Protein AF-A0A6N2CMW4-F1 (afdb_monomer_lite)

Sequence (564 aa):
MVHTSIILTYVARVVPEDELPAGVSHQFDLTNQMNERISFQALSGSSIAHPIEASSSRNLRVRLLDEAKEPTIEDPVFYRLLSGDGSAIDYPTSQGMTPVWFRDSNGRVLDFSNLIGDDLHLALEDGFYRQIKSVSGLADIVTTDDFGYEIRFYTSDDAGEQGAEGLYEPTGDAYRVIRIENPTEDLNRYDKVRIIDTHDSYSNTSLFTYVPAAEDWQLTEGEGDTKRTEQIIVTTDPTTGNEIETTELLDAENQVISRVRKVIKTFPWNKAVIEEIKDPDGLALTKTYEYYSNSSEAGRYGKEKLIVEADGSWTRFDYDSDGRKIQEVTSWLDSAPSVPEAQAFERVYSYTPVDSRDTADDFDIRPRTVIEKTLGVETSRRYFAYYTDSNTGEFVEIEEKATVQGVAYGAASSLRTVRTYYSMYSLQSRKGRLKSVLHPDGNIVTHDYIQHSLHADYYDYDINADFVEFVDTYAFVDGLQVAIPGKSTRRIVTKSSVGNLTSEKRYVYDGTSWAQISATTQEFSDELSMKGFQLTSRSVDGRTVLDQSWSGPLVTARTDEAGT

Structure (mmCIF, N/CA/C/O backbone):
data_AF-A0A6N2CMW4-F1
#
_entry.id   AF-A0A6N2CMW4-F1
#
loop_
_atom_site.group_PDB
_atom_site.id
_atom_site.type_symbol
_atom_site.label_atom_id
_atom_site.label_alt_id
_atom_site.label_comp_id
_atom_site.label_asym_id
_atom_site.label_entity_id
_atom_site.label_seq_id
_atom_site.pdbx_PDB_ins_code
_atom_site.Cartn_x
_atom_site.Cartn_y
_atom_site.Cartn_z
_atom_site.occupancy
_atom_site.B_iso_or_equiv
_atom_site.auth_seq_id
_atom_site.auth_comp_id
_atom_site.auth_asym_id
_atom_site.auth_atom_id
_atom_site.pdbx_PDB_model_num
ATOM 1 N N . MET A 1 1 ? 10.530 5.283 -2.085 1.00 31.92 1 MET A N 1
ATOM 2 C CA . MET A 1 1 ? 9.725 6.221 -1.277 1.00 31.92 1 MET A CA 1
ATOM 3 C C . MET A 1 1 ? 9.135 5.591 -0.012 1.00 31.92 1 MET A C 1
ATOM 5 O O . MET A 1 1 ? 9.046 6.299 0.971 1.00 31.92 1 MET A O 1
ATOM 9 N N . VAL A 1 2 ? 8.809 4.287 0.034 1.00 30.16 2 VAL A N 1
ATOM 10 C CA . VAL A 1 2 ? 8.262 3.641 1.256 1.00 30.16 2 VAL A CA 1
ATOM 11 C C . VAL A 1 2 ? 9.270 3.587 2.424 1.00 30.16 2 VAL A C 1
ATOM 13 O O . VAL A 1 2 ? 8.887 3.721 3.580 1.00 30.16 2 VAL A O 1
ATOM 16 N N . HIS A 1 3 ? 10.571 3.464 2.145 1.00 48.22 3 HIS A N 1
ATOM 17 C CA . HIS A 1 3 ? 11.575 3.188 3.183 1.00 48.22 3 HIS A CA 1
ATOM 18 C C . HIS A 1 3 ? 11.900 4.364 4.119 1.00 48.22 3 HIS A C 1
ATOM 20 O O . HIS A 1 3 ? 12.225 4.125 5.275 1.00 48.22 3 HIS A O 1
ATOM 26 N N . THR A 1 4 ? 11.780 5.620 3.674 1.00 49.19 4 THR A N 1
ATOM 27 C CA . THR A 1 4 ? 12.154 6.792 4.491 1.00 49.19 4 THR A CA 1
ATOM 28 C C . THR A 1 4 ? 11.240 6.964 5.706 1.00 49.19 4 THR A C 1
ATOM 30 O O . THR A 1 4 ? 11.698 7.328 6.780 1.00 49.19 4 THR A O 1
ATOM 33 N N . SER A 1 5 ? 9.957 6.618 5.558 1.00 54.88 5 SER A N 1
ATOM 34 C CA . SER A 1 5 ? 8.973 6.660 6.649 1.00 54.88 5 SER A CA 1
ATOM 35 C C . SER A 1 5 ? 9.203 5.601 7.737 1.00 54.88 5 SER A C 1
ATOM 37 O O . SER A 1 5 ? 8.759 5.780 8.866 1.00 54.88 5 SER A O 1
ATOM 39 N N . ILE A 1 6 ? 9.912 4.508 7.428 1.00 64.00 6 ILE A N 1
ATOM 40 C CA . ILE A 1 6 ? 10.189 3.424 8.386 1.00 64.00 6 ILE A CA 1
ATOM 41 C C . ILE A 1 6 ? 11.209 3.879 9.437 1.00 64.00 6 ILE A C 1
ATOM 43 O O . ILE A 1 6 ? 11.062 3.547 10.610 1.00 64.00 6 ILE A O 1
ATOM 47 N N . ILE A 1 7 ? 12.187 4.700 9.045 1.00 65.88 7 ILE A N 1
ATOM 48 C CA . ILE A 1 7 ? 13.255 5.200 9.930 1.00 65.88 7 ILE A CA 1
ATOM 49 C C . ILE A 1 7 ? 12.708 6.131 11.030 1.00 65.88 7 ILE A C 1
ATOM 51 O O . ILE A 1 7 ? 13.352 6.314 12.057 1.00 65.88 7 ILE A O 1
ATOM 55 N N . LEU A 1 8 ? 11.499 6.670 10.849 1.00 70.19 8 LEU A N 1
ATOM 56 C CA . LEU A 1 8 ? 10.822 7.532 11.824 1.00 70.19 8 LEU A CA 1
ATOM 57 C C . LEU A 1 8 ? 10.103 6.751 12.939 1.00 70.19 8 LEU A C 1
ATOM 59 O O . LEU A 1 8 ? 9.584 7.354 13.875 1.00 70.19 8 LEU A O 1
ATOM 63 N N . THR A 1 9 ? 10.046 5.421 12.846 1.00 83.38 9 THR A N 1
ATOM 64 C CA . THR A 1 9 ? 9.464 4.571 13.896 1.00 83.38 9 THR A CA 1
ATOM 65 C C . THR A 1 9 ? 10.525 4.166 14.914 1.00 83.38 9 THR A C 1
ATOM 67 O O . THR A 1 9 ? 11.681 3.977 14.555 1.00 83.38 9 THR A O 1
ATOM 70 N N . TYR A 1 10 ? 10.167 4.020 16.185 1.00 85.75 10 TYR A N 1
ATOM 71 C CA . TYR A 1 10 ? 11.126 3.708 17.248 1.00 85.75 10 TYR A CA 1
ATOM 72 C C . TYR A 1 10 ? 10.456 3.019 18.441 1.00 85.75 10 TYR A C 1
ATOM 74 O O . TYR A 1 10 ? 9.227 2.994 18.566 1.00 85.75 10 TYR A O 1
ATOM 82 N N . VAL A 1 11 ? 11.272 2.471 19.346 1.00 89.62 11 VAL A N 1
ATOM 83 C CA . VAL A 1 11 ? 10.793 1.951 20.635 1.00 89.62 11 VAL A CA 1
ATOM 84 C C . VAL A 1 11 ? 10.475 3.124 21.559 1.00 89.62 11 VAL A C 1
ATOM 86 O O . VAL A 1 11 ? 11.375 3.763 22.106 1.00 89.62 11 VAL A O 1
ATOM 89 N N . ALA A 1 12 ? 9.191 3.427 21.739 1.00 86.94 12 ALA A N 1
ATOM 90 C CA . ALA A 1 12 ? 8.743 4.561 22.546 1.00 86.94 12 ALA A CA 1
ATOM 91 C C . ALA A 1 12 ? 8.892 4.318 24.047 1.00 86.94 12 ALA A C 1
ATOM 93 O O . ALA A 1 12 ? 9.155 5.258 24.799 1.00 86.94 12 ALA A O 1
ATOM 94 N N . ARG A 1 13 ? 8.687 3.073 24.483 1.00 89.69 13 ARG A N 1
ATOM 95 C CA . ARG A 1 13 ? 8.718 2.672 25.891 1.00 89.69 13 ARG A CA 1
ATOM 96 C C . ARG A 1 13 ? 8.999 1.180 26.004 1.00 89.69 13 ARG A C 1
ATOM 98 O O . ARG A 1 13 ? 8.451 0.395 25.238 1.00 89.69 13 ARG A O 1
ATOM 105 N N . VAL A 1 14 ? 9.762 0.798 27.021 1.00 91.75 14 VAL A N 1
ATOM 106 C CA . VAL A 1 14 ? 9.831 -0.578 27.527 1.00 91.75 14 VAL A CA 1
ATOM 107 C C . VAL A 1 14 ? 9.372 -0.546 28.980 1.00 91.75 14 VAL A C 1
ATOM 109 O O . VAL A 1 14 ? 9.806 0.320 29.738 1.00 91.75 14 VAL A O 1
ATOM 112 N N . VAL A 1 15 ? 8.430 -1.413 29.345 1.00 91.88 15 VAL A N 1
ATOM 113 C CA . VAL A 1 15 ? 7.909 -1.497 30.714 1.00 91.88 15 VAL A CA 1
ATOM 114 C C . VAL A 1 15 ? 8.895 -2.308 31.565 1.00 91.88 15 VAL A C 1
ATOM 116 O O . VAL A 1 15 ? 9.231 -3.423 31.161 1.00 91.88 15 VAL A O 1
ATOM 119 N N . PRO A 1 16 ? 9.371 -1.774 32.705 1.00 91.25 16 PRO A N 1
ATOM 120 C CA . PRO A 1 16 ? 10.241 -2.505 33.626 1.00 91.25 16 PRO A CA 1
ATOM 121 C C . PRO A 1 16 ? 9.595 -3.790 34.159 1.00 91.25 16 PRO A C 1
ATOM 123 O O . PRO A 1 16 ? 8.378 -3.851 34.327 1.00 91.25 16 PRO A O 1
ATOM 126 N N . GLU A 1 17 ? 10.411 -4.802 34.465 1.00 88.12 17 GLU A N 1
ATOM 127 C CA . GLU A 1 17 ? 9.946 -6.125 34.915 1.00 88.12 17 GLU A CA 1
ATOM 128 C C . GLU A 1 17 ? 9.053 -6.056 36.170 1.00 88.12 17 GLU A C 1
ATOM 130 O O . GLU A 1 17 ? 8.080 -6.799 36.290 1.00 88.12 17 GLU A O 1
ATOM 135 N N . ASP A 1 18 ? 9.330 -5.125 37.085 1.00 91.0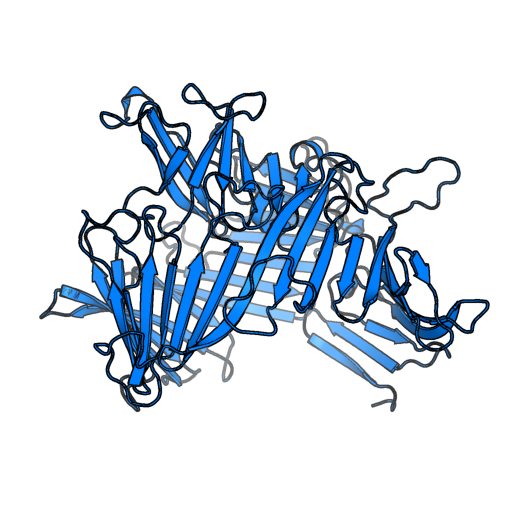0 18 ASP A N 1
ATOM 136 C CA . ASP A 1 18 ? 8.578 -4.920 38.326 1.00 91.00 18 ASP A CA 1
ATOM 137 C C . ASP A 1 18 ? 7.204 -4.254 38.131 1.00 91.00 18 ASP A C 1
ATOM 139 O O . ASP A 1 18 ? 6.370 -4.288 39.041 1.00 91.00 18 ASP A O 1
ATOM 143 N N . GLU A 1 19 ? 6.935 -3.701 36.945 1.00 91.75 19 GLU A N 1
ATOM 144 C CA . GLU A 1 19 ? 5.648 -3.108 36.561 1.00 91.75 19 GLU A CA 1
ATOM 145 C C . GLU A 1 19 ? 4.776 -4.051 35.710 1.00 91.75 19 GLU A C 1
ATOM 147 O O . GLU A 1 19 ? 3.642 -3.699 35.361 1.00 91.75 19 GLU A O 1
ATOM 152 N N . LEU A 1 20 ? 5.269 -5.245 35.359 1.00 91.94 20 LEU A N 1
ATOM 153 C CA . LEU A 1 20 ? 4.557 -6.152 34.461 1.00 91.94 20 LEU A CA 1
ATOM 154 C C . LEU A 1 20 ? 3.343 -6.824 35.132 1.00 91.94 20 LEU A C 1
ATOM 156 O O . LEU A 1 20 ? 3.414 -7.272 36.283 1.00 91.94 20 LEU A O 1
ATOM 160 N N . PRO A 1 21 ? 2.214 -6.975 34.411 1.00 90.38 21 PRO A N 1
ATOM 161 C CA . PRO A 1 21 ? 1.089 -7.773 34.884 1.00 90.38 21 PRO A CA 1
ATOM 162 C C . PRO A 1 21 ? 1.462 -9.249 35.095 1.00 90.38 21 PRO A C 1
ATOM 164 O O . PRO A 1 21 ? 2.333 -9.805 34.427 1.00 90.38 21 PRO A O 1
ATOM 167 N N . ALA A 1 22 ? 0.739 -9.935 35.983 1.00 90.50 22 ALA A N 1
ATOM 168 C CA . ALA A 1 22 ? 0.963 -11.358 36.231 1.00 90.50 22 ALA A CA 1
ATOM 169 C C . ALA A 1 22 ? 0.798 -12.200 34.947 1.00 90.50 22 ALA A C 1
ATOM 171 O O . ALA A 1 22 ? -0.243 -12.148 34.294 1.00 90.50 22 ALA A O 1
ATOM 172 N N . GLY A 1 23 ? 1.807 -13.017 34.623 1.00 89.75 23 GLY A N 1
ATOM 173 C CA . GLY A 1 23 ? 1.817 -13.883 33.434 1.00 89.75 23 GLY A CA 1
ATOM 174 C C . GLY A 1 23 ? 2.288 -13.205 32.141 1.00 89.75 23 GLY A C 1
ATOM 175 O O . GLY A 1 23 ? 2.257 -13.838 31.084 1.00 89.75 23 GLY A O 1
ATOM 176 N N . VAL A 1 24 ? 2.732 -11.948 32.216 1.00 92.88 24 VAL A N 1
ATOM 177 C CA . VAL A 1 24 ? 3.384 -11.207 31.128 1.00 92.88 24 VAL A CA 1
ATOM 178 C C . VAL A 1 24 ? 4.897 -11.245 31.352 1.00 92.88 24 VAL A C 1
ATOM 180 O O . VAL A 1 24 ? 5.352 -11.040 32.472 1.00 92.88 24 VAL A O 1
ATOM 183 N N . SER A 1 25 ? 5.675 -11.542 30.308 1.00 94.75 25 SER A N 1
ATOM 184 C CA . SER A 1 25 ? 7.147 -11.483 30.353 1.00 94.75 25 SER A CA 1
ATOM 185 C C . SER A 1 25 ? 7.697 -10.159 29.843 1.00 94.75 25 SER A C 1
ATOM 187 O O . SER A 1 25 ? 8.710 -9.697 30.343 1.00 94.75 25 SER A O 1
ATOM 189 N N . HIS A 1 26 ? 7.037 -9.546 28.858 1.00 94.81 26 HIS A N 1
ATOM 190 C CA . HIS A 1 26 ? 7.490 -8.297 28.253 1.00 94.81 26 HIS A CA 1
ATOM 191 C C . HIS A 1 26 ? 6.302 -7.432 27.859 1.00 94.81 26 HIS A C 1
ATOM 193 O O . HIS A 1 26 ? 5.312 -7.937 27.323 1.00 94.81 26 HIS A O 1
ATOM 199 N N . GLN A 1 27 ? 6.434 -6.122 28.051 1.00 94.31 27 GLN A N 1
ATOM 200 C CA . GLN A 1 27 ? 5.499 -5.128 27.541 1.00 94.31 27 GLN A CA 1
ATOM 201 C C . GLN A 1 27 ? 6.265 -3.898 27.048 1.00 94.31 27 GLN A C 1
ATOM 203 O O . GLN A 1 27 ? 7.173 -3.407 27.715 1.00 94.31 27 GLN A O 1
ATOM 208 N N . PHE A 1 28 ? 5.917 -3.405 25.863 1.00 93.56 28 PHE A N 1
ATOM 209 C CA . PHE A 1 28 ? 6.613 -2.291 25.219 1.00 93.56 28 PHE A CA 1
ATOM 210 C C . PHE A 1 28 ? 5.709 -1.578 24.212 1.00 93.56 28 PHE A C 1
ATOM 212 O O . PHE A 1 28 ? 4.710 -2.133 23.752 1.00 93.56 28 PHE A O 1
ATOM 219 N N . ASP A 1 29 ? 6.094 -0.358 23.849 1.00 91.50 29 ASP A N 1
ATOM 220 C CA . ASP A 1 29 ? 5.402 0.473 22.872 1.00 91.50 29 ASP A CA 1
ATOM 221 C C . ASP A 1 29 ? 6.310 0.716 21.663 1.00 91.50 29 ASP A C 1
ATOM 223 O O . ASP A 1 29 ? 7.440 1.191 21.813 1.00 91.50 29 ASP A O 1
ATOM 227 N N . LEU A 1 30 ? 5.799 0.452 20.462 1.00 89.81 30 LEU A N 1
ATOM 228 C CA . LEU A 1 30 ? 6.419 0.890 19.209 1.00 89.81 30 LEU A CA 1
ATOM 229 C C . LEU A 1 30 ? 5.623 2.059 18.636 1.00 89.81 30 LEU A C 1
ATOM 231 O O . LEU A 1 30 ? 4.392 2.056 18.704 1.00 89.81 30 LEU A O 1
ATOM 235 N N . THR A 1 31 ? 6.300 3.043 18.050 1.00 85.88 31 THR A N 1
ATOM 236 C CA . THR A 1 31 ? 5.613 4.078 17.273 1.00 85.88 31 THR A CA 1
ATOM 237 C C . THR A 1 31 ? 5.326 3.591 15.861 1.00 85.88 31 THR A C 1
ATOM 239 O O . THR A 1 31 ? 6.104 2.848 15.261 1.00 85.88 31 THR A O 1
ATOM 242 N N . ASN A 1 32 ? 4.185 3.995 15.313 1.00 80.88 32 ASN A N 1
ATOM 243 C CA . ASN A 1 32 ? 3.918 3.843 13.888 1.00 80.88 32 ASN A CA 1
ATOM 244 C C . ASN A 1 32 ? 4.378 5.086 13.106 1.00 80.88 32 ASN A C 1
ATOM 246 O O . ASN A 1 32 ? 4.933 6.026 13.668 1.00 80.88 32 ASN A O 1
ATOM 250 N N . GLN A 1 33 ? 4.134 5.104 11.795 1.00 74.19 33 GLN A N 1
ATOM 251 C CA . GLN A 1 33 ? 4.551 6.205 10.915 1.00 74.19 33 GLN A CA 1
ATOM 252 C C . GLN A 1 33 ? 3.873 7.552 11.222 1.00 74.19 33 GLN A C 1
ATOM 254 O O . GLN A 1 33 ? 4.372 8.588 10.801 1.00 74.19 33 GLN A O 1
ATOM 259 N N . MET A 1 34 ? 2.755 7.544 11.951 1.00 72.94 34 MET A N 1
ATOM 260 C CA . MET A 1 34 ? 2.053 8.734 12.447 1.00 72.94 34 MET A CA 1
ATOM 261 C C . MET A 1 34 ? 2.480 9.101 13.878 1.00 72.94 34 MET A C 1
ATOM 263 O O . MET A 1 34 ? 1.855 9.941 14.515 1.00 72.94 34 MET A O 1
ATOM 267 N N . ASN A 1 35 ? 3.533 8.463 14.398 1.00 71.75 35 ASN A N 1
ATOM 268 C CA . ASN A 1 35 ? 4.022 8.603 15.768 1.00 71.75 35 ASN A CA 1
ATOM 269 C C . ASN A 1 35 ? 3.021 8.162 16.858 1.00 71.75 35 ASN A C 1
ATOM 271 O O . ASN A 1 35 ? 3.196 8.460 18.041 1.00 71.75 35 ASN A O 1
ATOM 275 N N . GLU A 1 36 ? 1.976 7.413 16.493 1.00 81.12 36 GLU A N 1
ATOM 276 C CA . GLU A 1 36 ? 1.061 6.834 17.476 1.00 81.12 36 GLU A CA 1
ATOM 277 C C . GLU A 1 36 ? 1.721 5.623 18.134 1.00 81.12 36 GLU A C 1
ATOM 279 O O . GLU A 1 36 ? 2.346 4.794 17.461 1.00 81.12 36 GLU A O 1
ATOM 284 N N . ARG A 1 37 ? 1.539 5.484 19.447 1.00 85.31 37 ARG A N 1
ATOM 285 C CA . ARG A 1 37 ? 2.062 4.346 20.205 1.00 85.31 37 ARG A CA 1
ATOM 286 C C . ARG A 1 37 ? 1.153 3.136 20.046 1.00 85.31 37 ARG A C 1
ATOM 288 O O . ARG A 1 37 ? -0.045 3.210 20.305 1.00 85.31 37 ARG A O 1
ATOM 295 N N . ILE A 1 38 ? 1.751 2.012 19.677 1.00 86.25 38 ILE A N 1
ATOM 296 C CA . ILE A 1 38 ? 1.113 0.702 19.659 1.00 86.25 38 ILE A CA 1
ATOM 297 C C . ILE A 1 38 ? 1.761 -0.130 20.758 1.00 86.25 38 ILE A C 1
ATOM 299 O O . ILE A 1 38 ? 2.950 -0.445 20.682 1.00 86.25 38 ILE A O 1
ATOM 303 N N . SER A 1 39 ? 0.973 -0.486 21.768 1.00 88.81 39 SER A N 1
ATOM 304 C CA . SER A 1 39 ? 1.434 -1.304 22.887 1.00 88.81 39 SER A CA 1
ATOM 305 C C . SER A 1 39 ? 1.342 -2.788 22.560 1.00 88.81 39 SER A C 1
ATOM 307 O O . SER A 1 39 ? 0.305 -3.266 22.093 1.00 88.81 39 SER A O 1
ATOM 309 N N . PHE A 1 40 ? 2.403 -3.523 22.868 1.00 92.19 40 PHE A N 1
ATOM 310 C CA . PHE A 1 40 ? 2.511 -4.966 22.696 1.00 92.19 40 PHE A CA 1
ATOM 311 C C . PHE A 1 40 ? 2.816 -5.641 24.031 1.00 92.19 40 PHE A C 1
ATOM 313 O O . PHE A 1 40 ? 3.512 -5.075 24.872 1.00 92.19 40 PHE A O 1
ATOM 320 N N . GLN A 1 41 ? 2.329 -6.870 24.202 1.00 92.69 41 GLN A N 1
ATOM 321 C CA . GLN A 1 41 ? 2.666 -7.728 25.338 1.00 92.69 41 GLN A CA 1
ATOM 322 C C . GLN A 1 41 ? 3.024 -9.143 24.883 1.00 92.69 41 GLN A C 1
ATOM 324 O O . GLN A 1 41 ? 2.334 -9.718 24.036 1.00 92.69 41 GLN A O 1
ATOM 329 N N . ALA A 1 42 ? 4.068 -9.720 25.473 1.00 93.62 42 ALA A N 1
ATOM 330 C CA . ALA A 1 42 ? 4.389 -11.140 25.381 1.00 93.62 42 ALA A CA 1
ATOM 331 C C . ALA A 1 42 ? 4.025 -11.835 26.696 1.00 93.62 42 ALA A C 1
ATOM 333 O O . ALA A 1 42 ? 4.355 -11.353 27.780 1.00 93.62 42 ALA A O 1
ATOM 334 N N . LEU A 1 43 ? 3.343 -12.977 26.606 1.00 92.38 43 LEU A N 1
ATOM 335 C CA . LEU A 1 43 ? 3.053 -13.813 27.771 1.00 92.38 43 LEU A CA 1
ATOM 336 C C . LEU A 1 43 ? 4.295 -14.614 28.184 1.00 92.38 43 LEU A C 1
ATOM 338 O O . LEU A 1 43 ? 5.141 -14.938 27.349 1.00 92.38 43 LEU A O 1
ATOM 342 N N . SER A 1 44 ? 4.386 -14.984 29.462 1.00 91.88 44 SER A N 1
ATOM 343 C CA . SER A 1 44 ? 5.472 -15.831 29.965 1.00 91.88 44 SER A CA 1
ATOM 344 C C . SER A 1 44 ? 5.577 -17.139 29.166 1.00 91.88 44 SER A C 1
ATOM 346 O O . SER A 1 44 ? 4.597 -17.868 29.018 1.00 91.88 44 SER A O 1
ATOM 348 N N . GLY A 1 45 ? 6.776 -17.438 28.654 1.00 92.31 45 GLY A N 1
ATOM 349 C CA . GLY A 1 45 ? 7.037 -18.603 27.799 1.00 92.31 45 GLY A CA 1
ATOM 350 C C . GLY A 1 45 ? 6.732 -18.405 26.307 1.00 92.31 45 GLY A C 1
ATOM 351 O O . GLY A 1 45 ? 6.852 -19.363 25.548 1.00 92.31 45 GLY A O 1
ATOM 352 N N . SER A 1 46 ? 6.358 -17.195 25.878 1.00 92.69 46 SER A N 1
ATOM 353 C CA . SER A 1 46 ? 6.167 -16.835 24.468 1.00 92.69 46 SER A CA 1
ATOM 354 C C . SER A 1 46 ? 7.292 -15.929 23.970 1.00 92.69 46 SER A C 1
ATOM 356 O O . SER A 1 46 ? 7.637 -14.951 24.627 1.00 92.69 46 SER A O 1
ATOM 358 N N . SER A 1 47 ? 7.807 -16.212 22.773 1.00 94.50 47 SER A N 1
ATOM 359 C CA . SER A 1 47 ? 8.693 -15.314 22.015 1.00 94.50 47 SER A CA 1
ATOM 360 C C . SER A 1 47 ? 7.916 -14.377 21.083 1.00 94.50 47 SER A C 1
ATOM 362 O O . SER A 1 47 ? 8.507 -13.625 20.311 1.00 94.50 47 SER A O 1
ATOM 364 N N . ILE A 1 48 ? 6.581 -14.424 21.126 1.00 92.88 48 ILE A N 1
ATOM 365 C CA . ILE A 1 48 ? 5.686 -13.605 20.310 1.00 92.88 48 ILE A CA 1
ATOM 366 C C . ILE A 1 48 ? 4.861 -12.695 21.216 1.00 92.88 48 ILE A C 1
ATOM 368 O O . ILE A 1 48 ? 4.176 -13.154 22.137 1.00 92.88 48 ILE A O 1
ATOM 372 N N . ALA A 1 49 ? 4.908 -11.403 20.907 1.00 92.12 49 ALA A N 1
ATOM 373 C CA . ALA A 1 49 ? 4.094 -10.366 21.502 1.00 92.12 49 ALA A CA 1
ATOM 374 C C . ALA A 1 49 ? 2.920 -9.985 20.589 1.00 92.12 49 ALA A C 1
ATOM 376 O O . ALA A 1 49 ? 3.039 -9.905 19.359 1.00 92.12 49 ALA A O 1
ATOM 377 N N . HIS A 1 50 ? 1.780 -9.715 21.216 1.00 87.69 50 HIS A N 1
ATOM 378 C CA . HIS A 1 50 ? 0.535 -9.316 20.569 1.00 87.69 50 HIS A CA 1
ATOM 379 C C . HIS A 1 50 ? 0.160 -7.889 20.982 1.00 87.69 50 HIS A C 1
ATOM 381 O O . HIS A 1 50 ? 0.450 -7.502 22.116 1.00 87.69 50 HIS A O 1
ATOM 387 N N . PRO A 1 51 ? -0.504 -7.110 20.108 1.00 85.19 51 PRO A N 1
ATOM 388 C CA . PRO A 1 51 ? -1.071 -5.825 20.488 1.00 85.19 51 PRO A CA 1
ATOM 389 C C . PRO A 1 51 ? -2.013 -5.967 21.688 1.00 85.19 51 PRO A C 1
ATOM 391 O O . PRO A 1 51 ? -2.840 -6.881 21.725 1.00 85.19 51 PRO A O 1
ATOM 394 N N . ILE A 1 52 ? -1.902 -5.056 22.651 1.00 81.81 52 ILE A N 1
ATOM 395 C CA . ILE A 1 52 ? -2.800 -4.983 23.813 1.00 81.81 52 ILE A CA 1
ATOM 396 C C . ILE A 1 52 ? -4.162 -4.425 23.365 1.00 81.81 52 ILE A C 1
ATOM 398 O O . ILE A 1 52 ? -4.240 -3.729 22.354 1.00 81.81 52 ILE A O 1
ATOM 402 N N . GLU A 1 53 ? -5.236 -4.749 24.094 1.00 58.19 53 GLU A N 1
ATOM 403 C CA . GLU A 1 53 ? -6.661 -4.598 23.733 1.00 58.19 53 GLU A CA 1
ATOM 404 C C . GLU A 1 53 ? -7.031 -3.317 22.958 1.00 58.19 53 GLU A C 1
ATOM 406 O O . GLU A 1 53 ? -7.701 -3.431 21.929 1.00 58.19 53 GLU A O 1
ATOM 411 N N . ALA A 1 54 ? -6.511 -2.142 23.339 1.00 51.97 54 ALA A N 1
ATOM 412 C CA . ALA A 1 54 ? -6.744 -0.867 22.642 1.00 51.97 54 ALA A CA 1
ATOM 413 C C . ALA A 1 54 ? -6.248 -0.838 21.175 1.00 51.97 54 ALA A C 1
ATOM 415 O O . ALA A 1 54 ? -6.738 -0.064 20.360 1.00 51.97 54 ALA A O 1
ATOM 416 N N . SER A 1 55 ? -5.299 -1.700 20.806 1.00 52.50 55 SER A N 1
ATOM 417 C CA . SER A 1 55 ? -4.715 -1.824 19.460 1.00 52.50 55 SER A CA 1
ATOM 418 C C . SER A 1 55 ? -5.022 -3.165 18.775 1.00 52.50 55 SER A C 1
ATOM 420 O O . SER A 1 55 ? -4.495 -3.439 17.699 1.00 52.50 55 SER A O 1
ATOM 422 N N . SER A 1 56 ? -5.884 -4.002 19.363 1.00 51.81 56 SER A N 1
ATOM 423 C CA . SER A 1 56 ? -6.193 -5.373 18.902 1.00 51.81 56 SER A CA 1
ATOM 424 C C . SER A 1 56 ? -6.833 -5.467 17.505 1.00 51.81 56 SER A C 1
ATOM 426 O O . SER A 1 56 ? -6.769 -6.508 16.835 1.00 51.81 56 SER A O 1
ATOM 428 N N . SER A 1 57 ? -7.407 -4.369 17.004 1.00 51.72 57 SER A N 1
ATOM 429 C CA . SER A 1 57 ? -7.858 -4.274 15.611 1.00 51.72 57 SER A CA 1
ATOM 430 C C . SER A 1 57 ? -6.691 -4.410 14.626 1.00 51.72 57 SER A C 1
ATOM 432 O O . SER A 1 57 ? -6.877 -4.952 13.532 1.00 51.72 57 SER A O 1
ATOM 434 N N . ARG A 1 58 ? -5.470 -4.031 15.029 1.00 64.00 58 ARG A N 1
ATOM 435 C CA . ARG A 1 58 ? -4.261 -4.161 14.216 1.00 64.00 58 ARG A CA 1
ATOM 436 C C . ARG A 1 58 ? -3.747 -5.599 14.278 1.00 64.00 58 ARG A C 1
ATOM 438 O O . ARG A 1 58 ? -3.383 -6.128 15.322 1.00 64.00 58 ARG A O 1
ATOM 445 N N . ASN A 1 59 ? -3.728 -6.247 13.122 1.00 71.88 59 ASN A N 1
ATOM 446 C CA . ASN A 1 59 ? -3.217 -7.600 12.926 1.00 71.88 59 ASN A CA 1
ATOM 447 C C . ASN A 1 59 ? -1.684 -7.586 12.836 1.00 71.88 59 ASN A C 1
ATOM 449 O O . ASN A 1 59 ? -1.122 -7.908 11.801 1.00 71.88 59 ASN A O 1
ATOM 453 N N . LEU A 1 60 ? -1.018 -7.148 13.905 1.00 83.31 60 LEU A N 1
ATOM 454 C CA . LEU A 1 60 ? 0.442 -7.098 14.002 1.00 83.31 60 LEU A CA 1
ATOM 455 C C . LEU A 1 60 ? 0.936 -8.127 15.017 1.00 83.31 60 LEU A C 1
ATOM 457 O O . LEU A 1 60 ? 0.208 -8.498 15.944 1.00 83.31 60 LEU A O 1
ATOM 461 N N . ARG A 1 61 ? 2.180 -8.572 14.861 1.00 89.44 61 ARG A N 1
ATOM 462 C CA . ARG A 1 61 ? 2.901 -9.388 15.847 1.00 89.44 61 ARG A CA 1
ATOM 463 C C . ARG A 1 61 ? 4.311 -8.859 15.991 1.00 89.44 61 ARG A C 1
ATOM 465 O O . ARG A 1 61 ? 4.871 -8.357 15.022 1.00 89.44 61 ARG A O 1
ATOM 472 N N . VAL A 1 62 ? 4.892 -9.002 17.171 1.00 93.88 62 VAL A N 1
ATOM 473 C CA . VAL A 1 62 ? 6.310 -8.707 17.373 1.00 93.88 62 VAL A CA 1
ATOM 474 C C . VAL A 1 62 ? 6.996 -9.962 17.878 1.00 93.88 62 VAL A C 1
ATOM 476 O O . VAL A 1 62 ? 6.562 -10.546 18.864 1.00 93.88 62 VAL A O 1
ATOM 479 N N . ARG A 1 63 ? 8.054 -10.391 17.195 1.00 95.25 63 ARG A N 1
ATOM 480 C CA . ARG A 1 63 ? 8.900 -11.498 17.633 1.00 95.25 63 ARG A CA 1
ATOM 481 C C . ARG A 1 63 ? 10.055 -10.951 18.469 1.00 95.25 63 ARG A C 1
ATOM 483 O O . ARG A 1 63 ? 10.728 -10.013 18.046 1.00 95.25 63 ARG A O 1
ATOM 490 N N . LEU A 1 64 ? 10.259 -11.533 19.642 1.00 96.69 64 LEU A N 1
ATOM 491 C CA . LEU A 1 64 ? 11.366 -11.243 20.546 1.00 96.69 64 LEU A CA 1
ATOM 492 C C . LEU A 1 64 ? 12.601 -12.000 20.059 1.00 96.69 64 LEU A C 1
ATOM 494 O O . LEU A 1 64 ? 12.525 -13.214 19.860 1.00 96.69 64 LEU A O 1
ATOM 498 N N . LEU A 1 65 ? 13.708 -11.294 19.825 1.00 96.81 65 LEU A N 1
ATOM 499 C CA . LEU A 1 65 ? 14.926 -11.866 19.253 1.00 96.81 65 LEU A CA 1
ATOM 500 C C . LEU A 1 65 ? 16.150 -11.624 20.138 1.00 96.81 65 LEU A C 1
ATOM 502 O O . LEU A 1 65 ? 16.286 -10.550 20.724 1.00 96.81 65 LEU A O 1
ATOM 506 N N . ASP A 1 66 ? 17.057 -12.595 20.181 1.00 96.31 66 ASP A N 1
ATOM 507 C CA . ASP A 1 66 ? 18.369 -12.476 20.824 1.00 96.31 66 ASP A CA 1
ATOM 508 C C . ASP A 1 66 ? 19.401 -11.730 19.946 1.00 96.31 66 ASP A C 1
ATOM 510 O O . ASP A 1 66 ? 19.083 -11.198 18.878 1.00 96.31 66 ASP A O 1
ATOM 514 N N . GLU A 1 67 ? 20.663 -11.689 20.389 1.00 93.44 67 GLU A N 1
ATOM 515 C CA . GLU A 1 67 ? 21.771 -11.058 19.652 1.00 93.44 67 GLU A CA 1
ATOM 516 C C . GLU A 1 67 ? 22.040 -11.721 18.286 1.00 93.44 67 GLU A C 1
ATOM 518 O O . GLU A 1 67 ? 22.431 -11.046 17.332 1.00 93.44 67 GLU A O 1
ATOM 523 N N . ALA A 1 68 ? 21.776 -13.026 18.158 1.00 93.12 68 ALA A N 1
ATOM 524 C CA . ALA A 1 68 ? 21.903 -13.777 16.911 1.00 93.12 68 ALA A CA 1
ATOM 525 C C . ALA A 1 68 ? 20.687 -13.609 15.980 1.00 93.12 68 ALA A C 1
ATOM 527 O O . ALA A 1 68 ? 20.673 -14.169 14.882 1.00 93.12 68 ALA A O 1
ATOM 528 N N . LYS A 1 69 ? 19.696 -12.798 16.379 1.00 91.69 69 LYS A N 1
ATOM 529 C CA . LYS A 1 69 ? 18.404 -12.608 15.706 1.00 91.69 69 LYS A CA 1
ATOM 530 C C . LYS A 1 69 ? 17.538 -13.872 15.665 1.00 91.69 69 LYS A C 1
ATOM 532 O O . LYS A 1 69 ? 16.673 -13.987 14.789 1.00 91.69 69 LYS A O 1
ATOM 537 N N . GLU A 1 70 ? 17.735 -14.779 16.617 1.00 94.31 70 GLU A N 1
ATOM 538 C CA . GLU A 1 70 ? 16.919 -15.976 16.805 1.00 94.31 70 GLU A CA 1
ATOM 539 C C . GLU A 1 70 ? 15.794 -15.722 17.825 1.00 94.31 70 GLU A C 1
ATOM 541 O O . GLU A 1 70 ? 15.953 -14.890 18.722 1.00 94.31 70 GLU A O 1
ATOM 546 N N . PRO A 1 71 ? 14.628 -16.391 17.704 1.00 95.50 71 PRO A N 1
ATOM 547 C CA . PRO A 1 71 ? 13.520 -16.205 18.638 1.00 95.50 71 PRO A CA 1
ATOM 548 C C . PRO A 1 71 ? 13.916 -16.558 20.078 1.00 95.50 71 PRO A C 1
ATOM 550 O O . PRO A 1 71 ? 14.385 -17.666 20.334 1.00 95.50 71 PRO A O 1
ATOM 553 N N . THR A 1 72 ? 13.642 -15.663 21.029 1.00 95.62 72 THR A N 1
ATOM 554 C CA . THR A 1 72 ? 13.948 -15.866 22.455 1.00 95.62 72 THR A CA 1
ATOM 555 C C . THR A 1 72 ? 12.734 -15.632 23.353 1.00 95.62 72 THR A C 1
ATOM 557 O O . THR A 1 72 ? 11.825 -14.876 23.013 1.00 95.62 72 THR A O 1
ATOM 560 N N . ILE A 1 73 ? 12.708 -16.318 24.497 1.00 94.56 73 ILE A N 1
ATOM 561 C CA . ILE A 1 73 ? 11.748 -16.096 25.593 1.00 94.56 73 ILE A CA 1
ATOM 562 C C . ILE A 1 73 ? 12.394 -15.402 26.803 1.00 94.56 73 ILE A C 1
ATOM 564 O O . ILE A 1 73 ? 11.692 -15.098 27.767 1.00 94.56 73 ILE A O 1
ATOM 568 N N . GLU A 1 74 ? 13.717 -15.218 26.761 1.00 92.62 74 GLU A N 1
ATOM 569 C CA . GLU A 1 74 ? 14.519 -14.477 27.742 1.00 92.62 74 GLU A CA 1
ATOM 570 C C . GLU A 1 74 ? 14.627 -13.002 27.310 1.00 92.62 74 GLU A C 1
ATOM 572 O O . GLU A 1 74 ? 13.766 -12.532 26.566 1.00 92.62 74 GLU A O 1
ATOM 577 N N . ASP A 1 75 ? 15.670 -12.288 27.745 1.00 91.19 75 ASP A N 1
ATOM 578 C CA . ASP A 1 75 ? 15.886 -10.870 27.446 1.00 91.19 75 ASP A CA 1
ATOM 579 C C . ASP A 1 75 ? 16.161 -10.636 25.944 1.00 91.19 75 ASP A C 1
ATOM 581 O O . ASP A 1 75 ? 17.200 -11.064 25.423 1.00 91.19 75 ASP A O 1
ATOM 585 N N . PRO A 1 76 ? 15.265 -9.950 25.211 1.00 95.94 76 PRO A N 1
ATOM 586 C CA . PRO A 1 76 ? 15.465 -9.678 23.799 1.00 95.94 76 PRO A CA 1
ATOM 587 C C . PRO A 1 76 ? 16.446 -8.525 23.566 1.00 95.94 76 PRO A C 1
ATOM 589 O O . PRO A 1 76 ? 16.405 -7.481 24.222 1.00 95.94 76 PRO A O 1
ATOM 592 N N . VAL A 1 77 ? 17.274 -8.680 22.536 1.00 95.75 77 VAL A N 1
ATOM 593 C CA . VAL A 1 77 ? 18.127 -7.618 21.981 1.00 95.75 77 VAL A CA 1
ATOM 594 C C . VAL A 1 77 ? 17.404 -6.873 20.859 1.00 95.75 77 VAL A C 1
ATOM 596 O O . VAL A 1 77 ? 17.597 -5.665 20.695 1.00 95.75 77 VAL A O 1
ATOM 599 N N . PHE A 1 78 ? 16.500 -7.555 20.139 1.00 96.06 78 PHE A N 1
ATOM 600 C CA . PHE A 1 78 ? 15.669 -6.930 19.111 1.00 96.06 78 PHE A CA 1
ATOM 601 C C . PHE A 1 78 ? 14.184 -7.282 19.227 1.00 96.06 78 PHE A C 1
ATOM 603 O O . PHE A 1 78 ? 13.796 -8.400 19.568 1.00 96.06 78 PHE A O 1
ATOM 610 N N . TYR A 1 79 ? 13.348 -6.325 18.836 1.00 95.88 79 TYR A N 1
ATOM 611 C CA . TYR A 1 79 ? 11.938 -6.526 18.530 1.00 95.88 79 TYR A CA 1
ATOM 612 C C . TYR A 1 79 ? 11.761 -6.584 17.013 1.00 95.88 79 TYR A C 1
ATOM 614 O O . TYR A 1 79 ? 12.003 -5.591 16.330 1.00 95.88 79 TYR A O 1
ATOM 622 N N . ARG A 1 80 ? 11.314 -7.722 16.470 1.00 95.12 80 ARG A N 1
ATOM 623 C CA . ARG A 1 80 ? 10.960 -7.843 15.049 1.00 95.12 80 ARG A CA 1
ATOM 624 C C . ARG A 1 80 ? 9.465 -7.667 14.848 1.00 95.12 80 ARG A C 1
ATOM 626 O O . ARG A 1 80 ? 8.697 -8.594 15.101 1.00 95.12 80 ARG A O 1
ATOM 633 N N . LEU A 1 81 ? 9.050 -6.504 14.360 1.00 93.06 81 LEU A N 1
ATOM 634 C CA . LEU A 1 81 ? 7.671 -6.255 13.953 1.00 93.06 81 LEU A CA 1
ATOM 635 C C . LEU A 1 81 ? 7.365 -7.023 12.665 1.00 93.06 81 LEU A C 1
ATOM 637 O O . LEU A 1 81 ? 8.042 -6.840 11.657 1.00 93.06 81 LEU A O 1
ATOM 641 N N . LEU A 1 82 ? 6.337 -7.867 12.706 1.00 91.12 82 LEU A N 1
ATOM 642 C CA . LEU A 1 82 ? 5.795 -8.617 11.579 1.00 91.12 82 LEU A CA 1
ATOM 643 C C . LEU A 1 82 ? 4.495 -7.950 11.122 1.00 91.12 82 LEU A C 1
ATOM 645 O O . LEU A 1 82 ? 3.487 -7.974 11.836 1.00 91.12 82 LEU A O 1
ATOM 649 N N . SER A 1 83 ? 4.511 -7.389 9.914 1.00 86.25 83 SER A N 1
ATOM 650 C CA . SER A 1 83 ? 3.324 -6.778 9.293 1.00 86.25 83 SER A CA 1
ATOM 651 C C . SER A 1 83 ? 2.363 -7.825 8.715 1.00 86.25 83 SER A C 1
ATOM 653 O O . SER A 1 83 ? 1.212 -7.523 8.411 1.00 86.25 83 SER A O 1
ATOM 655 N N . GLY A 1 84 ? 2.846 -9.060 8.544 1.00 87.06 84 GLY A N 1
ATOM 656 C CA . GLY A 1 84 ? 2.104 -10.208 8.028 1.00 87.06 84 GLY A CA 1
ATOM 657 C C . GLY A 1 84 ? 2.164 -10.388 6.508 1.00 87.06 84 GLY A C 1
ATOM 658 O O . GLY A 1 84 ? 1.962 -11.494 6.020 1.00 87.06 84 GLY A O 1
ATOM 659 N N . ASP A 1 85 ? 2.462 -9.350 5.733 1.00 87.06 85 ASP A N 1
ATOM 660 C CA . ASP A 1 85 ? 2.594 -9.411 4.267 1.00 87.06 85 ASP A CA 1
ATOM 661 C C . ASP A 1 85 ? 3.960 -9.966 3.800 1.00 87.06 85 ASP A C 1
ATOM 663 O O . ASP A 1 85 ? 4.326 -9.853 2.631 1.00 87.06 85 ASP A O 1
ATOM 667 N N . GLY A 1 86 ? 4.730 -10.554 4.718 1.00 86.31 86 GLY A N 1
ATOM 668 C CA . GLY A 1 86 ? 6.120 -10.973 4.524 1.00 86.31 86 GLY A CA 1
ATOM 669 C C . GLY A 1 86 ? 7.153 -9.905 4.907 1.00 86.31 86 GLY A C 1
ATOM 670 O O . GLY A 1 86 ? 8.330 -10.248 5.089 1.00 86.31 86 GLY A O 1
ATOM 671 N N . SER A 1 87 ? 6.728 -8.646 5.086 1.00 88.25 87 SER A N 1
ATOM 672 C CA . SER A 1 87 ? 7.609 -7.584 5.567 1.00 88.25 87 SER A CA 1
ATOM 673 C C . SER A 1 87 ? 7.870 -7.685 7.069 1.00 88.25 87 SER A C 1
ATOM 675 O O . SER A 1 87 ? 7.030 -8.149 7.850 1.00 88.25 87 SER A O 1
ATOM 677 N N . ALA A 1 88 ? 9.068 -7.262 7.464 1.00 91.19 88 ALA A N 1
ATOM 678 C CA . ALA A 1 88 ? 9.510 -7.274 8.847 1.00 91.19 88 ALA A CA 1
ATOM 679 C C . ALA A 1 88 ? 10.479 -6.122 9.136 1.00 91.19 88 ALA A C 1
ATOM 681 O O . ALA A 1 88 ? 11.277 -5.757 8.273 1.00 91.19 88 ALA A O 1
ATOM 682 N N . ILE A 1 89 ? 10.426 -5.572 10.348 1.00 91.44 89 ILE A N 1
ATOM 683 C CA . ILE A 1 89 ? 11.306 -4.488 10.812 1.00 91.44 89 ILE A CA 1
ATOM 684 C C . ILE A 1 89 ? 11.954 -4.910 12.131 1.00 91.44 89 ILE A C 1
ATOM 686 O O . ILE A 1 89 ? 11.228 -5.313 13.036 1.00 91.44 89 ILE A O 1
ATOM 690 N N . ASP A 1 90 ? 13.279 -4.788 12.258 1.00 93.38 90 ASP A N 1
ATOM 691 C CA . ASP A 1 90 ? 13.989 -5.013 13.525 1.00 93.38 90 ASP A CA 1
ATOM 692 C C . ASP A 1 90 ? 14.269 -3.681 14.224 1.00 93.38 90 ASP A C 1
ATOM 694 O O . ASP A 1 90 ? 14.931 -2.799 13.667 1.00 93.38 90 ASP A O 1
ATOM 698 N N . TYR A 1 91 ? 13.837 -3.584 15.477 1.00 92.50 91 TYR A N 1
ATOM 699 C CA . TYR A 1 91 ? 14.141 -2.489 16.390 1.00 92.50 91 TYR A CA 1
ATOM 700 C C . TYR A 1 91 ? 15.096 -2.979 17.480 1.00 92.50 91 TYR A C 1
ATOM 702 O O . TYR A 1 91 ? 14.838 -4.043 18.047 1.00 92.50 91 TYR A O 1
ATOM 710 N N . PRO A 1 92 ? 16.153 -2.231 17.833 1.00 91.88 92 PRO A N 1
ATOM 711 C CA . PRO A 1 92 ? 16.863 -2.450 19.090 1.00 91.88 92 PRO A CA 1
ATOM 712 C C . PRO A 1 92 ? 15.897 -2.280 20.266 1.00 91.88 92 PRO A C 1
ATOM 714 O O . PRO A 1 92 ? 15.062 -1.380 20.238 1.00 91.88 92 PRO A O 1
ATOM 717 N N . THR A 1 93 ? 16.009 -3.093 21.318 1.00 92.25 93 THR A N 1
ATOM 718 C CA . THR A 1 93 ? 15.092 -3.003 22.475 1.00 92.25 93 THR A CA 1
ATOM 719 C C . THR A 1 93 ? 15.294 -1.758 23.341 1.00 92.25 93 THR A C 1
ATOM 721 O O . THR A 1 93 ? 14.454 -1.453 24.185 1.00 92.25 93 THR A O 1
ATOM 724 N N . SER A 1 94 ? 16.369 -0.998 23.119 1.00 85.06 94 SER A N 1
ATOM 725 C CA . SER A 1 94 ? 16.628 0.263 23.818 1.00 85.06 94 SER A CA 1
ATOM 726 C C . SER A 1 94 ? 15.655 1.367 23.394 1.00 85.06 94 SER A C 1
ATOM 728 O O . SER A 1 94 ? 15.425 1.600 22.207 1.00 85.06 94 SER A O 1
ATOM 730 N N . GLN A 1 95 ? 15.110 2.084 24.377 1.00 83.81 95 GLN A N 1
ATOM 731 C CA . GLN A 1 95 ? 14.168 3.178 24.149 1.00 83.81 95 GLN A CA 1
ATOM 732 C C . GLN A 1 95 ? 14.787 4.292 23.284 1.00 83.81 95 GLN A C 1
ATOM 734 O O . GLN A 1 95 ? 15.940 4.671 23.475 1.00 83.81 95 GLN A O 1
ATOM 739 N N . GLY A 1 96 ? 14.005 4.830 22.346 1.00 74.44 96 GLY A N 1
ATOM 740 C CA . GLY A 1 96 ? 14.407 5.923 21.453 1.00 74.44 96 GLY A CA 1
ATOM 741 C C . GLY A 1 96 ? 15.247 5.497 20.245 1.00 74.44 96 GLY A C 1
ATOM 742 O O . GLY A 1 96 ? 15.548 6.336 19.401 1.00 74.44 96 GLY A O 1
ATOM 743 N N . MET A 1 97 ? 15.610 4.217 20.125 1.00 76.25 97 MET A N 1
ATOM 744 C CA . MET A 1 97 ? 16.359 3.722 18.969 1.00 76.25 97 MET A CA 1
ATOM 745 C C . MET A 1 97 ? 15.447 3.493 17.758 1.00 76.25 97 MET A C 1
ATOM 747 O O . MET A 1 97 ? 14.355 2.925 17.872 1.00 76.25 97 MET A O 1
ATOM 751 N N . THR A 1 98 ? 15.929 3.919 16.592 1.00 80.38 98 THR A N 1
ATOM 752 C CA . THR A 1 98 ? 15.313 3.698 15.278 1.00 80.38 98 THR A CA 1
ATOM 753 C C . THR A 1 98 ? 15.590 2.272 14.776 1.00 80.38 98 THR A C 1
ATOM 755 O O . THR A 1 98 ? 16.388 1.541 15.376 1.00 80.38 98 THR A O 1
ATOM 758 N N . PRO A 1 99 ? 14.930 1.815 13.697 1.00 86.88 99 PRO A N 1
ATOM 759 C CA . PRO A 1 99 ? 15.105 0.460 13.207 1.00 86.88 99 PRO A CA 1
ATOM 760 C C . PRO A 1 99 ? 16.508 0.259 12.644 1.00 86.88 99 PRO A C 1
ATOM 762 O O . PRO A 1 99 ? 17.048 1.134 11.972 1.00 86.88 99 PRO A O 1
ATOM 765 N N . VAL A 1 100 ? 17.060 -0.934 12.843 1.00 86.50 100 VAL A N 1
ATOM 766 C CA . VAL A 1 100 ? 18.384 -1.311 12.318 1.00 86.50 100 VAL A CA 1
ATOM 767 C C . VAL A 1 100 ? 18.292 -2.161 11.060 1.00 86.50 100 VAL A C 1
ATOM 769 O O . VAL A 1 100 ? 19.259 -2.268 10.320 1.00 86.50 100 VAL A O 1
ATOM 772 N N . TRP A 1 101 ? 17.137 -2.765 10.788 1.00 89.12 101 TRP A N 1
ATOM 773 C CA . TRP A 1 101 ? 16.957 -3.653 9.646 1.00 89.12 101 TRP A CA 1
ATOM 774 C C . TRP A 1 101 ? 15.502 -3.665 9.189 1.00 89.12 101 TRP A C 1
ATOM 776 O O . TRP A 1 101 ? 14.579 -3.590 10.000 1.00 89.12 101 TRP A O 1
ATOM 786 N N . PHE A 1 102 ? 15.294 -3.791 7.884 1.00 87.50 102 PHE A N 1
ATOM 787 C CA . PHE A 1 102 ? 13.980 -3.939 7.279 1.00 87.50 102 PHE A CA 1
ATOM 788 C C . PHE A 1 102 ? 14.025 -4.933 6.128 1.00 87.50 102 PHE A C 1
ATOM 790 O O . PHE A 1 102 ? 14.935 -4.903 5.303 1.00 87.50 102 PHE A O 1
ATOM 797 N N . ARG A 1 103 ? 12.990 -5.761 6.024 1.00 87.25 103 ARG A N 1
ATOM 798 C CA . ARG A 1 103 ? 12.693 -6.579 4.853 1.00 87.25 103 ARG A CA 1
ATOM 799 C C . ARG A 1 103 ? 11.321 -6.213 4.326 1.00 87.25 103 ARG A C 1
ATOM 801 O O . ARG A 1 103 ? 10.359 -6.230 5.088 1.00 87.25 103 ARG A O 1
ATOM 808 N N . ASP A 1 104 ? 11.222 -5.923 3.035 1.00 85.69 104 ASP A N 1
ATOM 809 C CA . ASP A 1 104 ? 9.927 -5.736 2.383 1.00 85.69 104 ASP A CA 1
ATOM 810 C C . ASP A 1 104 ? 9.249 -7.073 2.029 1.00 85.69 104 ASP A C 1
ATOM 812 O O . ASP A 1 104 ? 9.816 -8.155 2.185 1.00 85.69 104 ASP A O 1
ATOM 816 N N . SER A 1 105 ? 8.014 -7.006 1.534 1.00 82.88 105 SER A N 1
ATOM 817 C CA . SER A 1 105 ? 7.224 -8.180 1.141 1.00 82.88 105 SER A CA 1
ATOM 818 C C . SER A 1 105 ? 7.819 -8.991 -0.022 1.00 82.88 105 SER A C 1
ATOM 820 O O . SER A 1 105 ? 7.453 -10.153 -0.203 1.00 82.88 105 SER A O 1
ATOM 822 N N . ASN A 1 106 ? 8.763 -8.416 -0.774 1.00 78.88 106 ASN A N 1
ATOM 823 C CA . ASN A 1 106 ? 9.472 -9.057 -1.884 1.00 78.88 106 ASN A CA 1
ATOM 824 C C . ASN A 1 106 ? 10.833 -9.642 -1.463 1.00 78.88 106 ASN A C 1
ATOM 826 O O . ASN A 1 106 ? 11.578 -10.153 -2.299 1.00 78.88 106 ASN A O 1
ATOM 830 N N . GLY A 1 107 ? 11.186 -9.549 -0.177 1.00 77.19 107 GLY A N 1
ATOM 831 C CA . GLY A 1 107 ? 12.459 -10.032 0.349 1.00 77.19 107 GLY A CA 1
ATOM 832 C C . GLY A 1 107 ? 13.624 -9.055 0.176 1.00 77.19 107 GLY A C 1
ATOM 833 O O . GLY A 1 107 ? 14.763 -9.420 0.476 1.00 77.19 107 GLY A O 1
ATOM 834 N N . ARG A 1 108 ? 13.385 -7.812 -0.266 1.00 81.19 108 ARG A N 1
ATOM 835 C CA . ARG A 1 108 ? 14.424 -6.779 -0.272 1.00 81.19 108 ARG A CA 1
ATOM 836 C C . ARG A 1 108 ? 14.762 -6.385 1.147 1.00 81.19 108 ARG A C 1
ATOM 838 O O . ARG A 1 108 ? 13.911 -5.905 1.887 1.00 81.19 108 ARG A O 1
ATOM 845 N N . VAL A 1 109 ? 16.035 -6.553 1.474 1.00 79.50 109 VAL A N 1
ATOM 846 C CA . VAL A 1 109 ? 16.601 -6.211 2.769 1.00 79.50 109 VAL A CA 1
ATOM 847 C C . VAL A 1 109 ? 17.294 -4.857 2.688 1.00 79.50 109 VAL A C 1
ATOM 849 O O . VAL A 1 109 ? 18.111 -4.624 1.796 1.00 79.50 109 VAL A O 1
ATOM 852 N N . LEU A 1 110 ? 16.975 -3.989 3.639 1.00 77.00 110 LEU A N 1
ATOM 853 C CA . LEU A 1 110 ? 17.715 -2.779 3.956 1.00 77.00 110 LEU A CA 1
ATOM 854 C C . LEU A 1 110 ? 18.318 -2.946 5.344 1.00 77.00 110 LEU A C 1
ATOM 856 O O . LEU A 1 110 ? 17.620 -3.292 6.295 1.00 77.00 110 LEU A O 1
ATOM 860 N N . ASP A 1 111 ? 19.619 -2.713 5.432 1.00 76.25 111 ASP A N 1
ATOM 861 C CA . ASP A 1 111 ? 20.360 -2.754 6.681 1.00 76.25 111 ASP A CA 1
ATOM 862 C C . ASP A 1 111 ? 20.710 -1.323 7.087 1.00 76.25 111 ASP A C 1
ATOM 864 O O . ASP A 1 111 ? 21.571 -0.684 6.479 1.00 76.25 111 ASP A O 1
ATOM 868 N N . PHE A 1 112 ? 19.975 -0.796 8.063 1.00 74.06 112 PHE A N 1
ATOM 869 C CA . PHE A 1 112 ? 20.110 0.586 8.502 1.00 74.06 112 PHE A CA 1
ATOM 870 C C . PHE A 1 112 ? 21.320 0.802 9.405 1.00 74.06 112 PHE A C 1
ATOM 872 O O . PHE A 1 112 ? 21.783 1.936 9.495 1.00 74.06 112 PHE A O 1
ATOM 879 N N . SER A 1 113 ? 21.894 -0.254 9.997 1.00 65.31 113 SER A N 1
ATOM 880 C CA . SER A 1 113 ? 23.114 -0.107 10.801 1.00 65.31 113 SER A CA 1
ATOM 881 C C . SER A 1 113 ? 24.302 0.405 9.982 1.00 65.31 113 SER A C 1
ATOM 883 O O . SER A 1 113 ? 25.220 0.981 10.551 1.00 65.31 113 SER A O 1
ATOM 885 N N . ASN A 1 114 ? 24.271 0.200 8.660 1.00 53.41 114 ASN A N 1
ATOM 886 C CA . ASN A 1 114 ? 25.303 0.629 7.715 1.00 53.41 114 ASN A CA 1
ATOM 887 C C . ASN A 1 114 ? 24.871 1.818 6.830 1.00 53.41 114 ASN A C 1
ATOM 889 O O . ASN A 1 114 ? 25.696 2.345 6.093 1.00 53.41 114 ASN A O 1
ATOM 893 N N . LEU A 1 115 ? 23.592 2.225 6.868 1.00 53.78 115 LEU A N 1
ATOM 894 C CA . LEU A 1 115 ? 23.076 3.382 6.111 1.00 53.78 115 LEU A CA 1
ATOM 895 C C . LEU A 1 115 ? 23.296 4.710 6.851 1.00 53.78 115 LEU A C 1
ATOM 897 O O . LEU A 1 115 ? 23.354 5.756 6.206 1.00 53.78 115 LEU A O 1
ATOM 901 N N . ILE A 1 116 ? 23.407 4.670 8.185 1.00 52.22 116 ILE A N 1
ATOM 902 C CA . ILE A 1 116 ? 23.771 5.829 9.006 1.00 52.22 116 ILE A CA 1
ATOM 903 C C . ILE A 1 116 ? 25.276 6.066 8.837 1.00 52.22 116 ILE A C 1
ATOM 905 O O . ILE A 1 116 ? 26.091 5.322 9.377 1.00 52.22 116 ILE A O 1
ATOM 909 N N . GLY A 1 117 ? 25.630 7.071 8.040 1.00 53.97 117 GLY A N 1
ATOM 910 C CA . GLY A 1 117 ? 27.007 7.347 7.626 1.00 53.97 117 GLY A CA 1
ATOM 911 C C . GLY A 1 117 ? 27.032 8.103 6.301 1.00 53.97 117 GLY A C 1
ATOM 912 O O . GLY A 1 117 ? 26.897 9.323 6.304 1.00 53.97 117 GLY A O 1
ATOM 913 N N . ASP A 1 118 ? 27.141 7.377 5.184 1.00 52.66 118 ASP A N 1
ATOM 914 C CA . ASP A 1 118 ? 27.380 7.969 3.856 1.00 52.66 118 ASP A CA 1
ATOM 915 C C . ASP A 1 118 ? 26.091 8.295 3.061 1.00 52.66 118 ASP A C 1
ATOM 917 O O . ASP A 1 118 ? 26.065 9.256 2.293 1.00 52.66 118 ASP A O 1
ATOM 921 N N . ASP A 1 119 ? 24.996 7.545 3.258 1.00 63.00 119 ASP A N 1
ATOM 922 C CA . ASP A 1 119 ? 23.774 7.652 2.427 1.00 63.00 119 ASP A CA 1
ATOM 923 C C . ASP A 1 119 ? 22.649 8.474 3.086 1.00 63.00 119 ASP A C 1
ATOM 925 O O . ASP A 1 119 ? 21.823 9.105 2.408 1.00 63.00 119 ASP A O 1
ATOM 929 N N . LEU A 1 120 ? 22.591 8.432 4.419 1.00 73.19 120 LEU A N 1
ATOM 930 C CA . LEU A 1 120 ? 21.640 9.153 5.256 1.00 73.19 120 LEU A CA 1
ATOM 931 C C . LEU A 1 120 ? 22.318 9.514 6.582 1.00 73.19 120 LEU A C 1
ATOM 933 O O . LEU A 1 120 ? 22.632 8.638 7.383 1.00 73.19 120 LEU A O 1
ATOM 937 N N . HIS A 1 121 ? 22.488 10.803 6.849 1.00 76.69 121 HIS A N 1
ATOM 938 C CA . HIS A 1 121 ? 22.958 11.287 8.140 1.00 76.69 121 HIS A CA 1
ATOM 939 C C . HIS A 1 121 ? 21.812 11.966 8.888 1.00 76.69 121 HIS A C 1
ATOM 941 O O . HIS A 1 121 ? 21.201 12.916 8.394 1.00 76.69 121 HIS A O 1
ATOM 947 N N . LEU A 1 122 ? 21.528 11.464 10.087 1.00 77.75 122 LEU A N 1
ATOM 948 C CA . LEU A 1 122 ? 20.543 12.027 11.003 1.00 77.75 122 LEU A CA 1
ATOM 949 C C . LEU A 1 122 ? 21.296 12.698 12.146 1.00 77.75 122 LEU A C 1
ATOM 951 O O . LEU A 1 122 ? 21.937 12.012 12.939 1.00 77.75 122 LEU A O 1
ATOM 955 N N . ALA A 1 123 ? 21.210 14.022 12.238 1.00 80.88 123 ALA A N 1
ATOM 956 C CA . ALA A 1 123 ? 21.693 14.749 13.402 1.00 80.88 123 ALA A CA 1
ATOM 957 C C . ALA A 1 123 ? 20.522 15.034 14.340 1.00 80.88 123 ALA A C 1
ATOM 959 O O . ALA A 1 123 ? 19.488 15.566 13.915 1.00 80.88 123 ALA A O 1
ATOM 960 N N . LEU A 1 124 ? 20.699 14.679 15.610 1.00 77.31 124 LEU A N 1
ATOM 961 C CA . LEU A 1 124 ? 19.746 14.963 16.673 1.00 77.31 124 LEU A CA 1
ATOM 962 C C . LEU A 1 124 ? 20.316 16.032 17.609 1.00 77.31 124 LEU A C 1
ATOM 964 O O . LEU A 1 124 ? 21.500 15.996 17.932 1.00 77.31 124 LEU A O 1
ATOM 968 N N . GLU A 1 125 ? 19.458 16.923 18.089 1.00 77.44 125 GLU A N 1
ATOM 969 C CA . GLU A 1 125 ? 19.744 17.879 19.160 1.00 77.44 125 GLU A CA 1
ATOM 970 C C . GLU A 1 125 ? 18.691 17.670 20.256 1.00 77.44 125 GLU A C 1
ATOM 972 O O . GLU A 1 125 ? 17.494 17.651 19.974 1.00 77.44 125 GLU A O 1
ATOM 977 N N . ASP A 1 126 ? 19.131 17.376 21.484 1.00 73.62 126 ASP A N 1
ATOM 978 C CA . ASP A 1 126 ? 18.262 17.029 22.625 1.00 73.62 126 ASP A CA 1
ATOM 979 C C . ASP A 1 126 ? 17.216 15.927 22.342 1.00 73.62 126 ASP A C 1
ATOM 981 O O . ASP A 1 126 ? 16.127 15.896 22.914 1.00 73.62 126 ASP A O 1
ATOM 985 N N . GLY A 1 127 ? 17.556 14.981 21.460 1.00 64.38 127 GLY A N 1
ATOM 986 C CA . GLY A 1 127 ? 16.678 13.873 21.067 1.00 64.38 127 GLY A CA 1
ATOM 987 C C . GLY A 1 127 ? 15.646 14.221 19.988 1.00 64.38 127 GLY A C 1
ATOM 988 O O . GLY A 1 127 ? 14.866 13.350 19.604 1.00 64.38 127 GLY A O 1
ATOM 989 N N . PHE A 1 128 ? 15.660 15.447 19.463 1.00 73.12 128 PHE A N 1
ATOM 990 C CA . PHE A 1 128 ? 14.836 15.887 18.337 1.00 73.12 128 PHE A CA 1
ATOM 991 C C . PHE A 1 128 ? 15.658 15.973 17.053 1.00 73.12 128 PHE A C 1
ATOM 993 O O . PHE A 1 128 ? 16.869 16.174 17.092 1.00 73.12 128 PHE A O 1
ATOM 1000 N N . TYR A 1 129 ? 15.009 15.829 15.896 1.00 80.88 129 TYR A N 1
ATOM 1001 C CA . TYR A 1 129 ? 15.687 15.995 14.612 1.00 80.88 129 TYR A CA 1
ATOM 1002 C C . TYR A 1 129 ? 16.165 17.435 14.439 1.00 80.88 129 TYR A C 1
ATOM 1004 O O . TYR A 1 129 ? 15.361 18.364 14.457 1.00 80.88 129 TYR A O 1
ATOM 1012 N N . ARG A 1 130 ? 17.469 17.591 14.210 1.00 90.06 130 ARG A N 1
ATOM 1013 C CA . ARG A 1 130 ? 18.097 18.864 13.859 1.00 90.06 130 ARG A CA 1
ATOM 1014 C C . ARG A 1 130 ? 18.432 18.918 12.374 1.00 90.06 130 ARG A C 1
ATOM 1016 O O . ARG A 1 130 ? 18.140 19.917 11.726 1.00 90.06 130 ARG A O 1
ATOM 1023 N N . GLN A 1 131 ? 18.987 17.834 11.823 1.00 90.88 131 GLN A N 1
ATOM 1024 C CA . GLN A 1 131 ? 19.298 17.717 10.397 1.00 90.88 131 GLN A CA 1
ATOM 1025 C C . GLN A 1 131 ? 19.066 16.310 9.852 1.00 90.88 131 GLN A C 1
ATOM 1027 O O . GLN A 1 131 ? 19.312 15.309 10.525 1.00 90.88 131 GLN A O 1
ATOM 1032 N N . ILE A 1 132 ? 18.639 16.246 8.593 1.00 88.06 132 ILE A N 1
ATOM 1033 C CA . ILE A 1 132 ? 18.474 15.013 7.822 1.00 88.06 132 ILE A CA 1
ATOM 1034 C C . ILE A 1 132 ? 19.168 15.220 6.472 1.00 88.06 132 ILE A C 1
ATOM 1036 O O . ILE A 1 132 ? 18.611 15.852 5.572 1.00 88.06 132 ILE A O 1
ATOM 1040 N N . LYS A 1 133 ? 20.389 14.701 6.318 1.00 85.06 133 LYS A N 1
ATOM 1041 C CA . LYS A 1 133 ? 21.137 14.726 5.051 1.00 85.06 133 LYS A CA 1
ATOM 1042 C C . LYS A 1 133 ? 20.957 13.403 4.329 1.00 85.06 133 LYS A C 1
ATOM 1044 O O . LYS A 1 133 ? 21.133 12.351 4.924 1.00 85.06 133 LYS A O 1
ATOM 1049 N N . SER A 1 134 ? 20.663 13.456 3.039 1.00 80.00 134 SER A N 1
ATOM 1050 C CA . SER A 1 134 ? 20.700 12.298 2.144 1.00 80.00 134 SER A CA 1
ATOM 1051 C C . SER A 1 134 ? 21.364 12.668 0.818 1.00 80.00 134 SER A C 1
ATOM 1053 O O . SER A 1 134 ? 21.676 13.840 0.572 1.00 80.00 134 SER A O 1
ATOM 1055 N N . VAL A 1 135 ? 21.476 11.694 -0.086 1.00 74.69 135 VAL A N 1
ATOM 1056 C CA . VAL A 1 135 ? 21.863 11.916 -1.495 1.00 74.69 135 VAL A CA 1
ATOM 1057 C C . VAL A 1 135 ? 20.987 12.957 -2.191 1.00 74.69 135 VAL A C 1
ATOM 1059 O O . VAL A 1 135 ? 21.396 13.601 -3.145 1.00 74.69 135 VAL A O 1
ATOM 1062 N N . SER A 1 136 ? 19.753 13.139 -1.712 1.00 76.06 136 SER A N 1
ATOM 1063 C CA . SER A 1 136 ? 18.813 14.098 -2.276 1.00 76.06 136 SER A CA 1
ATOM 1064 C C . SER A 1 136 ? 19.061 15.544 -1.848 1.00 76.06 136 SER A C 1
ATOM 1066 O O . SER A 1 136 ? 18.482 16.428 -2.472 1.00 76.06 136 SER A O 1
ATOM 1068 N N . GLY A 1 137 ? 19.843 15.791 -0.803 1.00 84.44 137 GLY A N 1
ATOM 1069 C CA . GLY A 1 137 ? 19.970 17.113 -0.195 1.00 84.44 137 GLY A CA 1
ATOM 1070 C C . GLY A 1 137 ? 19.868 17.053 1.321 1.00 84.44 137 GLY A C 1
ATOM 1071 O O . GLY A 1 137 ? 19.915 15.972 1.915 1.00 84.44 137 GLY A O 1
ATOM 1072 N N . LEU A 1 138 ? 19.739 18.220 1.937 1.00 89.75 138 LEU A N 1
ATOM 1073 C CA . LEU A 1 138 ? 19.676 18.399 3.384 1.00 89.75 138 LEU A CA 1
ATOM 1074 C C . LEU A 1 138 ? 18.327 19.004 3.776 1.00 89.75 138 LEU A C 1
ATOM 1076 O O . LEU A 1 138 ? 17.883 19.968 3.159 1.00 89.75 138 LEU A O 1
ATOM 1080 N N . ALA A 1 139 ? 17.692 18.456 4.808 1.00 93.31 139 ALA A N 1
ATOM 1081 C CA . ALA A 1 139 ? 16.650 19.144 5.558 1.00 93.31 139 ALA A CA 1
ATOM 1082 C C . ALA A 1 139 ? 17.243 19.618 6.889 1.00 93.31 139 ALA A C 1
ATOM 1084 O O . ALA A 1 139 ? 17.733 18.803 7.671 1.00 93.31 139 ALA A O 1
ATOM 1085 N N . ASP A 1 140 ? 17.205 20.923 7.121 1.00 94.94 140 ASP A N 1
ATOM 1086 C CA . ASP A 1 140 ? 17.752 21.605 8.289 1.00 94.94 140 ASP A CA 1
ATOM 1087 C C . ASP A 1 140 ? 16.601 22.191 9.114 1.00 94.94 140 ASP A C 1
ATOM 1089 O O . ASP A 1 140 ? 15.842 23.026 8.623 1.00 94.94 140 ASP A O 1
ATOM 1093 N N . ILE A 1 141 ? 16.427 21.716 10.347 1.00 95.62 141 ILE A N 1
ATOM 1094 C CA . ILE A 1 141 ? 15.315 22.096 11.229 1.00 95.62 141 ILE A CA 1
ATOM 1095 C C . ILE A 1 141 ? 15.827 23.142 12.213 1.00 95.62 141 ILE A C 1
ATOM 1097 O O . ILE A 1 141 ? 16.551 22.806 13.146 1.00 95.62 141 ILE A O 1
ATOM 1101 N N . VAL A 1 142 ? 15.488 24.408 11.989 1.00 94.75 142 VAL A N 1
ATOM 1102 C CA . VAL A 1 142 ? 16.038 25.556 12.718 1.00 94.75 142 VAL A CA 1
ATOM 1103 C C . VAL A 1 142 ? 14.943 26.224 13.533 1.00 94.75 142 VAL A C 1
ATOM 1105 O O . VAL A 1 142 ? 14.008 26.788 12.967 1.00 94.75 142 VAL A O 1
ATOM 1108 N N . THR A 1 143 ? 15.076 26.220 14.857 1.00 93.81 143 THR A N 1
ATOM 1109 C CA . THR A 1 143 ? 14.234 27.038 15.739 1.00 93.81 143 THR A CA 1
ATOM 1110 C C . THR A 1 143 ? 14.479 28.515 15.441 1.00 93.81 143 THR A C 1
ATOM 1112 O O . THR A 1 143 ? 15.614 28.986 15.526 1.00 93.81 143 THR A O 1
ATOM 1115 N N . THR A 1 144 ? 13.435 29.247 15.053 1.00 92.94 144 THR A N 1
ATOM 1116 C CA . THR A 1 144 ? 13.550 30.670 14.702 1.00 92.94 144 THR A CA 1
ATOM 1117 C C . THR A 1 144 ? 13.443 31.556 15.933 1.00 92.94 144 THR A C 1
ATOM 1119 O O . THR A 1 144 ? 14.172 32.539 16.056 1.00 92.94 144 THR A O 1
ATOM 1122 N N . ASP A 1 145 ? 12.541 31.196 16.841 1.00 92.25 145 ASP A N 1
ATOM 1123 C CA . ASP A 1 145 ? 12.265 31.868 18.105 1.00 92.25 145 ASP A CA 1
ATOM 1124 C C . ASP A 1 145 ? 11.462 30.924 19.022 1.00 92.25 145 ASP A C 1
ATOM 1126 O O . ASP A 1 145 ? 11.251 29.753 18.704 1.00 92.25 145 ASP A O 1
ATOM 1130 N N . ASP A 1 146 ? 11.000 31.434 20.164 1.00 92.12 146 ASP A N 1
ATOM 1131 C CA . ASP A 1 146 ? 10.200 30.680 21.136 1.00 92.12 146 ASP A CA 1
ATOM 1132 C C . ASP A 1 146 ? 8.834 30.209 20.584 1.00 92.12 146 ASP A C 1
ATOM 1134 O O . ASP A 1 146 ? 8.154 29.400 21.218 1.00 92.12 146 ASP A O 1
ATOM 1138 N N . PHE A 1 147 ? 8.405 30.709 19.422 1.00 94.44 147 PHE A N 1
ATOM 1139 C CA . PHE A 1 147 ? 7.086 30.468 18.841 1.00 94.44 147 PHE A CA 1
ATOM 1140 C C . PHE A 1 147 ? 7.125 29.669 17.543 1.00 94.44 147 PHE A C 1
ATOM 1142 O O . PHE A 1 147 ? 6.059 29.307 17.049 1.00 94.44 147 PHE A O 1
ATOM 1149 N N . GLY A 1 148 ? 8.290 29.363 16.979 1.00 94.12 148 GLY A N 1
ATOM 1150 C CA . GLY A 1 148 ? 8.338 28.675 15.699 1.00 94.12 148 GLY A CA 1
ATOM 1151 C C . GLY A 1 148 ? 9.693 28.114 15.310 1.00 94.12 148 GLY A C 1
ATOM 1152 O O . GLY A 1 148 ? 10.734 28.381 15.910 1.00 94.12 148 GLY A O 1
ATOM 1153 N N . TYR A 1 149 ? 9.652 27.307 14.261 1.00 96.25 149 TYR A N 1
ATOM 1154 C CA . TYR A 1 149 ? 10.824 26.761 13.605 1.00 96.25 149 TYR A CA 1
ATOM 1155 C C . TYR A 1 149 ? 10.590 26.663 12.100 1.00 96.25 149 TYR A C 1
ATOM 1157 O O . TYR A 1 149 ? 9.462 26.674 11.600 1.00 96.25 149 TYR A O 1
ATOM 1165 N N . GLU A 1 150 ? 11.684 26.554 11.365 1.00 97.56 150 GLU A N 1
ATOM 1166 C CA . GLU A 1 150 ? 11.691 26.353 9.927 1.00 97.56 150 GLU A CA 1
ATOM 1167 C C . GLU A 1 150 ? 12.332 25.013 9.596 1.00 97.56 150 GLU A C 1
ATOM 1169 O O . GLU A 1 150 ? 13.370 24.654 10.146 1.00 97.56 150 GLU A O 1
ATOM 1174 N N . ILE A 1 151 ? 11.734 24.290 8.657 1.00 96.88 151 ILE A N 1
ATOM 1175 C CA . ILE A 1 151 ? 12.375 23.181 7.961 1.00 96.88 151 ILE A CA 1
ATOM 1176 C C . ILE A 1 151 ? 12.865 23.733 6.629 1.00 96.88 151 ILE A C 1
ATOM 1178 O O . ILE A 1 151 ? 12.072 24.014 5.725 1.00 96.88 151 ILE A O 1
ATOM 1182 N N . ARG A 1 152 ? 14.175 23.918 6.528 1.00 95.69 152 ARG A N 1
ATOM 1183 C CA . ARG A 1 152 ? 14.853 24.473 5.360 1.00 95.69 152 ARG A CA 1
ATOM 1184 C C . ARG A 1 152 ? 15.433 23.340 4.538 1.00 95.69 152 ARG A C 1
ATOM 1186 O O . ARG A 1 152 ? 16.207 22.532 5.044 1.00 95.69 152 ARG A O 1
ATOM 1193 N N . PHE A 1 153 ? 15.049 23.268 3.275 1.00 91.88 153 PHE A N 1
ATOM 1194 C CA . PHE A 1 153 ? 15.556 22.261 2.360 1.00 91.88 153 PHE A CA 1
ATOM 1195 C C . PHE A 1 153 ? 16.622 22.871 1.461 1.00 91.88 153 PHE A C 1
ATOM 1197 O O . PHE A 1 153 ? 16.382 23.875 0.790 1.00 91.88 153 PHE A O 1
ATOM 1204 N N . TYR A 1 154 ? 17.777 22.219 1.430 1.00 89.88 154 TYR A N 1
ATOM 1205 C CA . TYR A 1 154 ? 18.920 22.564 0.599 1.00 89.88 154 TYR A CA 1
ATOM 1206 C C . TYR A 1 154 ? 19.176 21.453 -0.412 1.00 89.88 154 TYR A C 1
ATOM 1208 O O . TYR A 1 154 ? 18.860 20.276 -0.173 1.00 89.88 154 TYR A O 1
ATOM 1216 N N . THR A 1 155 ? 19.726 21.838 -1.559 1.00 84.44 155 THR A N 1
ATOM 1217 C CA . THR A 1 155 ? 20.199 20.902 -2.581 1.00 84.44 155 THR A CA 1
ATOM 1218 C C . THR A 1 155 ? 21.354 20.055 -2.027 1.00 84.44 155 THR A C 1
ATOM 1220 O O . THR A 1 155 ? 21.757 20.205 -0.868 1.00 84.44 155 THR A O 1
ATOM 1223 N N . SER A 1 156 ? 21.856 19.088 -2.800 1.00 81.31 156 SER A N 1
ATOM 1224 C CA . SER A 1 156 ? 23.007 18.324 -2.310 1.00 81.31 156 SER A CA 1
ATOM 1225 C C . SER A 1 156 ? 24.275 19.172 -2.314 1.00 81.31 156 SER A C 1
ATOM 1227 O O . SER A 1 156 ? 25.039 19.059 -1.357 1.00 81.31 156 SER A O 1
ATOM 1229 N N . ASP A 1 157 ? 24.447 20.032 -3.319 1.00 82.75 157 ASP A N 1
ATOM 1230 C CA . ASP A 1 157 ? 25.593 20.937 -3.434 1.00 82.75 157 ASP A CA 1
ATOM 1231 C C . ASP A 1 157 ? 25.566 22.053 -2.374 1.00 82.75 157 ASP A C 1
ATOM 1233 O O . ASP A 1 157 ? 26.603 22.389 -1.799 1.00 82.75 157 ASP A O 1
ATOM 1237 N N . ASP A 1 158 ? 24.380 22.576 -2.042 1.00 89.50 158 ASP A N 1
ATOM 1238 C CA . ASP A 1 158 ? 24.227 23.649 -1.047 1.00 89.50 158 ASP A CA 1
ATOM 1239 C C . ASP A 1 158 ? 24.168 23.143 0.398 1.00 89.50 158 ASP A C 1
ATOM 1241 O O . ASP A 1 158 ? 24.151 23.948 1.329 1.00 89.50 158 ASP A O 1
ATOM 1245 N N . ALA A 1 159 ? 24.134 21.823 0.617 1.00 88.62 159 ALA A N 1
ATOM 1246 C CA . ALA A 1 159 ? 24.151 21.247 1.962 1.00 88.62 159 ALA A CA 1
ATOM 1247 C C . ALA A 1 159 ? 25.445 21.576 2.726 1.00 88.62 159 ALA A C 1
ATOM 1249 O O . ALA A 1 159 ? 25.433 21.579 3.956 1.00 88.62 159 ALA A O 1
ATOM 1250 N N . GLY A 1 160 ? 26.532 21.849 1.998 1.00 88.44 160 GLY A N 1
ATOM 1251 C CA . GLY A 1 160 ? 27.843 22.156 2.555 1.00 88.44 160 GLY A CA 1
ATOM 1252 C C . GLY A 1 160 ? 28.510 20.977 3.264 1.00 88.44 160 GLY A C 1
ATOM 1253 O O . GLY A 1 160 ? 28.109 19.821 3.125 1.00 88.44 160 GLY A O 1
ATOM 1254 N N . GLU A 1 161 ? 29.572 21.285 4.004 1.00 88.00 161 GLU A N 1
ATOM 1255 C CA . GLU A 1 161 ? 30.390 20.304 4.722 1.00 88.00 161 GLU A CA 1
ATOM 1256 C C . GLU A 1 161 ? 29.925 20.147 6.171 1.00 88.00 161 GLU A C 1
ATOM 1258 O O . GLU A 1 161 ? 29.317 21.049 6.752 1.00 88.00 161 GLU A O 1
ATOM 1263 N N . GLN A 1 162 ? 30.247 19.005 6.777 1.00 87.50 162 GLN A N 1
ATOM 1264 C CA . GLN A 1 162 ? 29.978 18.778 8.193 1.00 87.50 162 GLN A CA 1
ATOM 1265 C C . GLN A 1 162 ? 31.002 19.523 9.065 1.00 87.50 162 GLN A C 1
ATOM 1267 O O . GLN A 1 162 ? 32.210 19.291 8.979 1.00 87.50 162 GLN A O 1
ATOM 1272 N N . GLY A 1 163 ? 30.513 20.414 9.924 1.00 83.44 163 GLY A N 1
ATOM 1273 C CA . GLY A 1 163 ? 31.299 21.142 10.913 1.00 83.44 163 GLY A CA 1
ATOM 1274 C C . GLY A 1 163 ? 31.724 20.278 12.108 1.00 83.44 163 GLY A C 1
ATOM 1275 O O . GLY A 1 163 ? 31.366 19.107 12.244 1.00 83.44 163 GLY A O 1
ATOM 1276 N N . ALA A 1 164 ? 32.481 20.879 13.033 1.00 73.62 164 ALA A N 1
ATOM 1277 C CA . ALA A 1 164 ? 33.070 20.181 14.186 1.00 73.62 164 ALA A CA 1
ATOM 1278 C C . ALA A 1 164 ? 32.040 19.600 15.179 1.00 73.62 164 ALA A C 1
ATOM 1280 O O . ALA A 1 164 ? 32.378 18.708 15.956 1.00 73.62 164 ALA A O 1
ATOM 1281 N N . GLU A 1 165 ? 30.802 20.095 15.152 1.00 76.06 165 GLU A N 1
ATOM 1282 C CA . GLU A 1 165 ? 29.694 19.657 16.014 1.00 76.06 165 GLU A CA 1
ATOM 1283 C C . GLU A 1 165 ? 28.823 18.568 15.363 1.00 76.06 165 GLU A C 1
ATOM 1285 O O . GLU A 1 165 ? 27.813 18.158 15.927 1.00 76.06 165 GLU A O 1
ATOM 1290 N N . GLY A 1 166 ? 29.205 18.073 14.179 1.00 80.00 166 GLY A N 1
ATOM 1291 C CA . GLY A 1 166 ? 28.454 17.032 13.473 1.00 80.00 166 GLY A CA 1
ATOM 1292 C C . GLY A 1 166 ? 27.231 17.547 12.705 1.00 80.00 166 GLY A C 1
ATOM 1293 O O . GLY A 1 166 ? 26.447 16.742 12.199 1.00 80.00 166 GLY A O 1
ATOM 1294 N N . LEU A 1 167 ? 27.077 18.866 12.575 1.00 88.69 167 LEU A N 1
ATOM 1295 C CA . LEU A 1 167 ? 26.057 19.506 11.742 1.00 88.69 167 LEU A CA 1
ATOM 1296 C C . LEU A 1 167 ? 26.658 19.952 10.407 1.00 88.69 167 LEU A C 1
ATOM 1298 O O . LEU A 1 167 ? 27.785 20.430 10.363 1.00 88.69 167 LEU A O 1
ATOM 1302 N N . TYR A 1 168 ? 25.900 19.801 9.330 1.00 92.00 168 TYR A N 1
ATOM 1303 C CA . TYR A 1 168 ? 26.201 20.350 8.012 1.00 92.00 168 TYR A CA 1
ATOM 1304 C C . TYR A 1 168 ? 26.012 21.870 8.020 1.00 92.00 168 TYR A C 1
ATOM 1306 O O . TYR A 1 168 ? 25.045 22.360 8.608 1.00 92.00 168 TYR A O 1
ATOM 1314 N N . GLU A 1 169 ? 26.922 22.602 7.376 1.00 93.44 169 GLU A N 1
ATOM 1315 C CA . GLU A 1 169 ? 26.905 24.065 7.259 1.00 93.44 169 GLU A CA 1
ATOM 1316 C C . GLU A 1 169 ? 26.490 24.485 5.835 1.00 93.44 169 GLU A C 1
ATOM 1318 O O . GLU A 1 169 ? 27.347 24.524 4.948 1.00 93.44 169 GLU A O 1
ATOM 1323 N N . PRO A 1 170 ? 25.205 24.815 5.585 1.00 93.75 170 PRO A N 1
ATOM 1324 C CA . PRO A 1 170 ? 24.731 25.129 4.241 1.00 93.75 170 PRO A CA 1
ATOM 1325 C C . PRO A 1 170 ? 25.409 26.372 3.656 1.00 93.75 170 PRO A C 1
ATOM 1327 O O . PRO A 1 170 ? 25.610 27.371 4.350 1.00 93.75 170 PRO A O 1
ATOM 1330 N N . THR A 1 171 ? 25.737 26.330 2.365 1.00 90.94 171 THR A N 1
ATOM 1331 C CA . THR A 1 171 ? 26.501 27.383 1.667 1.00 90.94 171 THR A CA 1
ATOM 1332 C C . THR A 1 171 ? 25.657 28.232 0.707 1.00 90.94 171 THR A C 1
ATOM 1334 O O . THR A 1 171 ? 26.123 29.291 0.278 1.00 90.94 171 THR A O 1
ATOM 1337 N N . GLY A 1 172 ? 24.428 27.801 0.405 1.00 85.81 172 GLY A N 1
ATOM 1338 C CA . GLY A 1 172 ? 23.459 28.481 -0.463 1.00 85.81 172 GLY A CA 1
ATOM 1339 C C . GLY A 1 172 ? 22.134 28.810 0.236 1.00 85.81 172 GLY A C 1
ATOM 1340 O O . GLY A 1 172 ? 21.977 28.600 1.440 1.00 85.81 172 GLY A O 1
ATOM 1341 N N . ASP A 1 173 ? 21.170 29.332 -0.525 1.00 87.25 173 ASP A N 1
ATOM 1342 C CA . ASP A 1 173 ? 19.818 29.606 -0.027 1.00 87.25 173 ASP A CA 1
ATOM 1343 C C . ASP A 1 173 ? 18.967 28.327 -0.003 1.00 87.25 173 ASP A C 1
ATOM 1345 O O . ASP A 1 173 ? 19.075 27.457 -0.869 1.00 87.25 173 ASP A O 1
ATOM 1349 N N . ALA A 1 174 ? 18.083 28.217 0.991 1.00 91.00 174 ALA A N 1
ATOM 1350 C CA . ALA A 1 174 ? 17.123 27.122 1.047 1.00 91.00 174 ALA A CA 1
ATOM 1351 C C . ALA A 1 174 ? 16.092 27.280 -0.075 1.00 91.00 174 ALA A C 1
ATOM 1353 O O . ALA A 1 174 ? 15.467 28.331 -0.216 1.00 91.00 174 ALA A O 1
ATOM 1354 N N . TYR A 1 175 ? 15.861 26.216 -0.834 1.00 86.31 175 TYR A N 1
ATOM 1355 C CA . TYR A 1 175 ? 14.944 26.266 -1.969 1.00 86.31 175 TYR A CA 1
ATOM 1356 C C . TYR A 1 175 ? 13.482 26.034 -1.614 1.00 86.31 175 TYR A C 1
ATOM 1358 O O . TYR A 1 175 ? 12.567 26.393 -2.358 1.00 86.31 175 TYR A O 1
ATOM 1366 N N . ARG A 1 176 ? 13.267 25.374 -0.479 1.00 90.00 176 ARG A N 1
ATOM 1367 C CA . ARG A 1 176 ? 11.966 25.213 0.145 1.00 90.00 176 ARG A CA 1
ATOM 1368 C C . ARG A 1 176 ? 12.120 25.506 1.619 1.00 90.00 176 ARG A C 1
ATOM 1370 O O . ARG A 1 176 ? 13.040 25.000 2.262 1.00 90.00 176 ARG A O 1
ATOM 1377 N N . VAL A 1 177 ? 11.184 26.270 2.155 1.00 94.19 177 VAL A N 1
ATOM 1378 C CA . VAL A 1 177 ? 11.103 26.545 3.584 1.00 94.19 177 VAL A CA 1
ATOM 1379 C C . VAL A 1 177 ? 9.689 26.240 4.042 1.00 94.19 177 VAL A C 1
ATOM 1381 O O . VAL A 1 177 ? 8.738 26.865 3.576 1.00 94.19 177 VAL A O 1
ATOM 1384 N N . ILE A 1 178 ? 9.562 25.283 4.959 1.00 96.31 178 ILE A N 1
ATOM 1385 C CA . ILE A 1 178 ? 8.316 25.040 5.684 1.00 96.31 178 ILE A CA 1
ATOM 1386 C C . ILE A 1 178 ? 8.467 25.685 7.053 1.00 96.31 178 ILE A C 1
ATOM 1388 O O . ILE A 1 178 ? 9.192 25.176 7.905 1.00 96.31 178 ILE A O 1
ATOM 1392 N N . ARG A 1 179 ? 7.789 26.804 7.270 1.00 97.12 179 ARG A N 1
ATOM 1393 C CA . ARG A 1 179 ? 7.736 27.469 8.570 1.00 97.12 179 ARG A CA 1
ATOM 1394 C C . ARG A 1 179 ? 6.542 26.947 9.351 1.00 97.12 179 ARG A C 1
ATOM 1396 O O . ARG A 1 179 ? 5.417 27.026 8.862 1.00 97.12 179 ARG A O 1
ATOM 1403 N N . ILE A 1 180 ? 6.786 26.435 10.551 1.00 97.06 180 ILE A N 1
ATOM 1404 C CA . ILE A 1 180 ? 5.755 26.014 11.498 1.00 97.06 180 ILE A CA 1
ATOM 1405 C C . ILE A 1 180 ? 5.844 26.928 12.711 1.00 97.06 180 ILE A C 1
ATOM 1407 O O . ILE A 1 180 ? 6.881 27.004 13.365 1.00 97.06 180 ILE A O 1
ATOM 1411 N N . GLU A 1 181 ? 4.757 27.626 13.017 1.00 96.75 181 GLU A N 1
ATOM 1412 C CA . GLU A 1 181 ? 4.754 28.600 14.104 1.00 96.75 181 GLU A CA 1
ATOM 1413 C C . GLU A 1 181 ? 3.427 28.657 14.854 1.00 96.75 181 GLU A C 1
ATOM 1415 O O . GLU A 1 181 ? 2.360 28.330 14.329 1.00 96.75 181 GLU A O 1
ATOM 1420 N N . ASN A 1 182 ? 3.501 29.146 16.084 1.00 96.19 182 ASN A N 1
ATOM 1421 C CA . ASN A 1 182 ? 2.380 29.613 16.866 1.00 96.19 182 ASN A CA 1
ATOM 1422 C C . ASN A 1 182 ? 2.095 31.083 16.497 1.00 96.19 182 ASN A C 1
ATOM 1424 O O . ASN A 1 182 ? 2.786 31.984 16.976 1.00 96.19 182 ASN A O 1
ATOM 1428 N N . PRO A 1 183 ? 1.044 31.370 15.707 1.00 95.62 183 PRO A N 1
ATOM 1429 C CA . PRO A 1 183 ? 0.759 32.722 15.236 1.00 95.62 183 PRO A CA 1
ATOM 1430 C C . PRO A 1 183 ? 0.212 33.645 16.337 1.00 95.62 183 PRO A C 1
ATOM 1432 O O . PRO A 1 183 ? -0.127 34.792 16.054 1.00 95.62 183 PRO A O 1
ATOM 1435 N N . THR A 1 184 ? 0.029 33.148 17.566 1.00 94.88 184 THR A N 1
ATOM 1436 C CA . THR A 1 184 ? -0.429 33.964 18.699 1.00 94.88 184 THR A CA 1
ATOM 1437 C C . THR A 1 184 ? 0.708 34.669 19.433 1.00 94.88 184 THR A C 1
ATOM 1439 O O . THR A 1 184 ? 0.415 35.604 20.175 1.00 94.88 184 THR A O 1
ATOM 1442 N N . GLU A 1 185 ? 1.960 34.236 19.226 1.00 93.25 185 GLU A N 1
ATOM 1443 C CA . GLU A 1 185 ? 3.154 34.755 19.914 1.00 93.25 185 GLU A CA 1
ATOM 1444 C C . GLU A 1 185 ? 3.021 34.737 21.455 1.00 93.25 185 GLU A C 1
ATOM 1446 O O . GLU A 1 185 ? 3.514 35.613 22.166 1.00 93.25 185 GLU A O 1
ATOM 1451 N N . ASP A 1 186 ? 2.330 33.723 21.992 1.00 93.31 186 ASP A N 1
ATOM 1452 C CA . ASP A 1 186 ? 2.178 33.492 23.431 1.00 93.31 186 ASP A CA 1
ATOM 1453 C C . ASP A 1 186 ? 2.399 32.007 23.758 1.00 93.31 186 ASP A C 1
ATOM 1455 O O . ASP A 1 186 ? 1.670 31.127 23.298 1.00 93.31 186 ASP A O 1
ATOM 1459 N N . LEU A 1 187 ? 3.402 31.728 24.596 1.00 89.38 187 LEU A N 1
ATOM 1460 C CA . LEU A 1 187 ? 3.799 30.375 25.006 1.00 89.38 187 LEU A CA 1
ATOM 1461 C C . LEU A 1 187 ? 2.695 29.635 25.773 1.00 89.38 187 LEU A C 1
ATOM 1463 O O . LEU A 1 187 ? 2.697 28.408 25.838 1.00 89.38 187 LEU A O 1
ATOM 1467 N N . ASN A 1 188 ? 1.732 30.363 26.341 1.00 92.75 188 ASN A N 1
ATOM 1468 C CA . ASN A 1 188 ? 0.592 29.776 27.044 1.00 92.75 188 ASN A CA 1
ATOM 1469 C C . ASN A 1 188 ? -0.598 29.506 26.113 1.00 92.75 188 ASN A C 1
ATOM 1471 O O . ASN A 1 188 ? -1.621 28.985 26.563 1.00 92.75 188 ASN A O 1
ATOM 1475 N N . ARG A 1 189 ? -0.487 29.868 24.830 1.00 91.69 189 ARG A N 1
ATOM 1476 C CA . ARG A 1 189 ? -1.538 29.740 23.823 1.00 91.69 189 ARG A CA 1
ATOM 1477 C C . ARG A 1 189 ? -1.052 28.970 22.609 1.00 91.69 189 ARG A C 1
ATOM 1479 O O . ARG A 1 189 ? -0.630 29.537 21.614 1.00 91.69 189 ARG A O 1
ATOM 1486 N N . TYR A 1 1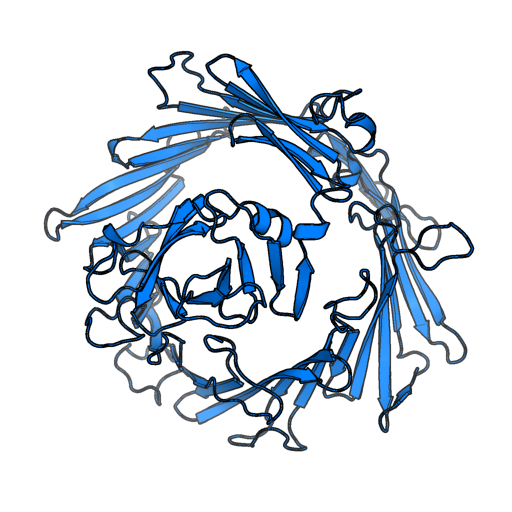90 ? -1.167 27.658 22.686 1.00 89.06 190 TYR A N 1
ATOM 1487 C CA . TYR A 1 190 ? -0.796 26.723 21.624 1.00 89.06 190 TYR A CA 1
ATOM 1488 C C . TYR A 1 190 ? -2.030 26.177 20.885 1.00 89.06 190 TYR A C 1
ATOM 1490 O O . TYR A 1 190 ? -1.977 25.116 20.275 1.00 89.06 190 TYR A O 1
ATOM 1498 N N . ASP A 1 191 ? -3.159 26.895 20.936 1.00 94.56 191 ASP A N 1
ATOM 1499 C CA . ASP A 1 191 ? -4.422 26.526 20.280 1.00 94.56 191 ASP A CA 1
ATOM 1500 C C . ASP A 1 191 ? -4.435 26.822 18.773 1.00 94.56 191 ASP A C 1
ATOM 1502 O O . ASP A 1 191 ? -5.440 26.590 18.103 1.00 94.56 191 ASP A O 1
ATOM 1506 N N . LYS A 1 192 ? -3.339 27.357 18.224 1.00 96.31 192 LYS A N 1
ATOM 1507 C CA . LYS A 1 192 ? -3.193 27.657 16.800 1.00 96.31 192 LYS A CA 1
ATOM 1508 C C . LYS A 1 192 ? -1.804 27.299 16.308 1.00 96.31 192 LYS A C 1
ATOM 1510 O O . LYS A 1 192 ? -0.818 27.615 16.965 1.00 96.31 192 LYS A O 1
ATOM 1515 N N . VAL A 1 193 ? -1.744 26.721 15.116 1.00 96.94 193 VAL A N 1
ATOM 1516 C CA . VAL A 1 193 ? -0.499 26.460 14.393 1.00 96.94 193 VAL A CA 1
ATOM 1517 C C . VAL A 1 193 ? -0.669 26.963 12.971 1.00 96.94 193 VAL A C 1
ATOM 1519 O O . VAL A 1 193 ? -1.624 26.601 12.286 1.00 96.94 193 VAL A O 1
ATOM 1522 N N . ARG A 1 194 ? 0.243 27.819 12.524 1.00 96.81 194 ARG A N 1
ATOM 1523 C CA . ARG A 1 194 ? 0.320 28.262 11.136 1.00 96.81 194 ARG A CA 1
ATOM 1524 C C . ARG A 1 194 ? 1.483 27.540 10.469 1.00 96.81 194 ARG A C 1
ATOM 1526 O O . ARG A 1 194 ? 2.592 27.540 10.997 1.00 96.81 194 ARG A O 1
ATOM 1533 N N . ILE A 1 195 ? 1.207 26.930 9.323 1.00 96.94 195 ILE A N 1
ATOM 1534 C CA . ILE A 1 195 ? 2.209 26.302 8.466 1.00 96.94 195 ILE A CA 1
ATOM 1535 C C . ILE A 1 195 ? 2.278 27.109 7.177 1.00 96.94 195 ILE A C 1
ATOM 1537 O O . ILE A 1 195 ? 1.256 27.323 6.525 1.00 96.94 195 ILE A O 1
ATOM 1541 N N . ILE A 1 196 ? 3.474 27.572 6.829 1.00 95.19 196 ILE A N 1
ATOM 1542 C CA . ILE A 1 196 ? 3.740 28.317 5.600 1.00 95.19 196 ILE A CA 1
ATOM 1543 C C . ILE A 1 196 ? 4.759 27.516 4.800 1.00 95.19 196 ILE A C 1
ATOM 1545 O O . ILE A 1 196 ? 5.899 27.365 5.232 1.00 95.19 196 ILE A O 1
ATOM 1549 N N . ASP A 1 197 ? 4.350 27.004 3.646 1.00 92.69 197 ASP A N 1
ATOM 1550 C CA . ASP A 1 197 ? 5.211 26.263 2.728 1.00 92.69 197 ASP A CA 1
ATOM 1551 C C . ASP A 1 197 ? 5.596 27.171 1.563 1.00 92.69 197 ASP A C 1
ATOM 1553 O O . ASP A 1 197 ? 4.740 27.585 0.777 1.00 92.69 197 ASP A O 1
ATOM 1557 N N . THR A 1 198 ? 6.875 27.528 1.487 1.00 91.00 198 THR A N 1
ATOM 1558 C CA . THR A 1 198 ? 7.402 28.472 0.500 1.00 91.00 198 THR A CA 1
ATOM 1559 C C . THR A 1 198 ? 8.392 27.776 -0.419 1.00 91.00 198 THR A C 1
ATOM 1561 O O . THR A 1 198 ? 9.322 27.122 0.047 1.00 91.00 198 THR A O 1
ATOM 1564 N N . HIS A 1 199 ? 8.199 27.959 -1.723 1.00 85.94 199 HIS A N 1
ATOM 1565 C CA . HIS A 1 199 ? 9.068 27.492 -2.798 1.00 85.94 199 HIS A CA 1
ATOM 1566 C C . HIS A 1 199 ? 9.272 28.634 -3.802 1.00 85.94 199 HIS A C 1
ATOM 1568 O O . HIS A 1 199 ? 8.363 28.936 -4.578 1.00 85.94 199 HIS A O 1
ATOM 1574 N N . ASP A 1 200 ? 10.442 29.270 -3.818 1.00 77.69 200 ASP A N 1
ATOM 1575 C CA . ASP A 1 200 ? 10.680 30.500 -4.589 1.00 77.69 200 ASP A CA 1
ATOM 1576 C C . ASP A 1 200 ? 9.560 31.548 -4.390 1.00 77.69 200 ASP A C 1
ATOM 1578 O O . ASP A 1 200 ? 9.382 32.097 -3.305 1.00 77.69 200 ASP A O 1
ATOM 1582 N N . SER A 1 201 ? 8.791 31.829 -5.450 1.00 77.69 201 SER A N 1
ATOM 1583 C CA . SER A 1 201 ? 7.674 32.778 -5.460 1.00 77.69 201 SER A CA 1
ATOM 1584 C C . SER A 1 201 ? 6.338 32.160 -5.040 1.00 77.69 201 SER A C 1
ATOM 1586 O O . SER A 1 201 ? 5.378 32.888 -4.783 1.00 77.69 201 SER A O 1
ATOM 1588 N N . TYR A 1 202 ? 6.261 30.829 -4.978 1.00 82.88 202 TYR A N 1
ATOM 1589 C CA . TYR A 1 202 ? 5.091 30.111 -4.500 1.00 82.88 202 TYR A CA 1
ATOM 1590 C C . TYR A 1 202 ? 5.082 30.090 -2.974 1.00 82.88 202 TYR A C 1
ATOM 1592 O O . TYR A 1 202 ? 6.076 29.743 -2.340 1.00 82.88 202 TYR A O 1
ATOM 1600 N N . SER A 1 203 ? 3.934 30.410 -2.386 1.00 88.00 203 SER A N 1
ATOM 1601 C CA . SER A 1 203 ? 3.702 30.268 -0.956 1.00 88.00 203 SER A CA 1
ATOM 1602 C C . SER A 1 203 ? 2.285 29.767 -0.723 1.00 88.00 203 SER A C 1
ATOM 1604 O O . SER A 1 203 ? 1.338 30.267 -1.336 1.00 88.00 203 SER A O 1
ATOM 1606 N N . ASN A 1 204 ? 2.143 28.778 0.151 1.00 89.06 204 ASN A N 1
ATOM 1607 C CA . ASN A 1 204 ? 0.858 28.299 0.636 1.00 89.06 204 ASN A CA 1
ATOM 1608 C C . ASN A 1 204 ? 0.815 28.419 2.157 1.00 89.06 204 ASN A C 1
ATOM 1610 O O . ASN A 1 204 ? 1.780 28.070 2.835 1.00 89.06 204 ASN A O 1
ATOM 1614 N N . THR A 1 205 ? -0.304 28.905 2.687 1.00 93.75 205 THR A N 1
ATOM 1615 C CA . THR A 1 205 ? -0.504 29.066 4.129 1.00 93.75 205 THR A CA 1
ATOM 1616 C C . THR A 1 205 ? -1.694 28.233 4.578 1.00 93.75 205 THR A C 1
ATOM 1618 O O . THR A 1 205 ? -2.801 28.390 4.059 1.00 93.75 205 THR A O 1
ATOM 1621 N N . SER A 1 206 ? -1.462 27.409 5.594 1.00 95.50 206 SER A N 1
ATOM 1622 C CA . SER A 1 206 ? -2.472 26.596 6.263 1.00 95.50 206 SER A CA 1
ATOM 1623 C C . SER A 1 206 ? -2.533 27.000 7.734 1.00 95.50 206 SER A C 1
ATOM 1625 O O . SER A 1 206 ? -1.505 27.132 8.403 1.00 95.50 206 SER A O 1
ATOM 1627 N N . LEU A 1 207 ? -3.740 27.219 8.253 1.00 96.81 207 LEU A N 1
ATOM 1628 C CA . LEU A 1 207 ? -3.976 27.551 9.655 1.00 96.81 207 LEU A CA 1
ATOM 1629 C C . LEU A 1 207 ? -4.749 26.422 10.326 1.00 96.81 207 LEU A C 1
ATOM 1631 O O . LEU A 1 207 ? -5.912 26.183 10.007 1.00 96.81 207 LEU A O 1
ATOM 1635 N N . PHE A 1 208 ? -4.117 25.800 11.310 1.00 96.75 208 PHE A N 1
ATOM 1636 C CA . PHE A 1 208 ? -4.736 24.854 12.219 1.00 96.75 208 PHE A CA 1
ATOM 1637 C C . PHE A 1 208 ? -5.197 25.601 13.469 1.00 96.75 208 PHE A C 1
ATOM 1639 O O . PHE A 1 208 ? -4.427 26.340 14.083 1.00 96.75 208 PHE A O 1
ATOM 1646 N N . THR A 1 209 ? -6.461 25.434 13.846 1.00 96.31 209 THR A N 1
ATOM 1647 C CA . THR A 1 209 ? -7.022 25.953 15.099 1.00 96.31 209 THR A CA 1
ATOM 1648 C C . THR A 1 209 ? -7.595 24.795 15.897 1.00 96.31 209 THR A C 1
ATOM 1650 O O . THR A 1 209 ? -8.474 24.093 15.408 1.00 96.31 209 THR A O 1
ATOM 1653 N N . TYR A 1 210 ? -7.100 24.585 17.111 1.00 94.31 210 TYR A N 1
ATOM 1654 C CA . TYR A 1 210 ? -7.574 23.520 17.979 1.00 94.31 210 TYR A CA 1
ATOM 1655 C C . TYR A 1 210 ? -9.002 23.817 18.435 1.00 94.31 210 TYR A C 1
ATOM 1657 O O . TYR A 1 210 ? -9.323 24.935 18.849 1.00 94.31 210 TYR A O 1
ATOM 1665 N N . VAL A 1 211 ? -9.859 22.806 18.369 1.00 91.38 211 VAL A N 1
ATOM 1666 C CA . VAL A 1 211 ? -11.267 22.844 18.753 1.00 91.38 211 VAL A CA 1
ATOM 1667 C C . VAL A 1 211 ? -11.432 21.943 19.980 1.00 91.38 211 VAL A C 1
ATOM 1669 O O . VAL A 1 211 ? -11.660 20.743 19.838 1.00 91.38 211 VAL A O 1
ATOM 1672 N N . PRO A 1 212 ? -11.367 22.491 21.213 1.00 89.06 212 PRO A N 1
ATOM 1673 C CA . PRO A 1 212 ? -11.388 21.678 22.431 1.00 89.06 212 PRO A CA 1
ATOM 1674 C C . PRO A 1 212 ? -12.628 20.795 22.578 1.00 89.06 212 PRO A C 1
ATOM 1676 O O . PRO A 1 212 ? -12.545 19.726 23.163 1.00 89.06 212 PRO A O 1
ATOM 1679 N N . ALA A 1 213 ? -13.776 21.235 22.053 1.00 84.69 213 ALA A N 1
ATOM 1680 C CA . ALA A 1 213 ? -15.017 20.461 22.101 1.00 84.69 213 ALA A CA 1
ATOM 1681 C C . ALA A 1 213 ? -14.979 19.197 21.225 1.00 84.69 213 ALA A C 1
ATOM 1683 O O . ALA A 1 213 ? -15.730 18.266 21.490 1.00 84.69 213 ALA A O 1
ATOM 1684 N N . ALA A 1 214 ? -14.132 19.187 20.194 1.00 85.81 214 ALA A N 1
ATOM 1685 C CA . ALA A 1 214 ? -13.922 18.050 19.307 1.00 85.81 214 ALA A CA 1
ATOM 1686 C C . ALA A 1 214 ? -12.661 17.246 19.655 1.00 85.81 214 ALA A C 1
ATOM 1688 O O . ALA A 1 214 ? -12.463 16.182 19.088 1.00 85.81 214 ALA A O 1
ATOM 1689 N N . GLU A 1 215 ? -11.816 17.758 20.560 1.00 88.81 215 GLU A N 1
ATOM 1690 C CA . GLU A 1 215 ? -10.458 17.250 20.802 1.00 88.81 215 GLU A CA 1
ATOM 1691 C C . GLU A 1 215 ? -9.618 17.137 19.510 1.00 88.81 215 GLU A C 1
ATOM 1693 O O . GLU A 1 215 ? -8.746 16.280 19.397 1.00 88.81 215 GLU A O 1
ATOM 1698 N N . ASP A 1 216 ? -9.866 18.027 18.540 1.00 90.31 216 ASP A N 1
ATOM 1699 C CA . ASP A 1 216 ? -9.285 17.957 17.192 1.00 90.31 216 ASP A CA 1
ATOM 1700 C C . ASP A 1 216 ? -8.974 19.348 16.607 1.00 90.31 216 ASP A C 1
ATOM 1702 O O . ASP A 1 216 ? -9.317 20.380 17.190 1.00 90.31 216 ASP A O 1
ATOM 1706 N N . TRP A 1 217 ? -8.312 19.399 15.453 1.00 93.12 217 TRP A N 1
ATOM 1707 C CA . TRP A 1 217 ? -7.909 20.615 14.756 1.00 93.12 217 TRP A CA 1
ATOM 1708 C C . TRP A 1 217 ? -8.824 20.936 13.573 1.00 93.12 217 TRP A C 1
ATOM 1710 O O . TRP A 1 217 ? -9.091 20.107 12.710 1.00 93.12 217 TRP A O 1
ATOM 1720 N N . GLN A 1 218 ? -9.237 22.196 13.483 1.00 95.44 218 GLN A N 1
ATOM 1721 C CA . GLN A 1 218 ? -9.833 22.779 12.287 1.00 95.44 218 GLN A CA 1
ATOM 1722 C C . GLN A 1 218 ? -8.725 23.278 11.358 1.00 95.44 218 GLN A C 1
ATOM 1724 O O . GLN A 1 218 ? -7.899 24.093 11.775 1.00 95.44 218 GLN A O 1
ATOM 1729 N N . LEU A 1 219 ? -8.755 22.869 10.092 1.00 96.44 219 LEU A N 1
ATOM 1730 C CA . LEU A 1 219 ? -7.854 23.346 9.045 1.00 96.44 219 LEU A CA 1
ATOM 1731 C C . LEU A 1 219 ? -8.522 24.466 8.242 1.00 96.44 219 LEU A C 1
ATOM 1733 O O . LEU A 1 219 ? -9.680 24.372 7.846 1.00 96.44 219 LEU A O 1
ATOM 1737 N N . THR A 1 220 ? -7.797 25.549 7.986 1.00 96.25 220 THR A N 1
ATOM 1738 C CA . THR A 1 220 ? -8.176 26.583 7.018 1.00 96.25 220 THR A CA 1
ATOM 1739 C C . THR A 1 220 ? -7.047 26.798 6.023 1.00 96.25 220 THR A C 1
ATOM 1741 O O . THR A 1 220 ? -5.917 27.058 6.429 1.00 96.25 220 THR A O 1
ATOM 1744 N N . GLU A 1 221 ? -7.369 26.725 4.735 1.00 93.06 221 GLU A N 1
ATOM 1745 C CA . GLU A 1 221 ? -6.428 26.892 3.625 1.00 93.06 221 GLU A CA 1
ATOM 1746 C C . GLU A 1 221 ? -6.958 27.899 2.610 1.00 93.06 221 GLU A C 1
ATOM 1748 O O . GLU A 1 221 ? -8.172 28.065 2.466 1.00 93.06 221 GLU A O 1
ATOM 1753 N N . GLY A 1 222 ? -6.045 28.532 1.873 1.00 86.81 222 GLY A N 1
ATOM 1754 C CA . GLY A 1 222 ? -6.377 29.504 0.835 1.00 86.81 222 GLY A CA 1
ATOM 1755 C C . GLY A 1 222 ? -6.864 30.851 1.376 1.00 86.81 222 GLY A C 1
ATOM 1756 O O . GLY A 1 222 ? -7.065 31.055 2.574 1.00 86.81 222 GLY A O 1
ATOM 1757 N N . GLU A 1 223 ? -7.071 31.791 0.458 1.00 82.94 223 GLU A N 1
ATOM 1758 C CA . GLU A 1 223 ? -7.535 33.147 0.760 1.00 82.94 223 GLU A CA 1
ATOM 1759 C C . GLU A 1 223 ? -8.644 33.584 -0.207 1.00 82.94 223 GLU A C 1
ATOM 1761 O O . GLU A 1 223 ? -8.793 33.036 -1.306 1.00 82.94 223 GLU A O 1
ATOM 1766 N N . GLY A 1 224 ? -9.437 34.581 0.203 1.00 86.12 224 GLY A N 1
ATOM 1767 C CA . GLY A 1 224 ? -10.570 35.081 -0.584 1.00 86.12 224 GLY A CA 1
ATOM 1768 C C . GLY A 1 224 ? -11.506 33.949 -1.013 1.00 86.12 224 GLY A C 1
ATOM 1769 O O . GLY A 1 224 ? -11.798 33.057 -0.222 1.00 86.12 224 GLY A O 1
ATOM 1770 N N . ASP A 1 225 ? -11.905 33.946 -2.283 1.00 86.94 225 ASP A N 1
ATOM 1771 C CA . ASP A 1 225 ? -12.828 32.958 -2.867 1.00 86.94 225 ASP A CA 1
ATOM 1772 C C . ASP A 1 225 ? -12.252 31.527 -2.919 1.00 86.94 225 ASP A C 1
ATOM 1774 O O . ASP A 1 225 ? -12.982 30.562 -3.138 1.00 86.94 225 ASP A O 1
ATOM 1778 N N . THR A 1 226 ? -10.934 31.366 -2.741 1.00 86.00 226 THR A N 1
ATOM 1779 C CA . THR A 1 226 ? -10.285 30.041 -2.694 1.00 86.00 226 THR A CA 1
ATOM 1780 C C . THR A 1 226 ? -10.211 29.464 -1.287 1.00 86.00 226 THR A C 1
ATOM 1782 O O . THR A 1 226 ? -9.817 28.306 -1.133 1.00 86.00 226 THR A O 1
ATOM 1785 N N . LYS A 1 227 ? -10.599 30.252 -0.274 1.00 92.06 227 LYS A N 1
ATOM 1786 C CA . LYS A 1 227 ? -10.581 29.829 1.120 1.00 92.06 227 LYS A CA 1
ATOM 1787 C C . LYS A 1 227 ? -11.484 28.614 1.315 1.00 92.06 227 LYS A C 1
ATOM 1789 O O . LYS A 1 227 ? -12.635 28.598 0.877 1.00 92.06 227 LYS A O 1
ATOM 1794 N N . ARG A 1 228 ? -10.972 27.621 2.033 1.00 94.56 228 ARG A N 1
ATOM 1795 C CA . ARG A 1 228 ? -11.732 26.464 2.503 1.00 94.56 228 ARG A CA 1
ATOM 1796 C C . ARG A 1 228 ? -11.427 26.203 3.962 1.00 94.56 228 ARG A C 1
ATOM 1798 O O . ARG A 1 228 ? -10.306 26.424 4.419 1.00 94.56 228 ARG A O 1
ATOM 1805 N N . THR A 1 229 ? -12.428 25.720 4.679 1.00 95.94 229 THR A N 1
ATOM 1806 C CA . THR A 1 229 ? -12.285 25.329 6.078 1.00 95.94 229 THR A CA 1
ATOM 1807 C C . THR A 1 229 ? -12.799 23.911 6.253 1.00 95.94 229 THR A C 1
ATOM 1809 O O . THR A 1 229 ? -13.936 23.626 5.896 1.00 95.94 229 THR A O 1
ATOM 1812 N N . GLU A 1 230 ? -11.973 23.030 6.802 1.00 96.31 230 GLU A N 1
ATOM 1813 C CA . GLU A 1 230 ? -12.369 21.693 7.235 1.00 96.31 230 GLU A CA 1
ATOM 1814 C C . GLU A 1 230 ? -12.424 21.671 8.761 1.00 96.31 230 GLU A C 1
ATOM 1816 O O . GLU A 1 230 ? -11.475 22.089 9.428 1.00 96.31 230 GLU A O 1
ATOM 1821 N N . GLN A 1 231 ? -13.550 21.232 9.318 1.00 94.69 231 GLN A N 1
ATOM 1822 C CA . GLN A 1 231 ? -13.757 21.174 10.763 1.00 94.69 231 GLN A CA 1
ATOM 1823 C C . GLN A 1 231 ? -14.428 19.872 11.185 1.00 94.69 231 GLN A C 1
ATOM 1825 O O . GLN A 1 231 ? -15.183 19.269 10.419 1.00 94.69 231 GLN A O 1
ATOM 1830 N N . ILE A 1 232 ? -14.194 19.490 12.439 1.00 94.31 232 ILE A N 1
ATOM 1831 C CA . ILE A 1 232 ? -14.825 18.345 13.088 1.00 94.31 232 ILE A CA 1
ATOM 1832 C C . ILE A 1 232 ? -15.650 18.838 14.276 1.00 94.31 232 ILE A C 1
ATOM 1834 O O . ILE A 1 232 ? -15.209 19.665 15.074 1.00 94.31 232 ILE A O 1
ATOM 1838 N N . ILE A 1 233 ? -16.876 18.333 14.378 1.00 93.56 233 ILE A N 1
ATOM 1839 C CA . ILE A 1 233 ? -17.807 18.604 15.470 1.00 93.56 233 ILE A CA 1
ATOM 1840 C C . ILE A 1 233 ? -18.112 17.275 16.152 1.00 93.56 233 ILE A C 1
ATOM 1842 O O . ILE A 1 233 ? -18.660 16.372 15.520 1.00 93.56 233 ILE A O 1
ATOM 1846 N N . VAL A 1 234 ? -17.808 17.169 17.444 1.00 94.25 234 VAL A N 1
ATOM 1847 C CA . VAL A 1 234 ? -18.099 15.974 18.243 1.00 94.25 234 VAL A CA 1
ATOM 1848 C C . VAL A 1 234 ? -19.248 16.260 19.202 1.00 94.25 234 VAL A C 1
ATOM 1850 O O . VAL A 1 234 ? -19.274 17.269 19.906 1.00 94.25 234 VAL A O 1
ATOM 1853 N N . THR A 1 235 ? -20.232 15.368 19.225 1.00 94.56 235 THR A N 1
ATOM 1854 C CA . THR A 1 235 ? -21.350 15.389 20.177 1.00 94.56 235 THR A CA 1
ATOM 1855 C C . THR A 1 235 ? -21.589 13.989 20.736 1.00 94.56 235 THR A C 1
ATOM 1857 O O . THR A 1 235 ? -21.015 13.014 20.261 1.00 94.56 235 THR A O 1
ATOM 1860 N N . THR A 1 236 ? -22.430 13.861 21.759 1.00 95.06 236 THR A N 1
ATOM 1861 C CA . THR A 1 236 ? -22.833 12.556 22.300 1.00 95.06 236 THR A CA 1
ATOM 1862 C C . THR A 1 236 ? -24.321 12.351 22.069 1.00 95.06 236 THR A C 1
ATOM 1864 O O . THR A 1 236 ? -25.132 13.212 22.415 1.00 95.06 236 THR A O 1
ATOM 1867 N N . ASP A 1 237 ? -24.689 11.201 21.513 1.00 93.00 237 ASP A N 1
ATOM 1868 C CA . ASP A 1 237 ? -26.075 10.775 21.391 1.00 93.00 237 ASP A CA 1
ATOM 1869 C C . ASP A 1 237 ? -26.679 10.595 22.798 1.00 93.00 237 ASP A C 1
ATOM 1871 O O . ASP A 1 237 ? -26.216 9.744 23.567 1.00 93.00 237 ASP A O 1
ATOM 1875 N N . PRO A 1 238 ? -27.726 11.353 23.167 1.00 90.94 238 PRO A N 1
ATOM 1876 C CA . PRO A 1 238 ? -28.271 11.331 24.523 1.00 90.94 238 PRO A CA 1
ATOM 1877 C C . PRO A 1 238 ? -29.024 10.034 24.863 1.00 90.94 238 PRO A C 1
ATOM 1879 O O . PRO A 1 238 ? -29.324 9.794 26.031 1.00 90.94 238 PRO A O 1
ATOM 1882 N N . THR A 1 239 ? -29.363 9.214 23.866 1.00 92.25 239 THR A N 1
ATOM 1883 C CA . THR A 1 239 ? -30.114 7.963 24.037 1.00 92.25 239 THR A CA 1
ATOM 1884 C C . THR A 1 239 ? -29.176 6.776 24.196 1.00 92.25 239 THR A C 1
ATOM 1886 O O . THR A 1 239 ? -29.396 5.917 25.048 1.00 92.25 239 THR A O 1
ATOM 1889 N N . THR A 1 240 ? -28.144 6.707 23.356 1.00 93.62 240 THR A N 1
ATOM 1890 C CA . THR A 1 240 ? -27.223 5.562 23.302 1.00 93.62 240 THR A CA 1
ATOM 1891 C C . THR A 1 240 ? -25.919 5.803 24.055 1.00 93.62 240 THR A C 1
ATOM 1893 O O . THR A 1 240 ? -25.259 4.837 24.431 1.00 93.62 240 THR A O 1
ATOM 1896 N N . GLY A 1 241 ? -25.546 7.065 24.287 1.00 94.06 241 GLY A N 1
ATOM 1897 C CA . GLY A 1 241 ? -24.229 7.442 24.799 1.00 94.06 241 GLY A CA 1
ATOM 1898 C C . GLY A 1 241 ? -23.106 7.294 23.768 1.00 94.06 241 GLY A C 1
ATOM 1899 O O . GLY A 1 241 ? -21.942 7.441 24.130 1.00 94.06 241 GLY A O 1
ATOM 1900 N N . ASN A 1 242 ? -23.434 6.987 22.507 1.00 96.19 242 ASN A N 1
ATOM 1901 C CA . ASN A 1 242 ? -22.456 6.921 21.427 1.00 96.19 242 ASN A CA 1
ATOM 1902 C C . ASN A 1 242 ? -21.954 8.323 21.077 1.00 96.19 242 ASN A C 1
ATOM 1904 O O . ASN A 1 242 ? -22.687 9.306 21.167 1.00 96.19 242 ASN A O 1
ATOM 1908 N N . GLU A 1 243 ? -20.712 8.404 20.637 1.00 96.06 243 GLU A N 1
ATOM 1909 C CA . GLU A 1 243 ? -20.123 9.632 20.126 1.00 96.06 243 GLU A CA 1
ATOM 1910 C C . GLU A 1 243 ? -20.557 9.845 18.669 1.00 96.06 243 GLU A C 1
ATOM 1912 O O . GLU A 1 243 ? -20.702 8.892 17.905 1.00 96.06 243 GLU A O 1
ATOM 1917 N N . ILE A 1 244 ? -20.823 11.090 18.290 1.00 96.50 244 ILE A N 1
ATOM 1918 C CA . ILE A 1 244 ? -21.196 11.492 16.936 1.00 96.50 244 ILE A CA 1
ATOM 1919 C C . ILE A 1 244 ? -20.160 12.506 16.469 1.00 96.50 244 ILE A C 1
ATOM 1921 O O . ILE A 1 244 ? -20.151 13.641 16.946 1.00 96.50 244 ILE A O 1
ATOM 1925 N N . GLU A 1 245 ? -19.334 12.099 15.515 1.00 95.81 245 GLU A N 1
ATOM 1926 C CA . GLU A 1 245 ? -18.341 12.939 14.850 1.00 95.81 245 GLU A CA 1
ATOM 1927 C C . GLU A 1 245 ? -18.929 13.432 13.523 1.00 95.81 245 GLU A C 1
ATOM 1929 O O . GLU A 1 245 ? -19.432 12.642 12.725 1.00 95.81 245 GLU A O 1
ATOM 1934 N N . THR A 1 246 ? -18.918 14.740 13.282 1.00 96.31 246 THR A N 1
ATOM 1935 C CA . THR A 1 246 ? -19.375 15.344 12.024 1.00 96.31 246 THR A CA 1
ATOM 1936 C C . THR A 1 246 ? -18.243 16.145 11.406 1.00 96.31 246 THR A C 1
ATOM 1938 O O . THR A 1 246 ? -17.832 17.154 11.972 1.00 96.31 246 THR A O 1
ATOM 1941 N N . THR A 1 247 ? -17.770 15.713 10.241 1.00 96.19 247 THR A N 1
ATOM 1942 C CA . THR A 1 247 ? -16.780 16.436 9.439 1.00 96.19 247 THR A CA 1
ATOM 1943 C C . THR A 1 247 ? -17.496 17.320 8.428 1.00 96.19 247 THR A C 1
ATOM 1945 O O . THR A 1 247 ? -18.369 16.850 7.688 1.00 96.19 247 THR A O 1
ATOM 1948 N N . GLU A 1 248 ? -17.116 18.591 8.371 1.00 96.25 248 GLU A N 1
ATOM 1949 C CA . GLU A 1 248 ? -17.665 19.573 7.441 1.00 96.25 248 GLU A CA 1
ATOM 1950 C C . GLU A 1 248 ? -16.562 20.243 6.637 1.00 96.25 248 GLU A C 1
ATOM 1952 O O . GLU A 1 248 ? -15.555 20.676 7.194 1.00 96.25 248 GLU A O 1
ATOM 1957 N N . LEU A 1 249 ? -16.803 20.387 5.335 1.00 95.88 249 LEU A N 1
ATOM 1958 C CA . LEU A 1 249 ? -16.019 21.244 4.458 1.00 95.88 249 LEU A CA 1
ATOM 1959 C C . LEU A 1 249 ? -16.841 22.484 4.126 1.00 95.88 249 LEU A C 1
ATOM 1961 O O . LEU A 1 249 ? -17.933 22.361 3.563 1.00 95.88 249 LEU A O 1
ATOM 1965 N N . LEU A 1 250 ? -16.307 23.658 4.443 1.00 95.69 250 LEU A N 1
ATOM 1966 C CA . LEU A 1 250 ? -16.933 24.951 4.207 1.00 95.69 250 LEU A CA 1
ATOM 1967 C C . LEU A 1 250 ? -16.189 25.751 3.133 1.00 95.69 250 LEU A C 1
ATOM 1969 O O . LEU A 1 250 ? -14.964 25.652 3.011 1.00 95.69 250 LEU A O 1
ATOM 1973 N N . ASP A 1 251 ? -16.934 26.551 2.371 1.00 94.44 251 ASP A N 1
ATOM 1974 C CA . ASP A 1 251 ? -16.381 27.538 1.439 1.00 94.44 251 ASP A CA 1
ATOM 1975 C C . ASP A 1 251 ? -15.971 28.850 2.136 1.00 94.44 251 ASP A C 1
ATOM 1977 O O . ASP A 1 251 ? -16.011 28.983 3.366 1.00 94.44 251 ASP A O 1
ATOM 1981 N N . ALA A 1 252 ? -15.559 29.834 1.336 1.00 93.00 252 ALA A N 1
ATOM 1982 C CA . ALA A 1 252 ? -15.144 31.150 1.805 1.00 93.00 252 ALA A CA 1
ATOM 1983 C C . ALA A 1 252 ? -16.270 31.908 2.537 1.00 93.00 252 ALA A C 1
ATOM 1985 O O . ALA A 1 252 ? -16.001 32.654 3.485 1.00 93.00 252 ALA A O 1
ATOM 1986 N N . GLU A 1 253 ? -17.525 31.681 2.145 1.00 93.88 253 GLU A N 1
ATOM 1987 C CA . GLU A 1 253 ? -18.738 32.237 2.745 1.00 93.88 253 GLU A CA 1
ATOM 1988 C C . GLU A 1 253 ? -19.222 31.465 3.990 1.00 93.88 253 GLU A C 1
ATOM 1990 O O . GLU A 1 253 ? -20.209 31.864 4.616 1.00 93.88 253 GLU A O 1
ATOM 1995 N N . ASN A 1 254 ? -18.504 30.415 4.405 1.00 92.00 254 ASN A N 1
ATOM 1996 C CA . ASN A 1 254 ? -18.873 29.468 5.463 1.00 92.00 254 ASN A CA 1
ATOM 1997 C C . ASN A 1 254 ? -20.153 28.667 5.158 1.00 92.00 254 ASN A C 1
ATOM 1999 O O . ASN A 1 254 ? -20.893 28.295 6.073 1.00 92.00 254 ASN A O 1
ATOM 2003 N N . GLN A 1 255 ? -20.442 28.404 3.886 1.00 93.56 255 GLN A N 1
ATOM 2004 C CA . GLN A 1 255 ? -21.474 27.452 3.490 1.00 93.56 255 GLN A CA 1
ATOM 2005 C C . GLN A 1 255 ? -20.889 26.044 3.455 1.00 93.56 255 GLN A C 1
ATOM 2007 O O . GLN A 1 255 ? -19.777 25.825 2.982 1.00 93.56 255 GLN A O 1
ATOM 2012 N N . VAL A 1 256 ? -21.655 25.075 3.951 1.00 94.94 256 VAL A N 1
ATOM 2013 C CA . VAL A 1 256 ? -21.249 23.667 3.960 1.00 94.94 256 VAL A CA 1
ATOM 2014 C C . VAL A 1 256 ? -21.332 23.107 2.540 1.00 94.94 256 VAL A C 1
ATOM 2016 O O . VAL A 1 256 ? -22.417 22.992 1.974 1.00 94.94 256 VAL A O 1
ATOM 2019 N N . ILE A 1 257 ? -20.182 22.733 1.982 1.00 94.38 257 ILE A N 1
ATOM 2020 C CA . ILE A 1 257 ? -20.045 22.077 0.675 1.00 94.38 257 ILE A CA 1
ATOM 2021 C C . ILE A 1 257 ? -20.207 20.559 0.814 1.00 94.38 257 ILE A C 1
ATOM 2023 O O . ILE A 1 257 ? -20.757 19.895 -0.064 1.00 94.38 257 ILE A O 1
ATOM 2027 N N . SER A 1 258 ? -19.692 19.993 1.906 1.00 95.75 258 SER A N 1
ATOM 2028 C CA . SER A 1 258 ? -19.732 18.558 2.179 1.00 95.75 258 SER A CA 1
ATOM 2029 C C . SER A 1 258 ? -19.866 18.315 3.673 1.00 95.75 258 SER A C 1
ATOM 2031 O O . SER A 1 258 ? -19.240 19.009 4.472 1.00 95.75 258 SER A O 1
ATOM 2033 N N . ARG A 1 259 ? -20.654 17.301 4.035 1.00 97.12 259 ARG A N 1
ATOM 2034 C CA . ARG A 1 259 ? -20.861 16.865 5.416 1.00 97.12 259 ARG A CA 1
ATOM 2035 C C . ARG A 1 259 ? -20.860 15.341 5.491 1.00 97.12 259 ARG A C 1
ATOM 2037 O O . ARG A 1 259 ? -21.553 14.675 4.716 1.00 97.12 259 ARG A O 1
ATOM 2044 N N . VAL A 1 260 ? -20.091 14.799 6.430 1.00 97.50 260 VAL A N 1
ATOM 2045 C CA . VAL A 1 260 ? -20.039 13.365 6.745 1.00 97.50 260 VAL A CA 1
ATOM 2046 C C . VAL A 1 260 ? -20.237 13.198 8.244 1.00 97.50 260 VAL A C 1
ATOM 2048 O O . VAL A 1 260 ? -19.569 13.864 9.026 1.00 97.50 260 VAL A O 1
ATOM 2051 N N . ARG A 1 261 ? -21.157 12.319 8.648 1.00 97.88 261 ARG A N 1
ATOM 2052 C CA . ARG A 1 261 ? -21.426 11.999 10.055 1.00 97.88 261 ARG A CA 1
ATOM 2053 C C . ARG A 1 261 ? -21.004 10.568 10.355 1.00 97.88 261 ARG A C 1
ATOM 2055 O O . ARG A 1 261 ? -21.458 9.660 9.670 1.00 97.88 261 ARG A O 1
ATOM 2062 N N . LYS A 1 262 ? -20.229 10.346 11.411 1.00 97.75 262 LYS A N 1
ATOM 2063 C CA . LYS A 1 262 ? -19.908 9.021 11.951 1.00 97.75 262 LYS A CA 1
ATOM 2064 C C . LYS A 1 262 ? -20.523 8.854 13.333 1.00 97.75 262 LYS A C 1
ATOM 2066 O O . LYS A 1 262 ? -20.448 9.757 14.160 1.00 97.75 262 LYS A O 1
ATOM 2071 N N . VAL A 1 263 ? -21.109 7.691 13.593 1.00 97.75 263 VAL A N 1
ATOM 2072 C CA . VAL A 1 263 ? -21.525 7.274 14.936 1.00 97.75 263 VAL A CA 1
ATOM 2073 C C . VAL A 1 263 ? -20.496 6.284 15.457 1.00 97.75 263 VAL A C 1
ATOM 2075 O O . VAL A 1 263 ? -20.297 5.214 14.881 1.00 97.75 263 VAL A O 1
ATOM 2078 N N . ILE A 1 264 ? -19.844 6.646 16.552 1.00 96.06 264 ILE A N 1
ATOM 2079 C CA . ILE A 1 264 ? -18.743 5.920 17.167 1.00 96.06 264 ILE A CA 1
ATOM 2080 C C . ILE A 1 264 ? -19.230 5.321 18.483 1.00 96.06 264 ILE A C 1
ATOM 2082 O O . ILE A 1 264 ? -19.734 6.009 19.372 1.00 96.06 264 ILE A O 1
ATOM 2086 N N . LYS A 1 265 ? -19.061 4.010 18.621 1.00 95.06 265 LYS A N 1
ATOM 2087 C CA . LYS A 1 265 ? -19.402 3.273 19.834 1.00 95.06 265 LYS A CA 1
ATOM 2088 C C . LYS A 1 265 ? -18.138 2.861 20.572 1.00 95.06 265 LYS A C 1
ATOM 2090 O O . LYS A 1 265 ? -17.233 2.279 19.978 1.00 95.06 265 LYS A O 1
ATOM 2095 N N . THR A 1 266 ? -18.116 3.084 21.882 1.00 91.44 266 THR A N 1
ATOM 2096 C CA . THR A 1 266 ? -17.074 2.556 22.769 1.00 91.44 266 THR A CA 1
ATOM 2097 C C . THR A 1 266 ? -17.365 1.092 23.090 1.00 91.44 266 THR A C 1
ATOM 2099 O O . THR A 1 266 ? -18.343 0.771 23.769 1.00 91.44 266 THR A O 1
ATOM 2102 N N . PHE A 1 267 ? -16.520 0.192 22.597 1.00 87.31 267 PHE A N 1
ATOM 2103 C CA . PHE A 1 267 ? -16.514 -1.221 22.965 1.00 87.31 267 PHE A CA 1
ATOM 2104 C C . PHE A 1 267 ? -15.432 -1.505 24.019 1.00 87.31 267 PHE A C 1
ATOM 2106 O O . PHE A 1 267 ? -14.554 -0.668 24.219 1.00 87.31 267 PHE A O 1
ATOM 2113 N N . PRO A 1 268 ? -15.440 -2.683 24.679 1.00 85.00 268 PRO A N 1
ATOM 2114 C CA . PRO A 1 268 ? -14.393 -3.013 25.646 1.00 85.00 268 PRO A CA 1
ATOM 2115 C C . PRO A 1 268 ? -12.986 -3.071 25.033 1.00 85.00 268 PRO A C 1
ATOM 2117 O O . PRO A 1 268 ? -12.018 -2.870 25.752 1.00 85.00 268 PRO A O 1
ATOM 2120 N N . TRP A 1 269 ? -12.869 -3.335 23.723 1.00 71.94 269 TRP A N 1
ATOM 2121 C CA . TRP A 1 269 ? -11.579 -3.348 23.028 1.00 71.94 269 TRP A CA 1
ATOM 2122 C C . TRP A 1 269 ? -11.140 -1.959 22.550 1.00 71.94 269 TRP A C 1
ATOM 2124 O O . TRP A 1 269 ? -9.978 -1.620 22.717 1.00 71.94 269 TRP A O 1
ATOM 2134 N N . ASN A 1 270 ? -12.027 -1.156 21.945 1.00 79.44 270 ASN A N 1
ATOM 2135 C CA . ASN A 1 270 ? -11.758 0.229 21.533 1.00 79.44 270 ASN A CA 1
ATOM 2136 C C . ASN A 1 270 ? -13.061 0.942 21.096 1.00 79.44 270 ASN A C 1
ATOM 2138 O O . ASN A 1 270 ? -14.128 0.332 21.019 1.00 79.44 270 ASN A O 1
ATOM 2142 N N . LYS A 1 271 ? -12.978 2.229 20.756 1.00 87.19 271 LYS A N 1
ATOM 2143 C CA . LYS A 1 271 ? -13.964 2.939 19.942 1.00 87.19 271 LYS A CA 1
ATOM 2144 C C . LYS A 1 271 ? -13.954 2.400 18.507 1.00 87.19 271 LYS A C 1
ATOM 2146 O O . LYS A 1 271 ? -12.891 2.183 17.930 1.00 87.19 271 LYS A O 1
ATOM 2151 N N . ALA A 1 272 ? -15.131 2.193 17.928 1.00 90.19 272 ALA A N 1
ATOM 2152 C CA . ALA A 1 272 ? -15.277 1.836 16.520 1.00 90.19 272 ALA A CA 1
ATOM 2153 C C . ALA A 1 272 ? -16.501 2.523 15.904 1.00 90.19 272 ALA A C 1
ATOM 2155 O O . ALA A 1 272 ? -17.524 2.706 16.571 1.00 90.19 272 ALA A O 1
ATOM 2156 N N . VAL A 1 273 ? -16.390 2.896 14.629 1.00 95.62 273 VAL A N 1
ATOM 2157 C CA . VAL A 1 273 ? -17.487 3.480 13.847 1.00 95.62 273 VAL A CA 1
ATOM 2158 C C . VAL A 1 273 ? -18.515 2.390 13.565 1.00 95.62 273 VAL A C 1
ATOM 2160 O O . VAL A 1 273 ? -18.176 1.369 12.989 1.00 95.62 273 VAL A O 1
ATOM 2163 N N . ILE A 1 274 ? -19.768 2.592 13.960 1.00 97.62 274 ILE A N 1
ATOM 2164 C CA . ILE A 1 274 ? -20.871 1.653 13.684 1.00 97.62 274 ILE A CA 1
ATOM 2165 C C . ILE A 1 274 ? -21.801 2.149 12.573 1.00 97.62 274 ILE A C 1
ATOM 2167 O O . ILE A 1 274 ? -22.546 1.363 11.992 1.00 97.62 274 ILE A O 1
ATOM 2171 N N . GLU A 1 275 ? -21.737 3.440 12.252 1.00 98.12 275 GLU A N 1
ATOM 2172 C CA . GLU A 1 275 ? -22.510 4.076 11.189 1.00 98.12 275 GLU A CA 1
ATOM 2173 C C . GLU A 1 275 ? -21.701 5.233 10.590 1.00 98.12 275 GLU A C 1
ATOM 2175 O O . GLU A 1 275 ? -21.114 6.019 11.330 1.00 98.12 275 GLU A O 1
ATOM 2180 N N . GLU A 1 276 ? -21.692 5.354 9.268 1.00 98.25 276 GLU A N 1
ATOM 2181 C CA . GLU A 1 276 ? -21.184 6.508 8.527 1.00 98.25 276 GLU A CA 1
ATOM 2182 C C . GLU A 1 276 ? -22.275 6.989 7.566 1.00 98.25 276 GLU A C 1
ATOM 2184 O O . GLU A 1 276 ? -22.849 6.195 6.828 1.00 98.25 276 GLU A O 1
ATOM 2189 N N . ILE A 1 277 ? -22.577 8.284 7.572 1.00 98.25 277 ILE A N 1
ATOM 2190 C CA . ILE A 1 277 ? -23.607 8.894 6.736 1.00 98.25 277 ILE A CA 1
ATOM 2191 C C . ILE A 1 277 ? -22.979 10.019 5.932 1.00 98.25 277 ILE A C 1
ATOM 2193 O O . ILE A 1 277 ? -22.558 11.038 6.487 1.00 98.25 277 ILE A O 1
ATOM 2197 N N . LYS A 1 278 ? -22.965 9.860 4.611 1.00 97.25 278 LYS A N 1
ATOM 2198 C CA . LYS A 1 278 ? -22.604 10.936 3.691 1.00 97.25 278 LYS A CA 1
ATOM 2199 C C . LYS A 1 278 ? -23.839 11.762 3.353 1.00 97.25 278 LYS A C 1
ATOM 2201 O O . LYS A 1 278 ? -24.880 11.198 3.019 1.00 97.25 278 LYS A O 1
ATOM 2206 N N . ASP A 1 279 ? -23.689 13.085 3.391 1.00 96.00 279 ASP A N 1
ATOM 2207 C CA . ASP A 1 279 ? -24.777 14.038 3.147 1.00 96.00 279 ASP A CA 1
ATOM 2208 C C . ASP A 1 279 ? -25.995 13.786 4.069 1.00 96.00 279 ASP A C 1
ATOM 2210 O O . ASP A 1 279 ? -27.093 13.496 3.589 1.00 96.00 279 ASP A O 1
ATOM 2214 N N . PRO A 1 280 ? -25.813 13.827 5.407 1.00 95.38 280 PRO A N 1
ATOM 2215 C CA . PRO A 1 280 ? -26.851 13.452 6.373 1.00 95.38 280 PRO A CA 1
ATOM 2216 C C . PRO A 1 280 ? -28.119 14.318 6.314 1.00 95.38 280 PRO A C 1
ATOM 2218 O O . PRO A 1 280 ? -29.172 13.864 6.756 1.00 95.38 280 PRO A O 1
ATOM 2221 N N . ASP A 1 281 ? -28.039 15.535 5.769 1.00 93.81 281 ASP A N 1
ATOM 2222 C CA . ASP A 1 281 ? -29.181 16.449 5.608 1.00 93.81 281 ASP A CA 1
ATOM 2223 C C . ASP A 1 281 ? -29.819 16.387 4.210 1.00 93.81 281 ASP A C 1
ATOM 2225 O O . ASP A 1 281 ? -30.837 17.038 3.966 1.00 93.81 281 ASP A O 1
ATOM 2229 N N . GLY A 1 282 ? -29.225 15.618 3.294 1.00 94.62 282 GLY A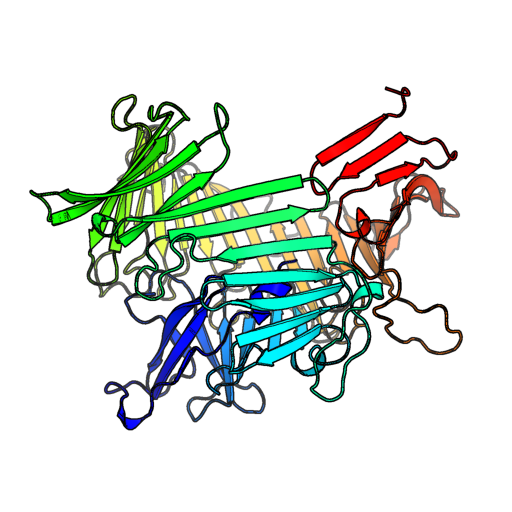 N 1
ATOM 2230 C CA . GLY A 1 282 ? -29.691 15.421 1.927 1.00 94.62 282 GLY A CA 1
ATOM 2231 C C . GLY A 1 282 ? -30.041 13.961 1.655 1.00 94.62 282 GLY A C 1
ATOM 2232 O O . GLY A 1 282 ? -31.073 13.467 2.112 1.00 94.62 282 GLY A O 1
ATOM 2233 N N . LEU A 1 283 ? -29.214 13.272 0.864 1.00 94.94 283 LEU A N 1
ATOM 2234 C CA . LEU A 1 283 ? -29.454 11.874 0.478 1.00 94.94 283 LEU A CA 1
ATOM 2235 C C . LEU A 1 283 ? -29.294 10.877 1.632 1.00 94.94 283 LEU A C 1
ATOM 2237 O O . LEU A 1 283 ? -29.823 9.773 1.526 1.00 94.94 283 LEU A O 1
ATOM 2241 N N . ALA A 1 284 ? -28.568 11.251 2.690 1.00 96.88 284 ALA A N 1
ATOM 2242 C CA . ALA A 1 284 ? -28.269 10.419 3.852 1.00 96.88 284 ALA A CA 1
ATOM 2243 C C . ALA A 1 284 ? -27.795 9.012 3.452 1.00 96.88 284 ALA A C 1
ATOM 2245 O O . ALA A 1 284 ? -28.390 7.999 3.819 1.00 96.88 284 ALA A O 1
ATOM 2246 N N . LEU A 1 285 ? -26.731 8.953 2.647 1.00 97.88 285 LEU A N 1
ATOM 2247 C CA . LEU A 1 285 ? -26.156 7.692 2.188 1.00 97.88 285 LEU A CA 1
ATOM 2248 C C . LEU A 1 285 ? -25.475 7.000 3.374 1.00 97.88 285 LEU A C 1
ATOM 2250 O O . LEU A 1 285 ? -24.346 7.344 3.731 1.00 97.88 285 LEU A O 1
ATOM 2254 N N . THR A 1 286 ? -26.191 6.060 3.989 1.00 98.25 286 THR A N 1
ATOM 2255 C CA . THR A 1 286 ? -25.790 5.395 5.231 1.00 98.25 286 THR A CA 1
ATOM 2256 C C . THR A 1 286 ? -25.066 4.083 4.977 1.00 98.25 286 THR A C 1
ATOM 2258 O O . THR A 1 286 ? -25.583 3.184 4.321 1.00 98.25 286 THR A O 1
ATOM 2261 N N . LYS A 1 287 ? -23.901 3.946 5.594 1.00 98.25 287 LYS A N 1
ATOM 2262 C CA . LYS A 1 287 ? -23.121 2.722 5.700 1.00 98.25 287 LYS A CA 1
ATOM 2263 C C . LYS A 1 287 ? -23.084 2.272 7.156 1.00 98.25 287 LYS A C 1
ATOM 2265 O O . LYS A 1 287 ? -22.851 3.092 8.039 1.00 98.25 287 LYS A O 1
ATOM 2270 N N . THR A 1 288 ? -23.290 0.986 7.426 1.00 98.38 288 THR A N 1
ATOM 2271 C CA . THR A 1 288 ? -23.271 0.443 8.797 1.00 98.38 288 THR A CA 1
ATOM 2272 C C . THR A 1 288 ? -22.233 -0.651 8.963 1.00 98.38 288 THR A C 1
ATOM 2274 O O . THR A 1 288 ? -22.011 -1.437 8.040 1.00 98.38 288 THR A O 1
ATOM 2277 N N . TYR A 1 289 ? -21.676 -0.747 10.168 1.00 97.88 289 TYR A N 1
ATOM 2278 C CA . TYR A 1 289 ? -20.647 -1.711 10.533 1.00 97.88 289 TYR A CA 1
ATOM 2279 C C . TYR A 1 289 ? -21.083 -2.518 11.761 1.00 97.88 289 TYR A C 1
ATOM 2281 O O . TYR A 1 289 ? -21.502 -1.963 12.779 1.00 97.88 289 TYR A O 1
ATOM 2289 N N . GLU A 1 290 ? -20.934 -3.838 11.695 1.00 97.25 290 GLU A N 1
ATOM 2290 C CA . GLU A 1 290 ? -21.005 -4.724 12.856 1.00 97.25 290 GLU A CA 1
ATOM 2291 C C . GLU A 1 290 ? -19.633 -5.327 13.144 1.00 97.25 290 GLU A C 1
ATOM 2293 O O . GLU A 1 290 ? -18.868 -5.611 12.224 1.00 97.25 290 GLU A O 1
ATOM 2298 N N . TYR A 1 291 ? -19.355 -5.605 14.418 1.00 95.12 291 TYR A N 1
ATOM 2299 C CA . TYR A 1 291 ? -18.086 -6.167 14.883 1.00 95.12 291 TYR A CA 1
ATOM 2300 C C . TYR A 1 291 ? -18.313 -7.418 15.734 1.00 95.12 291 TYR A C 1
ATOM 2302 O O . TYR A 1 291 ? -19.327 -7.541 16.428 1.00 95.12 291 TYR A O 1
ATOM 2310 N N . TYR A 1 292 ? -17.348 -8.335 15.728 1.00 93.31 292 TYR A N 1
ATOM 2311 C CA . TYR A 1 292 ? -17.307 -9.454 16.668 1.00 93.31 292 TYR A CA 1
ATOM 2312 C C . TYR A 1 292 ? -17.031 -8.940 18.082 1.00 93.31 292 TYR A C 1
ATOM 2314 O O . TYR A 1 292 ? -15.937 -8.469 18.381 1.00 93.31 292 TYR A O 1
ATOM 2322 N N . SER A 1 293 ? -18.024 -9.034 18.966 1.00 91.19 293 SER A N 1
ATOM 2323 C CA . SER A 1 293 ? -17.964 -8.430 20.303 1.00 91.19 293 SER A CA 1
ATOM 2324 C C . SER A 1 293 ? -17.818 -9.423 21.454 1.00 91.19 293 SER A C 1
ATOM 2326 O O . SER A 1 293 ? -17.897 -9.023 22.614 1.00 91.19 293 SER A O 1
ATOM 2328 N N . ASN A 1 294 ? -17.663 -10.713 21.165 1.00 90.31 294 ASN A N 1
ATOM 2329 C CA . ASN A 1 294 ? -17.486 -11.739 22.183 1.00 90.31 294 ASN A CA 1
ATOM 2330 C C . ASN A 1 294 ? -15.991 -12.000 22.409 1.00 90.31 294 ASN A C 1
ATOM 2332 O O . ASN A 1 294 ? -15.311 -12.527 21.532 1.00 90.31 294 ASN A O 1
ATOM 2336 N N . SER A 1 295 ? -15.492 -11.677 23.603 1.00 85.75 295 SER A N 1
ATOM 2337 C CA . SER A 1 295 ? -14.074 -11.823 23.960 1.00 85.75 295 SER A CA 1
ATOM 2338 C C . SER A 1 295 ? -13.572 -13.270 23.978 1.00 85.75 295 SER A C 1
ATOM 2340 O O . SER A 1 295 ? -12.366 -13.495 23.968 1.00 85.75 295 SER A O 1
ATOM 2342 N N . SER A 1 296 ? -14.470 -14.262 23.971 1.00 87.75 296 SER A N 1
ATOM 2343 C CA . SER A 1 296 ? -14.092 -15.679 23.853 1.00 87.75 296 SER A CA 1
ATOM 2344 C C . SER A 1 296 ? -13.782 -16.128 22.418 1.00 87.75 296 SER A C 1
ATOM 2346 O O . SER A 1 296 ? -13.214 -17.202 22.229 1.00 87.75 296 SER A O 1
ATOM 2348 N N . GLU A 1 297 ? -14.113 -15.325 21.402 1.00 86.44 297 GLU A N 1
ATOM 2349 C CA . GLU A 1 297 ? -13.832 -15.627 19.994 1.00 86.44 297 GLU A CA 1
ATOM 2350 C C . GLU A 1 297 ? -12.428 -15.134 19.608 1.00 86.44 297 GLU A C 1
ATOM 2352 O O . GLU A 1 297 ? -12.265 -14.120 18.925 1.00 86.44 297 GLU A O 1
ATOM 2357 N N . ALA A 1 298 ? -11.399 -15.849 20.072 1.00 82.62 298 ALA A N 1
ATOM 2358 C CA . ALA A 1 298 ? -10.002 -15.530 19.773 1.00 82.62 298 ALA A CA 1
ATOM 2359 C C . ALA A 1 298 ? -9.763 -15.363 18.257 1.00 82.62 298 ALA A C 1
ATOM 2361 O O . ALA A 1 298 ? -10.280 -16.131 17.446 1.00 82.62 298 ALA A O 1
ATOM 2362 N N . GLY A 1 299 ? -9.009 -14.327 17.878 1.00 83.50 299 GLY A N 1
ATOM 2363 C CA . GLY A 1 299 ? -8.746 -13.949 16.483 1.00 83.50 299 GLY A CA 1
ATOM 2364 C C . GLY A 1 299 ? -9.870 -13.145 15.812 1.00 83.50 299 GLY A C 1
ATOM 2365 O O . GLY A 1 299 ? -9.586 -12.260 15.006 1.00 83.50 299 GLY A O 1
ATOM 2366 N N . ARG A 1 300 ? -11.135 -13.369 16.193 1.00 89.44 300 ARG A N 1
ATOM 2367 C CA . ARG A 1 300 ? -12.301 -12.640 15.656 1.00 89.44 300 ARG A CA 1
ATOM 2368 C C . ARG A 1 300 ? -12.651 -11.401 16.467 1.00 89.44 300 ARG A C 1
ATOM 2370 O O . ARG A 1 300 ? -13.061 -10.406 15.884 1.00 89.44 300 ARG A O 1
ATOM 2377 N N . TYR A 1 301 ? -12.511 -11.450 17.791 1.00 88.44 301 TYR A N 1
ATOM 2378 C CA . TYR A 1 301 ? -12.895 -10.360 18.690 1.00 88.44 301 TYR A CA 1
ATOM 2379 C C . TYR A 1 301 ? -12.310 -9.004 18.258 1.00 88.44 301 TYR A C 1
ATOM 2381 O O . TYR A 1 301 ? -11.115 -8.877 17.994 1.00 88.44 301 TYR A O 1
ATOM 2389 N N . GLY A 1 302 ? -13.176 -7.996 18.153 1.00 85.94 302 GLY A N 1
ATOM 2390 C CA . GLY A 1 302 ? -12.847 -6.652 17.683 1.00 85.94 302 GLY A CA 1
ATOM 2391 C C . GLY A 1 302 ? -12.726 -6.493 16.163 1.00 85.94 302 GLY A C 1
ATOM 2392 O O . GLY A 1 302 ? -12.526 -5.372 15.697 1.00 85.94 302 GLY A O 1
ATOM 2393 N N . LYS A 1 303 ? -12.855 -7.567 15.369 1.00 88.75 303 LYS A N 1
ATOM 2394 C CA . LYS A 1 303 ? -12.835 -7.497 13.899 1.00 88.75 303 LYS A CA 1
ATOM 2395 C C . LYS A 1 303 ? -14.207 -7.176 13.317 1.00 88.75 303 LYS A C 1
ATOM 2397 O O . LYS A 1 303 ? -15.242 -7.484 13.911 1.00 88.75 303 LYS A O 1
ATOM 2402 N N . GLU A 1 304 ? -14.196 -6.571 12.134 1.00 94.00 304 GLU A N 1
ATOM 2403 C CA . GLU A 1 304 ? -15.392 -6.307 11.333 1.00 94.00 304 GLU A CA 1
ATOM 2404 C C . GLU A 1 304 ? -16.090 -7.617 10.977 1.00 94.00 304 GLU A C 1
ATOM 2406 O O . GLU A 1 304 ? -15.477 -8.558 10.493 1.00 94.00 304 GLU A O 1
ATOM 2411 N N . LYS A 1 305 ? -17.391 -7.687 11.213 1.00 96.19 305 LYS A N 1
ATOM 2412 C CA . LYS A 1 305 ? -18.221 -8.862 10.953 1.00 96.19 305 LYS A CA 1
ATOM 2413 C C . LYS A 1 305 ? -19.098 -8.668 9.726 1.00 96.19 305 LYS A C 1
ATOM 2415 O O . LYS A 1 305 ? -19.253 -9.597 8.936 1.00 96.19 305 LYS A O 1
ATOM 2420 N N . LEU A 1 306 ? -19.690 -7.484 9.588 1.00 98.12 306 LEU A N 1
ATOM 2421 C CA . LEU A 1 306 ? -20.608 -7.132 8.512 1.00 98.12 306 LEU A CA 1
ATOM 2422 C C . LEU A 1 306 ? -20.453 -5.651 8.182 1.00 98.12 306 LEU A C 1
ATOM 2424 O O . LEU A 1 306 ? -20.424 -4.816 9.081 1.00 98.12 306 LEU A O 1
ATOM 2428 N N . ILE A 1 307 ? -20.414 -5.348 6.893 1.00 98.12 307 ILE A N 1
ATOM 2429 C CA . ILE A 1 307 ? -20.566 -4.004 6.348 1.00 98.12 307 ILE A CA 1
ATOM 2430 C C . ILE A 1 307 ? -21.812 -4.014 5.470 1.00 98.12 307 ILE A C 1
ATOM 2432 O O . ILE A 1 307 ? -21.963 -4.918 4.647 1.00 98.12 307 ILE A O 1
ATOM 2436 N N . VAL A 1 308 ? -22.684 -3.023 5.633 1.00 98.19 308 VAL A N 1
ATOM 2437 C CA . VAL A 1 308 ? -23.810 -2.762 4.723 1.00 98.19 308 VAL A CA 1
ATOM 2438 C C . VAL A 1 308 ? -23.615 -1.373 4.136 1.00 98.19 308 VAL A C 1
ATOM 2440 O O . VAL A 1 308 ? -23.476 -0.408 4.884 1.00 98.19 308 VAL A O 1
ATOM 2443 N N . GLU A 1 309 ? -23.558 -1.292 2.813 1.00 97.44 309 GLU A N 1
ATOM 2444 C CA . GLU A 1 309 ? -23.375 -0.057 2.055 1.00 97.44 309 GLU A CA 1
ATOM 2445 C C . GLU A 1 309 ? -24.721 0.653 1.827 1.00 97.44 309 GLU A C 1
ATOM 2447 O O . GLU A 1 309 ? -25.794 0.054 1.929 1.00 97.44 309 GLU A O 1
ATOM 2452 N N . ALA A 1 310 ? -24.667 1.933 1.455 1.00 96.31 310 ALA A N 1
ATOM 2453 C CA . ALA A 1 310 ? -25.860 2.758 1.242 1.00 96.31 310 ALA A CA 1
ATOM 2454 C C . ALA A 1 310 ? -26.771 2.273 0.099 1.00 96.31 310 ALA A C 1
ATOM 2456 O O . ALA A 1 310 ? -27.957 2.601 0.076 1.00 96.31 310 ALA A O 1
ATOM 2457 N N . ASP A 1 311 ? -26.238 1.495 -0.846 1.00 94.75 311 ASP A N 1
ATOM 2458 C CA . ASP A 1 311 ? -27.007 0.882 -1.935 1.00 94.75 311 ASP A CA 1
ATOM 2459 C C . ASP A 1 311 ? -27.666 -0.456 -1.540 1.00 94.75 311 ASP A C 1
ATOM 2461 O O . ASP A 1 311 ? -28.353 -1.069 -2.357 1.00 94.75 311 ASP A O 1
ATOM 2465 N N . GLY A 1 312 ? -27.486 -0.901 -0.291 1.00 94.50 312 GLY A N 1
ATOM 2466 C CA . GLY A 1 312 ? -28.002 -2.164 0.234 1.00 94.50 312 GLY A CA 1
ATOM 2467 C C . GLY A 1 312 ? -27.102 -3.374 -0.026 1.00 94.50 312 GLY A C 1
ATOM 2468 O O . GLY A 1 312 ? -27.392 -4.459 0.489 1.00 94.50 312 GLY A O 1
ATOM 2469 N N . SER A 1 313 ? -26.005 -3.213 -0.775 1.00 96.88 313 SER A N 1
ATOM 2470 C CA . SER A 1 313 ? -24.984 -4.254 -0.879 1.00 96.88 313 SER A CA 1
ATOM 2471 C C . SER A 1 313 ? -24.304 -4.470 0.472 1.00 96.88 313 SER A C 1
ATOM 2473 O O . SER A 1 313 ? -24.269 -3.592 1.336 1.00 96.88 313 SER A O 1
ATOM 2475 N N . TRP A 1 314 ? -23.798 -5.677 0.702 1.00 98.12 314 TRP A N 1
ATOM 2476 C CA . TRP A 1 314 ? -23.200 -6.023 1.987 1.00 98.12 314 TRP A CA 1
ATOM 2477 C C . TRP A 1 314 ? -22.032 -6.982 1.837 1.00 98.12 314 TRP A C 1
ATOM 2479 O O . TRP A 1 314 ? -21.955 -7.742 0.870 1.00 98.12 314 TRP A O 1
ATOM 2489 N N . THR A 1 315 ? -21.147 -6.968 2.834 1.00 98.44 315 THR A N 1
ATOM 2490 C CA . THR A 1 315 ? -20.017 -7.893 2.956 1.00 98.44 315 THR A CA 1
ATOM 2491 C C . THR A 1 315 ? -19.914 -8.432 4.377 1.00 98.44 315 THR A C 1
ATOM 2493 O O . THR A 1 315 ? -19.809 -7.653 5.321 1.00 98.44 315 THR A O 1
ATOM 2496 N N . ARG A 1 316 ? -19.914 -9.758 4.542 1.00 97.81 316 ARG A N 1
ATOM 2497 C CA . ARG A 1 316 ? -19.591 -10.447 5.801 1.00 97.81 316 ARG A CA 1
ATOM 2498 C C . ARG A 1 316 ? -18.162 -10.961 5.786 1.00 97.81 316 ARG A C 1
ATOM 2500 O O . ARG A 1 316 ? -17.690 -11.424 4.747 1.00 97.81 316 ARG A O 1
ATOM 2507 N N . PHE A 1 317 ? -17.526 -10.973 6.950 1.00 97.44 317 PHE A N 1
ATOM 2508 C CA . PHE A 1 317 ? -16.168 -11.480 7.120 1.00 97.44 317 PHE A CA 1
ATOM 2509 C C . PHE A 1 317 ? -16.092 -12.543 8.211 1.00 97.44 317 PHE A C 1
ATOM 2511 O O . PHE A 1 317 ? -16.794 -12.470 9.224 1.00 97.44 317 PHE A O 1
ATOM 2518 N N . ASP A 1 318 ? -15.192 -13.505 8.016 1.00 96.50 318 ASP A N 1
ATOM 2519 C CA . ASP A 1 318 ? -14.807 -14.457 9.053 1.00 96.50 318 ASP A CA 1
ATOM 2520 C C . ASP A 1 318 ? -13.283 -14.599 9.154 1.00 96.50 318 ASP A C 1
ATOM 2522 O O . ASP A 1 318 ? -12.556 -14.407 8.171 1.00 96.50 318 ASP A O 1
ATOM 2526 N N . TYR A 1 319 ? -12.808 -14.948 10.351 1.00 94.31 319 TYR A N 1
ATOM 2527 C CA . TYR A 1 319 ? -11.392 -14.994 10.710 1.00 94.31 319 TYR A CA 1
ATOM 2528 C C . TYR A 1 319 ? -11.023 -16.296 11.433 1.00 94.31 319 TYR A C 1
ATOM 2530 O O . TYR A 1 319 ? -11.852 -16.913 12.115 1.00 94.31 319 TYR A O 1
ATOM 2538 N N . ASP A 1 320 ? -9.765 -16.711 11.280 1.00 92.31 320 ASP A N 1
ATOM 2539 C CA . ASP A 1 320 ? -9.169 -17.782 12.082 1.00 92.31 320 ASP A CA 1
ATOM 2540 C C . ASP A 1 320 ? -8.713 -17.289 13.467 1.00 92.31 320 ASP A C 1
ATOM 2542 O O . ASP A 1 320 ? -8.862 -16.117 13.815 1.00 92.31 320 ASP A O 1
ATOM 2546 N N . SER A 1 321 ? -8.147 -18.196 14.268 1.00 87.56 321 SER A N 1
ATOM 2547 C CA . SER A 1 321 ? -7.653 -17.908 15.621 1.00 87.56 321 SER A CA 1
ATOM 2548 C C . SER A 1 321 ? -6.506 -16.898 15.666 1.00 87.56 321 SER A C 1
ATOM 2550 O O . SER A 1 321 ? -6.297 -16.266 16.699 1.00 87.56 321 SER A O 1
ATOM 2552 N N . ASP A 1 322 ? -5.784 -16.724 14.557 1.00 84.12 322 ASP A N 1
ATOM 2553 C CA . ASP A 1 322 ? -4.684 -15.765 14.442 1.00 84.12 322 ASP A CA 1
ATOM 2554 C C . ASP A 1 322 ? -5.182 -14.380 13.992 1.00 84.12 322 ASP A C 1
ATOM 2556 O O . ASP A 1 322 ? -4.414 -13.415 13.973 1.00 84.12 322 ASP A O 1
ATOM 2560 N N . GLY A 1 323 ? -6.473 -14.266 13.664 1.00 87.12 323 GLY A N 1
ATOM 2561 C CA . GLY A 1 323 ? -7.122 -13.056 13.173 1.00 87.12 323 GLY A CA 1
ATOM 2562 C C . GLY A 1 323 ? -6.951 -12.825 11.676 1.00 87.12 323 GLY A C 1
ATOM 2563 O O . GLY A 1 323 ? -7.191 -11.714 11.193 1.00 87.12 323 GLY A O 1
ATOM 2564 N N . ARG A 1 324 ? -6.547 -13.850 10.919 1.00 90.12 324 ARG A N 1
ATOM 2565 C CA . ARG A 1 324 ? -6.447 -13.781 9.459 1.00 90.12 324 ARG A CA 1
ATOM 2566 C C . ARG A 1 324 ? -7.814 -14.025 8.837 1.00 90.12 324 ARG A C 1
ATOM 2568 O O . ARG A 1 324 ? -8.551 -14.905 9.276 1.00 90.12 324 ARG A O 1
ATOM 2575 N N . LYS A 1 325 ? -8.155 -13.251 7.807 1.00 93.62 325 LYS A N 1
ATOM 2576 C CA . LYS A 1 325 ? -9.442 -13.366 7.112 1.00 93.62 325 LYS A CA 1
ATOM 2577 C C . LYS A 1 325 ? -9.501 -14.700 6.365 1.00 93.62 325 LYS A C 1
ATOM 2579 O O . LYS A 1 325 ? -8.774 -14.889 5.401 1.00 93.62 325 LYS A O 1
ATOM 2584 N N . ILE A 1 326 ? -10.389 -15.603 6.765 1.00 97.06 326 ILE A N 1
ATOM 2585 C CA . ILE A 1 326 ? -10.588 -16.900 6.092 1.00 97.06 326 ILE A CA 1
ATOM 2586 C C . ILE A 1 326 ? -11.781 -16.894 5.140 1.00 97.06 326 ILE A C 1
ATOM 2588 O O . ILE A 1 326 ? -11.852 -17.735 4.243 1.00 97.06 326 ILE A O 1
ATOM 2592 N N . GLN A 1 327 ? -12.694 -15.931 5.286 1.00 97.81 327 GLN A N 1
ATOM 2593 C CA . GLN A 1 327 ? -13.880 -15.839 4.447 1.00 97.81 327 GLN A CA 1
ATOM 2594 C C . GLN A 1 327 ? -14.324 -14.390 4.240 1.00 97.81 327 GLN A C 1
ATOM 2596 O O . GLN A 1 327 ? -14.251 -13.558 5.144 1.00 97.81 327 GLN A O 1
ATOM 2601 N N . GLU A 1 328 ? -14.810 -14.113 3.037 1.00 98.12 328 GLU A N 1
ATOM 2602 C CA . GLU A 1 328 ? -15.486 -12.882 2.650 1.00 98.12 328 GLU A CA 1
ATOM 2603 C C . GLU A 1 328 ? -16.714 -13.253 1.824 1.00 98.12 328 GLU A C 1
ATOM 2605 O O . GLU A 1 328 ? -16.600 -13.969 0.831 1.00 98.12 328 GLU A O 1
ATOM 2610 N N . VAL A 1 329 ? -17.893 -12.807 2.241 1.00 98.44 329 VAL A N 1
ATOM 2611 C CA . VAL A 1 329 ? -19.155 -13.131 1.571 1.00 98.44 329 VAL A CA 1
ATOM 2612 C C . VAL A 1 329 ? -19.834 -11.832 1.202 1.00 98.44 329 VAL A C 1
ATOM 2614 O O . VAL A 1 329 ? -20.172 -11.064 2.097 1.00 98.44 329 VAL A O 1
ATOM 2617 N N . THR A 1 330 ? -20.036 -11.587 -0.086 1.00 97.81 330 THR A N 1
ATOM 2618 C CA . THR A 1 330 ? -20.688 -10.377 -0.584 1.00 97.81 330 THR A CA 1
ATOM 2619 C C . THR A 1 330 ? -22.060 -10.688 -1.164 1.00 97.81 330 THR A C 1
ATOM 2621 O O . THR A 1 330 ? -22.310 -11.782 -1.684 1.00 97.81 330 THR A O 1
ATOM 2624 N N . SER A 1 331 ? -22.964 -9.714 -1.074 1.00 96.50 331 SER A N 1
ATOM 2625 C CA . SER A 1 331 ? -24.314 -9.801 -1.630 1.00 96.50 331 SER A CA 1
ATOM 2626 C C . SER A 1 331 ? -24.306 -10.253 -3.093 1.00 96.50 331 SER A C 1
ATOM 2628 O O . SER A 1 331 ? -23.577 -9.699 -3.918 1.00 96.50 331 SER A O 1
ATOM 2630 N N . TRP A 1 332 ? -25.166 -11.215 -3.436 1.00 94.25 332 TRP A N 1
ATOM 2631 C CA . TRP A 1 332 ? -25.481 -11.536 -4.826 1.00 94.25 332 TRP A CA 1
ATOM 2632 C C . TRP A 1 332 ? -26.872 -11.007 -5.160 1.00 94.25 332 TRP A C 1
ATOM 2634 O O . TRP A 1 332 ? -27.870 -11.529 -4.657 1.00 94.25 332 TRP A O 1
ATOM 2644 N N . LEU A 1 333 ? -26.935 -9.981 -6.015 1.00 92.44 333 LEU A N 1
ATOM 2645 C CA . LEU A 1 333 ? -28.165 -9.210 -6.242 1.00 92.44 333 LEU A CA 1
ATOM 2646 C C . LEU A 1 333 ? -28.730 -8.712 -4.891 1.00 92.44 333 LEU A C 1
ATOM 2648 O O . LEU A 1 333 ? -27.968 -8.428 -3.968 1.00 92.44 333 LEU A O 1
ATOM 2652 N N . ASP A 1 334 ? -30.054 -8.679 -4.749 1.00 92.12 334 ASP A N 1
ATOM 2653 C CA . ASP A 1 334 ? -30.760 -8.161 -3.569 1.00 92.12 334 ASP A CA 1
ATOM 2654 C C . ASP A 1 334 ? -30.864 -9.180 -2.410 1.00 92.12 334 ASP A C 1
ATOM 2656 O O . ASP A 1 334 ? -31.811 -9.164 -1.620 1.00 92.12 334 ASP A O 1
ATOM 2660 N N . SER A 1 335 ? -29.933 -10.137 -2.322 1.00 94.00 335 SER A N 1
ATOM 2661 C CA . SER A 1 335 ? -29.913 -11.122 -1.232 1.00 94.00 335 SER A CA 1
ATOM 2662 C C . SER A 1 335 ? -29.725 -10.441 0.131 1.00 94.00 335 SER A C 1
ATOM 2664 O O . SER A 1 335 ? -28.936 -9.508 0.247 1.00 94.00 335 SER A O 1
ATOM 2666 N N . ALA A 1 336 ? -30.396 -10.918 1.181 1.00 94.38 336 ALA A N 1
ATOM 2667 C CA . ALA A 1 336 ? -30.235 -10.369 2.531 1.00 94.38 336 ALA A CA 1
ATOM 2668 C C . ALA A 1 336 ? -28.904 -10.808 3.186 1.00 94.38 336 ALA A C 1
ATOM 2670 O O . ALA A 1 336 ? -28.460 -11.927 2.932 1.00 94.38 336 ALA A O 1
ATOM 2671 N N . PRO A 1 337 ? -28.324 -10.035 4.128 1.00 94.31 337 PRO A N 1
ATOM 2672 C CA . PRO A 1 337 ? -27.098 -10.415 4.847 1.00 94.31 337 PRO A CA 1
ATOM 2673 C C . PRO A 1 337 ? -27.167 -11.733 5.624 1.00 94.31 337 PRO A C 1
ATOM 2675 O O . PRO A 1 337 ? -26.143 -12.260 6.042 1.00 94.31 337 PRO A O 1
ATOM 2678 N N . SER A 1 338 ? -28.360 -12.279 5.861 1.00 93.69 338 SER A N 1
ATOM 2679 C CA . SER A 1 338 ? -28.564 -13.537 6.582 1.00 93.69 338 SER A CA 1
ATOM 2680 C C . SER A 1 338 ? -28.559 -14.777 5.686 1.00 93.69 338 SER A C 1
ATOM 2682 O O . SER A 1 338 ? -28.639 -15.889 6.212 1.00 93.69 338 SER A O 1
ATOM 2684 N N . VAL A 1 339 ? -28.469 -14.630 4.357 1.00 95.31 339 VAL A N 1
ATOM 2685 C CA . VAL A 1 339 ? -28.477 -15.793 3.459 1.00 95.31 339 VAL A CA 1
ATOM 2686 C C . VAL A 1 339 ? -27.249 -16.690 3.685 1.00 95.31 339 VAL A C 1
ATOM 2688 O O . VAL A 1 339 ? -26.183 -16.207 4.088 1.00 95.31 339 VAL A O 1
ATOM 2691 N N . PRO A 1 340 ? -27.365 -18.004 3.421 1.00 95.44 340 PRO A N 1
ATOM 2692 C CA . PRO A 1 340 ? -26.208 -18.888 3.356 1.00 95.44 340 PRO A CA 1
ATOM 2693 C C . PRO A 1 340 ? -25.232 -18.458 2.256 1.00 95.44 340 PRO A C 1
ATOM 2695 O O . PRO A 1 340 ? -25.638 -17.920 1.227 1.00 95.44 340 PRO A O 1
ATOM 2698 N N . GLU A 1 341 ? -23.954 -18.780 2.418 1.00 95.25 341 GLU A N 1
ATOM 2699 C CA . GLU A 1 341 ? -22.875 -18.420 1.485 1.00 95.25 341 GLU A CA 1
ATOM 2700 C C . GLU A 1 341 ? -23.103 -19.010 0.088 1.00 95.25 341 GLU A C 1
ATOM 2702 O O . GLU A 1 341 ? -22.790 -18.392 -0.926 1.00 95.25 341 GLU A O 1
ATOM 2707 N N . ALA A 1 342 ? -23.754 -20.175 0.020 1.00 95.75 342 ALA A N 1
ATOM 2708 C CA . ALA A 1 342 ? -24.151 -20.817 -1.231 1.00 95.75 342 ALA A CA 1
ATOM 2709 C C . ALA A 1 342 ? -25.206 -20.032 -2.041 1.00 95.75 342 ALA A C 1
ATOM 2711 O O . ALA A 1 342 ? -25.531 -20.437 -3.153 1.00 95.75 342 ALA A O 1
ATOM 2712 N N . GLN A 1 343 ? -25.756 -18.936 -1.511 1.00 96.69 343 GLN A N 1
ATOM 2713 C CA . GLN A 1 343 ? -26.682 -18.032 -2.208 1.00 96.69 343 GLN A CA 1
ATOM 2714 C C . GLN A 1 343 ? -26.066 -16.648 -2.475 1.00 96.69 343 GLN A C 1
ATOM 2716 O O . GLN A 1 343 ? -26.772 -15.733 -2.887 1.00 96.69 343 GLN A O 1
ATOM 2721 N N . ALA A 1 344 ? -24.762 -16.501 -2.247 1.00 97.38 344 ALA A N 1
ATOM 2722 C CA . ALA A 1 344 ? -24.027 -15.248 -2.336 1.00 97.38 344 ALA A CA 1
ATOM 2723 C C . ALA A 1 344 ? -22.790 -15.396 -3.246 1.00 97.38 344 ALA A C 1
ATOM 2725 O O . ALA A 1 344 ? -22.572 -16.444 -3.874 1.00 97.38 344 ALA A O 1
ATOM 2726 N N . PHE A 1 345 ? -21.982 -14.340 -3.334 1.00 97.94 345 PHE A N 1
ATOM 2727 C CA . PHE A 1 345 ? -20.602 -14.451 -3.793 1.00 97.94 345 PHE A CA 1
ATOM 2728 C C . PHE A 1 345 ? -19.706 -14.690 -2.574 1.00 97.94 345 PHE A C 1
ATOM 2730 O O . PHE A 1 345 ? -19.776 -13.961 -1.591 1.00 97.94 345 PHE A O 1
ATOM 2737 N N . GLU A 1 346 ? -18.879 -15.727 -2.616 1.00 98.38 346 GLU A N 1
ATOM 2738 C CA . GLU A 1 346 ? -18.015 -16.136 -1.508 1.00 98.38 346 GLU A CA 1
ATOM 2739 C C . GLU A 1 346 ? -16.562 -16.159 -1.977 1.00 98.38 346 GLU A C 1
ATOM 2741 O O . GLU A 1 346 ? -16.246 -16.735 -3.017 1.00 98.38 346 GLU A O 1
ATOM 2746 N N . ARG A 1 347 ? -15.656 -15.608 -1.175 1.00 98.56 347 ARG A N 1
ATOM 2747 C CA . ARG A 1 347 ? -14.216 -15.790 -1.305 1.00 98.56 347 ARG A CA 1
ATOM 2748 C C . ARG A 1 347 ? -13.678 -16.447 -0.039 1.00 98.56 347 ARG A C 1
ATOM 2750 O O . ARG A 1 347 ? -13.845 -15.924 1.058 1.00 98.56 347 ARG A O 1
ATOM 2757 N N . VAL A 1 348 ? -13.030 -17.594 -0.201 1.00 98.38 348 VAL A N 1
ATOM 2758 C CA . VAL A 1 348 ? -12.421 -18.378 0.879 1.00 98.38 348 VAL A CA 1
ATOM 2759 C C . VAL A 1 348 ? -10.910 -18.296 0.759 1.00 98.38 348 VAL A C 1
ATOM 2761 O O . VAL A 1 348 ? -10.361 -18.496 -0.328 1.00 98.38 348 VAL A O 1
ATOM 2764 N N . TYR A 1 349 ? -10.247 -18.049 1.881 1.00 98.12 349 TYR A N 1
ATOM 2765 C CA . TYR A 1 349 ? -8.799 -17.965 1.984 1.00 98.12 349 TYR A CA 1
ATOM 2766 C C . TYR A 1 349 ? -8.275 -19.132 2.821 1.00 98.12 349 TYR A C 1
ATOM 2768 O O . TYR A 1 349 ? -8.818 -19.458 3.874 1.00 98.12 349 TYR A O 1
ATOM 2776 N N . SER A 1 350 ? -7.198 -19.757 2.359 1.00 96.94 350 SER A N 1
ATOM 2777 C CA . SER A 1 350 ? -6.410 -20.690 3.161 1.00 96.94 350 SER A CA 1
ATOM 2778 C C . SER A 1 350 ? -4.959 -20.246 3.179 1.00 96.94 350 SER A C 1
ATOM 2780 O O . SER A 1 350 ? -4.409 -19.839 2.155 1.00 96.94 350 SER A O 1
ATOM 2782 N N . TYR A 1 351 ? -4.350 -20.349 4.353 1.00 95.12 351 TYR A N 1
ATOM 2783 C CA . TYR A 1 351 ? -2.968 -19.965 4.629 1.00 95.12 351 TYR A CA 1
ATOM 2784 C C . TYR A 1 351 ? -2.019 -21.168 4.662 1.00 95.12 351 TYR A C 1
ATOM 2786 O O . TYR A 1 351 ? -0.821 -21.001 4.855 1.00 95.12 351 TYR A O 1
ATOM 2794 N N . THR A 1 352 ? -2.537 -22.381 4.455 1.00 94.62 352 THR A N 1
ATOM 2795 C CA . THR A 1 352 ? -1.730 -23.604 4.428 1.00 94.62 352 THR A CA 1
ATOM 2796 C C . THR A 1 352 ? -0.842 -23.637 3.178 1.00 94.62 352 THR A C 1
ATOM 2798 O O . THR A 1 352 ? -1.389 -23.561 2.074 1.00 94.62 352 THR A O 1
ATOM 2801 N N . PRO A 1 353 ? 0.490 -23.792 3.318 1.00 96.12 353 PRO A N 1
ATOM 2802 C CA . PRO A 1 353 ? 1.408 -23.972 2.194 1.00 96.12 353 PRO A CA 1
ATOM 2803 C C . PRO A 1 353 ? 0.951 -25.041 1.200 1.00 96.12 353 PRO A C 1
ATOM 2805 O O . PRO A 1 353 ? 0.559 -26.143 1.585 1.00 96.12 353 PRO A O 1
ATOM 2808 N N . VAL A 1 354 ? 1.006 -24.701 -0.089 1.00 96.69 354 VAL A N 1
ATOM 2809 C CA . VAL A 1 354 ? 0.665 -25.608 -1.204 1.00 96.69 354 VAL A CA 1
ATOM 2810 C C . VAL A 1 354 ? 1.895 -26.154 -1.929 1.00 96.69 354 VAL A C 1
ATOM 2812 O O . VAL A 1 354 ? 1.802 -27.169 -2.616 1.00 96.69 354 VAL A O 1
ATOM 2815 N N . ASP A 1 355 ? 3.046 -25.506 -1.752 1.00 96.19 355 ASP A N 1
ATOM 2816 C CA . ASP A 1 355 ? 4.355 -25.956 -2.219 1.00 96.19 355 ASP A CA 1
ATOM 2817 C C . ASP A 1 355 ? 5.194 -26.348 -1.000 1.00 96.19 355 ASP A C 1
ATOM 2819 O O . ASP A 1 355 ? 5.225 -25.618 -0.013 1.00 96.19 355 ASP A O 1
ATOM 2823 N N . SER A 1 356 ? 5.893 -27.482 -1.056 1.00 94.56 356 SER A N 1
ATOM 2824 C CA . SER A 1 356 ? 6.696 -27.977 0.070 1.00 94.56 356 SER A CA 1
ATOM 2825 C C . SER A 1 356 ? 7.889 -27.086 0.425 1.00 94.56 356 SER A C 1
ATOM 2827 O O . SER A 1 356 ? 8.514 -27.299 1.459 1.00 94.56 356 SER A O 1
ATOM 2829 N N . ARG A 1 357 ? 8.259 -26.146 -0.452 1.00 95.12 357 ARG A N 1
ATOM 2830 C CA . ARG A 1 357 ? 9.316 -25.157 -0.204 1.00 95.12 357 ARG A CA 1
ATOM 2831 C C . ARG A 1 357 ? 8.792 -23.912 0.510 1.00 95.12 357 ARG A C 1
ATOM 2833 O O . ARG A 1 357 ? 9.586 -23.212 1.128 1.00 95.12 357 ARG A O 1
ATOM 2840 N N . ASP A 1 358 ? 7.489 -23.632 0.427 1.00 94.69 358 ASP A N 1
ATOM 2841 C CA . ASP A 1 358 ? 6.856 -22.529 1.156 1.00 94.69 358 ASP A CA 1
ATOM 2842 C C . ASP A 1 358 ? 6.734 -22.916 2.630 1.00 94.69 358 ASP A C 1
ATOM 2844 O O . ASP A 1 358 ? 6.020 -23.848 3.001 1.00 94.69 358 ASP A O 1
ATOM 2848 N N . THR A 1 359 ? 7.479 -22.200 3.464 1.00 88.12 359 THR A N 1
ATOM 2849 C CA . THR A 1 359 ? 7.391 -22.291 4.918 1.00 88.12 359 THR A CA 1
ATOM 2850 C C . THR A 1 359 ? 6.870 -20.951 5.405 1.00 88.12 359 THR A C 1
ATOM 2852 O O . THR A 1 359 ? 7.588 -19.954 5.362 1.00 88.12 359 THR A O 1
ATOM 2855 N N . ALA A 1 360 ? 5.604 -20.918 5.819 1.00 80.19 360 ALA A N 1
ATOM 2856 C CA . ALA A 1 360 ? 4.983 -19.700 6.319 1.00 80.19 360 ALA A CA 1
ATOM 2857 C C . ALA A 1 360 ? 5.650 -19.243 7.628 1.00 80.19 360 ALA A C 1
ATOM 2859 O O . ALA A 1 360 ? 5.923 -20.062 8.506 1.00 80.19 360 ALA A O 1
ATOM 2860 N N . ASP A 1 361 ? 5.881 -17.935 7.755 1.00 76.06 361 ASP A N 1
ATOM 2861 C CA . ASP A 1 361 ? 6.275 -17.312 9.022 1.00 76.06 361 ASP A CA 1
ATOM 2862 C C . ASP A 1 361 ? 5.148 -17.462 10.073 1.00 76.06 361 ASP A C 1
ATOM 2864 O O . ASP A 1 361 ? 3.974 -17.587 9.714 1.00 76.06 361 ASP A O 1
ATOM 2868 N N . ASP A 1 362 ? 5.488 -17.378 11.370 1.00 71.81 362 ASP A N 1
ATOM 2869 C CA . ASP A 1 362 ? 4.536 -17.483 12.505 1.00 71.81 362 ASP A CA 1
ATOM 2870 C C . ASP A 1 362 ? 3.311 -16.564 12.380 1.00 71.81 362 ASP A C 1
ATOM 2872 O O . ASP A 1 362 ? 2.255 -16.825 12.953 1.00 71.81 362 ASP A O 1
ATOM 2876 N N . PHE A 1 363 ? 3.451 -15.470 11.632 1.00 83.50 363 PHE A N 1
ATOM 2877 C CA . PHE A 1 363 ? 2.351 -14.600 11.273 1.00 83.50 363 PHE A CA 1
ATOM 2878 C C . PHE A 1 363 ? 2.486 -14.148 9.824 1.00 83.50 363 PHE A C 1
ATOM 2880 O O . PHE A 1 363 ? 3.174 -13.177 9.510 1.00 83.50 363 PHE A O 1
ATOM 2887 N N . ASP A 1 364 ? 1.809 -14.877 8.943 1.00 88.38 364 ASP A N 1
ATOM 2888 C CA . ASP A 1 364 ? 1.762 -14.599 7.517 1.00 88.38 364 ASP A CA 1
ATOM 2889 C C . ASP A 1 364 ? 0.300 -14.513 7.057 1.00 88.38 364 ASP A C 1
ATOM 2891 O O . ASP A 1 364 ? -0.463 -15.482 7.142 1.00 88.38 364 ASP A O 1
ATOM 2895 N N . ILE A 1 365 ? -0.096 -13.321 6.609 1.00 90.31 365 ILE A N 1
ATOM 2896 C CA . ILE A 1 365 ? -1.446 -12.999 6.135 1.00 90.31 365 ILE A CA 1
ATOM 2897 C C . ILE A 1 365 ? -1.571 -13.121 4.616 1.00 90.31 365 ILE A C 1
ATOM 2899 O O . ILE A 1 365 ? -2.615 -12.767 4.061 1.00 90.31 365 ILE A O 1
ATOM 2903 N N . ARG A 1 366 ? -0.540 -13.614 3.922 1.00 92.44 366 ARG A N 1
ATOM 2904 C CA . ARG A 1 366 ? -0.618 -13.895 2.487 1.00 92.44 366 ARG A CA 1
ATOM 2905 C C . ARG A 1 366 ? -1.354 -15.222 2.284 1.00 92.44 366 ARG A C 1
ATOM 2907 O O . ARG A 1 366 ? -0.879 -16.262 2.748 1.00 92.44 366 ARG A O 1
ATOM 2914 N N . PRO A 1 367 ? -2.520 -15.245 1.624 1.00 95.38 367 PRO A N 1
ATOM 2915 C CA . PRO A 1 367 ? -3.220 -16.498 1.387 1.00 95.38 367 PRO A CA 1
ATOM 2916 C C . PRO A 1 367 ? -2.406 -17.381 0.438 1.00 95.38 367 PRO A C 1
ATOM 2918 O O . PRO A 1 367 ? -1.856 -16.903 -0.545 1.00 95.38 367 PRO A O 1
ATOM 2921 N N . ARG A 1 368 ? -2.361 -18.684 0.711 1.00 96.94 368 ARG A N 1
ATOM 2922 C CA . ARG A 1 368 ? -1.765 -19.711 -0.164 1.00 96.94 368 ARG A CA 1
ATOM 2923 C C . ARG A 1 368 ? -2.784 -20.296 -1.125 1.00 96.94 368 ARG A C 1
ATOM 2925 O O . ARG A 1 368 ? -2.435 -20.806 -2.183 1.00 96.94 368 ARG A O 1
ATOM 2932 N N . THR A 1 369 ? -4.062 -20.229 -0.770 1.00 98.12 369 THR A N 1
ATOM 2933 C CA . THR A 1 369 ? -5.169 -20.582 -1.655 1.00 98.12 369 THR A CA 1
ATOM 2934 C C . THR A 1 369 ? -6.273 -19.548 -1.522 1.00 98.12 369 THR A C 1
ATOM 2936 O O . THR A 1 369 ? -6.670 -19.203 -0.411 1.00 98.12 369 THR A O 1
ATOM 2939 N N . VAL A 1 370 ? -6.800 -19.098 -2.657 1.00 98.50 370 VAL A N 1
ATOM 2940 C CA . VAL A 1 370 ? -7.998 -18.262 -2.742 1.00 98.50 370 VAL A CA 1
ATOM 2941 C C . VAL A 1 370 ? -8.997 -18.957 -3.655 1.00 98.50 370 VAL A C 1
ATOM 2943 O O . VAL A 1 370 ? -8.681 -19.259 -4.806 1.00 98.50 370 VAL A O 1
ATOM 2946 N N . ILE A 1 371 ? -10.196 -19.222 -3.142 1.00 98.44 371 ILE A N 1
ATOM 2947 C CA . ILE A 1 371 ? -11.301 -19.827 -3.892 1.00 98.44 371 ILE A CA 1
ATOM 2948 C C . ILE A 1 371 ? -12.438 -18.820 -3.943 1.00 98.44 371 ILE A C 1
ATOM 2950 O O . ILE A 1 371 ? -12.894 -18.362 -2.903 1.00 98.44 371 ILE A O 1
ATOM 2954 N N . GLU A 1 372 ? -12.915 -18.510 -5.139 1.00 98.25 372 GLU A N 1
ATOM 2955 C CA . GLU A 1 372 ? -14.096 -17.683 -5.365 1.00 98.25 372 GLU A CA 1
ATOM 2956 C C . GLU A 1 372 ? -15.247 -18.584 -5.813 1.00 98.25 372 GLU A C 1
ATOM 2958 O O . GLU A 1 372 ? -15.080 -19.438 -6.693 1.00 98.25 372 GLU A O 1
ATOM 2963 N N . LYS A 1 373 ? -16.415 -18.404 -5.199 1.00 98.12 373 LYS A N 1
ATOM 2964 C CA . LYS A 1 373 ? -17.647 -19.105 -5.539 1.00 98.12 373 LYS A CA 1
ATOM 2965 C C . LYS A 1 373 ? -18.769 -18.116 -5.802 1.00 98.12 373 LYS A C 1
ATOM 2967 O O . LYS A 1 373 ? -18.885 -17.085 -5.149 1.00 98.12 373 LYS A O 1
ATOM 2972 N N . THR A 1 374 ? -19.636 -18.462 -6.737 1.00 97.38 374 THR A N 1
ATOM 2973 C CA . THR A 1 374 ? -20.871 -17.735 -7.020 1.00 97.38 374 THR A CA 1
ATOM 2974 C C . THR A 1 374 ? -22.015 -18.722 -6.927 1.00 97.38 374 THR A C 1
ATOM 2976 O O . THR A 1 374 ? -22.002 -19.739 -7.621 1.00 97.38 374 THR A O 1
ATOM 2979 N N . LEU A 1 375 ? -22.979 -18.458 -6.043 1.00 97.00 375 LEU A N 1
ATOM 2980 C CA . LEU A 1 375 ? -24.103 -19.367 -5.788 1.00 97.00 375 LEU A CA 1
ATOM 2981 C C . LEU A 1 375 ? -23.636 -20.796 -5.437 1.00 97.00 375 LEU A C 1
ATOM 2983 O O . LEU A 1 375 ? -24.149 -21.792 -5.947 1.00 97.00 375 LEU A O 1
ATOM 2987 N N . GLY A 1 376 ? -22.586 -20.890 -4.612 1.00 95.81 376 GLY A N 1
ATOM 2988 C CA . GLY A 1 376 ? -21.982 -22.155 -4.177 1.00 95.81 376 GLY A CA 1
ATOM 2989 C C . GLY A 1 376 ? -21.123 -22.874 -5.225 1.00 95.81 376 GLY A C 1
ATOM 2990 O O . GLY A 1 376 ? -20.493 -23.881 -4.899 1.00 95.81 376 GLY A O 1
ATOM 2991 N N . VAL A 1 377 ? -21.045 -22.369 -6.459 1.00 96.69 377 VAL A N 1
ATOM 2992 C CA . VAL A 1 377 ? -20.223 -22.942 -7.533 1.00 96.69 377 VAL A CA 1
ATOM 2993 C C . VAL A 1 377 ? -18.878 -22.235 -7.580 1.00 96.69 377 VAL A C 1
ATOM 2995 O O . VAL A 1 377 ? -18.833 -21.016 -7.693 1.00 96.69 377 VAL A O 1
ATOM 2998 N N . GLU A 1 378 ? -17.779 -22.985 -7.515 1.00 97.44 378 GLU A N 1
ATOM 2999 C CA . GLU A 1 378 ? -16.432 -22.431 -7.682 1.00 97.44 378 GLU A CA 1
ATOM 3000 C C . GLU A 1 378 ? -16.259 -21.864 -9.094 1.00 97.44 378 GLU A C 1
ATOM 3002 O O . GLU A 1 378 ? -16.384 -22.580 -10.087 1.00 97.44 378 GLU A O 1
ATOM 3007 N N . THR A 1 379 ? -15.961 -20.571 -9.169 1.00 96.44 379 THR A N 1
ATOM 3008 C CA . THR A 1 379 ? -15.749 -19.833 -10.420 1.00 96.44 379 THR A CA 1
ATOM 3009 C C . THR A 1 379 ? -14.280 -19.500 -10.648 1.00 96.44 379 THR A C 1
ATOM 3011 O O . THR A 1 379 ? -13.870 -19.256 -11.783 1.00 96.44 379 THR A O 1
ATOM 3014 N N . SER A 1 380 ? -13.467 -19.496 -9.589 1.00 97.25 380 SER A N 1
ATOM 3015 C CA . SER A 1 380 ? -12.041 -19.194 -9.666 1.00 97.25 380 SER A CA 1
ATOM 3016 C C . SER A 1 380 ? -11.301 -19.813 -8.484 1.00 97.25 380 SER A C 1
ATOM 3018 O O . SER A 1 380 ? -11.790 -19.845 -7.356 1.00 97.25 380 SER A O 1
ATOM 3020 N N . ARG A 1 381 ? -10.103 -20.322 -8.760 1.00 98.00 381 ARG A N 1
ATOM 3021 C CA . ARG A 1 381 ? -9.180 -20.862 -7.767 1.00 98.00 381 ARG A CA 1
ATOM 3022 C C . ARG A 1 381 ? -7.778 -20.411 -8.119 1.00 98.00 381 ARG A C 1
ATOM 3024 O O . ARG A 1 381 ? -7.323 -20.588 -9.253 1.00 98.00 381 ARG A O 1
ATOM 3031 N N . ARG A 1 382 ? -7.113 -19.818 -7.137 1.00 98.19 382 ARG A N 1
ATOM 3032 C CA . ARG A 1 382 ? -5.742 -19.333 -7.238 1.00 98.19 382 ARG A CA 1
ATOM 3033 C C . ARG A 1 382 ? -4.922 -19.897 -6.098 1.00 98.19 382 ARG A C 1
ATOM 3035 O O . ARG A 1 382 ? -5.399 -19.991 -4.968 1.00 98.19 382 ARG A O 1
ATOM 3042 N N . TYR A 1 383 ? -3.699 -20.254 -6.422 1.00 98.38 383 TYR A N 1
ATOM 3043 C CA . TYR A 1 383 ? -2.706 -20.737 -5.493 1.00 98.38 383 TYR A CA 1
ATOM 3044 C C . TYR A 1 383 ? -1.526 -19.787 -5.472 1.00 98.38 383 TYR A C 1
ATOM 3046 O O . TYR A 1 383 ? -1.133 -19.262 -6.516 1.00 98.38 383 TYR A O 1
ATOM 3054 N N . PHE A 1 384 ? -0.952 -19.626 -4.290 1.00 97.69 384 PHE A N 1
ATOM 3055 C CA . PHE A 1 384 ? 0.234 -18.827 -4.069 1.00 97.69 384 PHE A CA 1
ATOM 3056 C C . PHE A 1 384 ? 1.261 -19.641 -3.293 1.00 97.69 384 PHE A C 1
ATOM 3058 O O . PHE A 1 384 ? 0.900 -20.373 -2.371 1.00 97.69 384 PHE A O 1
ATOM 3065 N N . ALA A 1 385 ? 2.527 -19.510 -3.671 1.00 96.75 385 ALA A N 1
ATOM 3066 C CA . ALA A 1 385 ? 3.643 -20.043 -2.903 1.00 96.75 385 ALA A CA 1
ATOM 3067 C C . ALA A 1 385 ? 4.737 -18.985 -2.789 1.00 96.75 385 ALA A C 1
ATOM 3069 O O . ALA A 1 385 ? 5.089 -18.356 -3.790 1.00 96.75 385 ALA A O 1
ATOM 3070 N N . TYR A 1 386 ? 5.276 -18.827 -1.585 1.00 94.38 386 TYR A N 1
ATOM 3071 C CA . TYR A 1 386 ? 6.311 -17.849 -1.265 1.00 94.38 386 TYR A CA 1
ATOM 3072 C C . TYR A 1 386 ? 7.475 -18.561 -0.586 1.00 94.38 386 TYR A C 1
ATOM 3074 O O . TYR A 1 386 ? 7.301 -19.138 0.484 1.00 94.38 386 TYR A O 1
ATOM 3082 N N . TYR A 1 387 ? 8.662 -18.551 -1.185 1.00 93.12 387 TYR A N 1
ATOM 3083 C CA . TYR A 1 387 ? 9.820 -19.211 -0.580 1.00 93.12 387 TYR A CA 1
ATOM 3084 C C . TYR A 1 387 ? 11.141 -18.598 -1.022 1.00 93.12 387 TYR A C 1
ATOM 3086 O O . TYR A 1 387 ? 11.244 -18.017 -2.097 1.00 93.12 387 TYR A O 1
ATOM 3094 N N . THR A 1 388 ? 12.174 -18.787 -0.209 1.00 91.31 388 THR A N 1
ATOM 3095 C CA . THR A 1 388 ? 13.560 -18.533 -0.610 1.00 91.31 388 THR A CA 1
ATOM 3096 C C . THR A 1 388 ? 14.184 -19.851 -1.045 1.00 91.31 388 THR A C 1
ATOM 3098 O O . THR A 1 388 ? 14.205 -20.815 -0.281 1.00 91.31 388 THR A O 1
ATOM 3101 N N . ASP A 1 389 ? 14.670 -19.924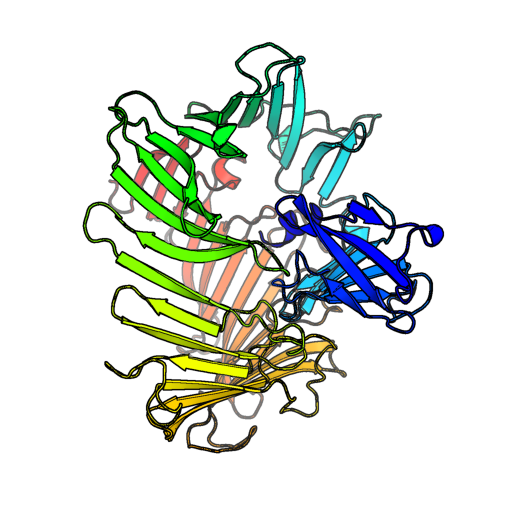 -2.281 1.00 91.56 389 ASP A N 1
ATOM 3102 C CA . ASP A 1 389 ? 15.346 -21.111 -2.793 1.00 91.56 389 ASP A CA 1
ATOM 3103 C C . ASP A 1 389 ? 16.663 -21.329 -2.033 1.00 91.56 389 ASP A C 1
ATOM 3105 O O . ASP A 1 389 ? 17.540 -20.468 -2.021 1.00 91.56 389 ASP A O 1
ATOM 3109 N N . SER A 1 390 ? 16.815 -22.488 -1.392 1.00 90.19 390 SER A N 1
ATOM 3110 C CA . SER A 1 390 ? 17.956 -22.770 -0.514 1.00 90.19 390 SER A CA 1
ATOM 3111 C C . SER A 1 390 ? 19.298 -22.880 -1.242 1.00 90.19 390 SER A C 1
ATOM 3113 O O . SER A 1 390 ? 20.340 -22.784 -0.601 1.00 90.19 390 SER A O 1
ATOM 3115 N N . ASN A 1 391 ? 19.297 -23.116 -2.557 1.00 91.25 391 ASN A N 1
ATOM 3116 C CA . ASN A 1 391 ? 20.526 -23.275 -3.336 1.00 91.25 391 ASN A CA 1
ATOM 3117 C C . ASN A 1 391 ? 21.042 -21.932 -3.854 1.00 91.25 391 ASN A C 1
ATOM 3119 O O . ASN A 1 391 ? 22.249 -21.727 -3.955 1.00 91.25 391 ASN A O 1
ATOM 3123 N N . THR A 1 392 ? 20.127 -21.035 -4.217 1.00 91.88 392 THR A N 1
ATOM 3124 C CA . THR A 1 392 ? 20.452 -19.744 -4.846 1.00 91.88 392 THR A CA 1
ATOM 3125 C C . THR A 1 392 ? 20.296 -18.557 -3.896 1.00 91.88 392 THR A C 1
ATOM 3127 O O . THR A 1 392 ? 20.856 -17.491 -4.144 1.00 91.88 392 THR A O 1
ATOM 3130 N N . GLY A 1 393 ? 19.538 -18.721 -2.811 1.00 90.69 393 GLY A N 1
ATOM 3131 C CA . GLY A 1 393 ? 19.138 -17.643 -1.913 1.00 90.69 393 GLY A CA 1
ATOM 3132 C C . GLY A 1 393 ? 18.167 -16.647 -2.554 1.00 90.69 393 GLY A C 1
ATOM 3133 O O . GLY A 1 393 ? 18.033 -15.540 -2.035 1.00 90.69 393 GLY A O 1
ATOM 3134 N N . GLU A 1 394 ? 17.560 -16.981 -3.697 1.00 93.94 394 GLU A N 1
ATOM 3135 C CA . GLU A 1 394 ? 16.608 -16.134 -4.424 1.00 93.94 394 GLU A CA 1
ATOM 3136 C C . GLU A 1 394 ? 15.204 -16.299 -3.851 1.00 93.94 394 GLU A C 1
ATOM 3138 O O . GLU A 1 394 ? 14.750 -17.419 -3.614 1.00 93.94 394 GLU A O 1
ATOM 3143 N N . PHE A 1 395 ? 14.504 -15.185 -3.637 1.00 92.88 395 PHE A N 1
ATOM 3144 C CA . PHE A 1 395 ? 13.100 -15.230 -3.244 1.00 92.88 395 PHE A CA 1
ATOM 3145 C C . PHE A 1 395 ? 12.235 -15.508 -4.477 1.00 92.88 395 PHE A C 1
ATOM 3147 O O . PHE A 1 395 ? 12.455 -14.941 -5.550 1.00 92.88 395 PHE A O 1
ATOM 3154 N N . VAL A 1 396 ? 11.268 -16.408 -4.337 1.00 95.38 396 VAL A N 1
ATOM 3155 C CA . VAL A 1 396 ? 10.375 -16.852 -5.401 1.00 95.38 396 VAL A CA 1
ATOM 3156 C C . VAL A 1 396 ? 8.934 -16.714 -4.938 1.00 95.38 396 VAL A C 1
ATOM 3158 O O . VAL A 1 396 ? 8.538 -17.247 -3.902 1.00 95.38 396 VAL A O 1
ATOM 3161 N N . GLU A 1 397 ? 8.143 -16.040 -5.764 1.00 95.88 397 GLU A N 1
ATOM 3162 C CA . GLU A 1 397 ? 6.693 -16.004 -5.670 1.00 95.88 397 GLU A CA 1
ATOM 3163 C C . GLU A 1 397 ? 6.102 -16.757 -6.861 1.00 95.88 397 GLU A C 1
ATOM 3165 O O . GLU A 1 397 ? 6.465 -16.539 -8.020 1.00 95.88 397 GLU A O 1
ATOM 3170 N N . ILE A 1 398 ? 5.158 -17.642 -6.575 1.00 97.62 398 ILE A N 1
ATOM 3171 C CA . ILE A 1 398 ? 4.424 -18.384 -7.591 1.00 97.62 398 ILE A CA 1
ATOM 3172 C C . ILE A 1 398 ? 2.958 -18.050 -7.455 1.00 97.62 398 ILE A C 1
ATOM 3174 O O . ILE A 1 398 ? 2.393 -18.205 -6.381 1.00 97.62 398 ILE A O 1
ATOM 3178 N N . GLU A 1 399 ? 2.346 -17.670 -8.566 1.00 97.94 399 GLU A N 1
ATOM 3179 C CA . GLU A 1 399 ? 0.905 -17.527 -8.697 1.00 97.94 399 GLU A CA 1
ATOM 3180 C C . GLU A 1 399 ? 0.416 -18.552 -9.719 1.00 97.94 399 GLU A C 1
ATOM 3182 O O . GLU A 1 399 ? 0.864 -18.570 -10.866 1.00 97.94 399 GLU A O 1
ATOM 3187 N N . GLU A 1 400 ? -0.508 -19.415 -9.315 1.00 97.94 400 GLU A N 1
ATOM 3188 C CA . GLU A 1 400 ? -1.091 -20.421 -10.193 1.00 97.94 400 GLU A CA 1
ATOM 3189 C C . GLU A 1 400 ? -2.614 -20.294 -10.219 1.00 97.94 400 GLU A C 1
ATOM 3191 O O . GLU A 1 400 ? -3.284 -20.415 -9.194 1.00 97.94 400 GLU A O 1
ATOM 3196 N N . LYS A 1 401 ? -3.173 -20.063 -11.409 1.00 97.31 401 LYS A N 1
ATOM 3197 C CA . LYS A 1 401 ? -4.614 -19.972 -11.639 1.00 97.31 401 LYS A CA 1
ATOM 3198 C C . LYS A 1 401 ? -5.128 -21.270 -12.250 1.00 97.31 401 LYS A C 1
ATOM 3200 O O . LYS A 1 401 ? -4.749 -21.633 -13.366 1.00 97.31 401 LYS A O 1
ATOM 3205 N N . ALA A 1 402 ? -6.033 -21.939 -11.543 1.00 96.06 402 ALA A N 1
ATOM 3206 C CA . ALA A 1 402 ? -6.686 -23.136 -12.048 1.00 96.06 402 ALA A CA 1
ATOM 3207 C C . ALA A 1 402 ? -7.609 -22.790 -13.230 1.00 96.06 402 ALA A C 1
ATOM 3209 O O . ALA A 1 402 ? -8.326 -21.788 -13.212 1.00 96.06 402 ALA A O 1
ATOM 3210 N N . THR A 1 403 ? -7.602 -23.634 -14.260 1.00 93.62 403 THR A N 1
ATOM 3211 C CA . THR A 1 403 ? -8.480 -23.512 -15.440 1.00 93.62 403 THR A CA 1
ATOM 3212 C C . THR A 1 403 ? -9.763 -24.328 -15.319 1.00 93.62 403 THR A C 1
ATOM 3214 O O . THR A 1 403 ? -10.684 -24.154 -16.114 1.00 93.62 403 THR A O 1
ATOM 3217 N N . VAL A 1 404 ? -9.835 -25.211 -14.320 1.00 91.94 404 VAL A N 1
ATOM 3218 C CA . VAL A 1 404 ? -10.976 -26.085 -14.046 1.00 91.94 404 VAL A CA 1
ATOM 3219 C C . VAL A 1 404 ? -11.197 -26.140 -12.534 1.00 91.94 404 VAL A C 1
ATOM 3221 O O . VAL A 1 404 ? -10.246 -26.040 -11.757 1.00 91.94 404 VAL A O 1
ATOM 3224 N N . GLN A 1 405 ? -12.454 -26.300 -12.122 1.00 93.50 405 GLN A N 1
ATOM 3225 C CA . GLN A 1 405 ? -12.852 -26.390 -10.719 1.00 93.50 405 GLN A CA 1
ATOM 3226 C C . GLN A 1 405 ? -12.111 -27.510 -9.973 1.00 93.50 405 GLN A C 1
ATOM 3228 O O . GLN A 1 405 ? -11.993 -28.630 -10.471 1.00 93.50 405 GLN A O 1
ATOM 3233 N N . GLY A 1 406 ? -11.667 -27.215 -8.748 1.00 92.62 406 GLY A N 1
ATOM 3234 C CA . GLY A 1 406 ? -11.135 -28.206 -7.807 1.00 92.62 406 GLY A CA 1
ATOM 3235 C C . GLY A 1 406 ? -9.780 -28.811 -8.186 1.00 92.62 406 GLY A C 1
ATOM 3236 O O . GLY A 1 406 ? -9.331 -29.752 -7.533 1.00 92.62 406 GLY A O 1
ATOM 3237 N N . VAL A 1 407 ? -9.126 -28.294 -9.228 1.00 94.69 407 VAL A N 1
ATOM 3238 C CA . VAL A 1 407 ? -7.793 -28.739 -9.641 1.00 94.69 407 VAL A CA 1
ATOM 3239 C C . VAL A 1 407 ? -6.765 -28.386 -8.568 1.00 94.69 407 VAL A C 1
ATOM 3241 O O . VAL A 1 407 ? -6.770 -27.274 -8.045 1.00 94.69 407 VAL A O 1
ATOM 3244 N N . ALA A 1 408 ? -5.894 -29.343 -8.245 1.00 94.81 408 ALA A N 1
ATOM 3245 C CA . ALA A 1 408 ? -4.821 -29.170 -7.273 1.00 94.81 408 ALA A CA 1
ATOM 3246 C C . ALA A 1 408 ? -3.679 -28.294 -7.818 1.00 94.81 408 ALA A C 1
ATOM 3248 O O . ALA A 1 408 ? -3.476 -28.198 -9.029 1.00 94.81 408 ALA A O 1
ATOM 3249 N N . TYR A 1 409 ? -2.907 -27.707 -6.904 1.00 96.88 409 TYR A N 1
ATOM 3250 C CA . TYR A 1 409 ? -1.679 -26.980 -7.220 1.00 96.88 409 TYR A CA 1
ATOM 3251 C C . TYR A 1 409 ? -0.696 -27.836 -8.039 1.00 96.88 409 TYR A C 1
ATOM 3253 O O . TYR A 1 409 ? -0.513 -29.022 -7.756 1.00 96.88 409 TYR A O 1
ATOM 3261 N N . GLY A 1 410 ? -0.044 -27.232 -9.035 1.00 95.19 410 GLY A N 1
ATOM 3262 C CA . GLY A 1 410 ? 0.943 -27.872 -9.904 1.00 95.19 410 GLY A CA 1
ATOM 3263 C C . GLY A 1 410 ? 0.348 -28.638 -11.088 1.00 95.19 410 GLY A C 1
ATOM 3264 O O . GLY A 1 410 ? 1.073 -29.351 -11.784 1.00 95.19 410 GLY A O 1
ATOM 3265 N N . ALA A 1 411 ? -0.958 -28.527 -11.338 1.00 94.88 411 ALA A N 1
ATOM 3266 C CA . ALA A 1 411 ? -1.581 -29.197 -12.471 1.00 94.88 411 ALA A CA 1
ATOM 3267 C C . ALA A 1 411 ? -1.140 -28.586 -13.810 1.00 94.88 411 ALA A C 1
ATOM 3269 O O . ALA A 1 411 ? -1.084 -27.370 -13.974 1.00 94.88 411 ALA A O 1
ATOM 3270 N N . ALA A 1 412 ? -0.907 -29.437 -14.813 1.00 91.31 412 ALA A N 1
ATOM 3271 C CA . ALA A 1 412 ? -0.412 -29.012 -16.127 1.00 91.31 412 ALA A CA 1
ATOM 3272 C C . ALA A 1 412 ? -1.360 -28.063 -16.885 1.00 91.31 412 ALA A C 1
ATOM 3274 O O . ALA A 1 412 ? -0.927 -27.343 -17.778 1.00 91.31 412 ALA A O 1
ATOM 3275 N N . SER A 1 413 ? -2.655 -28.074 -16.558 1.00 91.31 413 SER A N 1
ATOM 3276 C CA . SER A 1 413 ? -3.644 -27.176 -17.157 1.00 91.31 413 SER A CA 1
ATOM 3277 C C . SER A 1 413 ? -3.700 -25.804 -16.486 1.00 91.31 413 SER A C 1
ATOM 3279 O O . SER A 1 413 ? -4.401 -24.926 -16.989 1.00 91.31 413 SER A O 1
ATOM 3281 N N . SER A 1 414 ? -3.049 -25.620 -15.337 1.00 94.75 414 SER A N 1
ATOM 3282 C CA . SER A 1 414 ? -3.069 -24.358 -14.608 1.00 94.75 414 SER A CA 1
ATOM 3283 C C . SER A 1 414 ? -2.180 -23.311 -15.276 1.00 94.75 414 SER A C 1
ATOM 3285 O O . SER A 1 414 ? -1.101 -23.607 -15.786 1.00 94.75 414 SER A O 1
ATOM 3287 N N . LEU A 1 415 ? -2.617 -22.055 -15.230 1.00 96.62 415 LEU A N 1
ATOM 3288 C CA . LEU A 1 415 ? -1.838 -20.923 -15.714 1.00 96.62 415 LEU A CA 1
ATOM 3289 C C . LEU A 1 415 ? -0.893 -20.467 -14.603 1.00 96.62 415 LEU A C 1
ATOM 3291 O O . LEU A 1 415 ? -1.350 -19.943 -13.588 1.00 96.62 415 LEU A O 1
ATOM 3295 N N . ARG A 1 416 ? 0.412 -20.675 -14.786 1.00 97.00 416 ARG A N 1
ATOM 3296 C CA . ARG A 1 416 ? 1.431 -20.425 -13.762 1.00 97.00 416 ARG A CA 1
ATOM 3297 C C . ARG A 1 416 ? 2.304 -19.226 -14.112 1.00 97.00 416 ARG A C 1
ATOM 3299 O O . ARG A 1 416 ? 2.915 -19.200 -15.176 1.00 97.00 416 ARG A O 1
ATOM 3306 N N . THR A 1 417 ? 2.385 -18.272 -13.193 1.00 98.06 417 THR A N 1
ATOM 3307 C CA . THR A 1 417 ? 3.341 -17.164 -13.224 1.00 98.06 417 THR A CA 1
ATOM 3308 C C . THR A 1 417 ? 4.379 -17.383 -12.130 1.00 98.06 417 THR A C 1
ATOM 3310 O O . THR A 1 417 ? 4.015 -17.649 -10.985 1.00 98.06 417 THR A O 1
ATOM 3313 N N . VAL A 1 418 ? 5.664 -17.276 -12.463 1.00 97.69 418 VAL A N 1
ATOM 3314 C CA . VAL A 1 418 ? 6.766 -17.387 -11.495 1.00 97.69 418 VAL A CA 1
ATOM 3315 C C . VAL A 1 418 ? 7.543 -16.083 -11.488 1.00 97.69 418 VAL A C 1
ATOM 3317 O O . VAL A 1 418 ? 8.084 -15.682 -12.517 1.00 97.69 418 VAL A O 1
ATOM 3320 N N . ARG A 1 419 ? 7.601 -15.431 -10.331 1.00 97.62 419 ARG A N 1
ATOM 3321 C CA . ARG A 1 419 ? 8.400 -14.233 -10.085 1.00 97.62 419 ARG A CA 1
ATOM 3322 C C . ARG A 1 419 ? 9.601 -14.638 -9.247 1.00 97.62 419 ARG A C 1
ATOM 3324 O O . ARG A 1 419 ? 9.450 -15.248 -8.194 1.00 97.62 419 ARG A O 1
ATOM 3331 N N . THR A 1 420 ? 10.790 -14.317 -9.723 1.00 96.56 420 THR A N 1
ATOM 3332 C CA . THR A 1 420 ? 12.044 -14.571 -9.011 1.00 96.56 420 THR A CA 1
ATOM 3333 C C . THR A 1 420 ? 12.692 -13.237 -8.716 1.00 96.56 420 THR A C 1
ATOM 3335 O O . THR A 1 420 ? 12.731 -12.370 -9.588 1.00 96.56 420 THR A O 1
ATOM 3338 N N . TYR A 1 421 ? 13.209 -13.079 -7.507 1.00 94.94 421 TYR A N 1
ATOM 3339 C CA . TYR A 1 421 ? 13.866 -11.878 -7.019 1.00 94.94 421 TYR A CA 1
ATOM 3340 C C . TYR A 1 421 ? 15.327 -12.191 -6.719 1.00 94.94 421 TYR A C 1
ATOM 3342 O O . TYR A 1 421 ? 15.673 -13.292 -6.286 1.00 94.94 421 TYR A O 1
ATOM 3350 N N . TYR A 1 422 ? 16.197 -11.217 -6.958 1.00 92.94 422 TYR A N 1
ATOM 3351 C CA . TYR A 1 422 ? 17.620 -11.357 -6.683 1.00 92.94 422 TYR A CA 1
ATOM 3352 C C . TYR A 1 422 ? 17.872 -11.674 -5.211 1.00 92.94 422 TYR A C 1
ATOM 3354 O O . TYR A 1 422 ? 17.302 -11.051 -4.316 1.00 92.94 422 TYR A O 1
ATOM 3362 N N . SER A 1 423 ? 18.797 -12.600 -4.966 1.00 91.25 423 SER A N 1
ATOM 3363 C CA . SER A 1 423 ? 19.197 -12.986 -3.616 1.00 91.25 423 SER A CA 1
ATOM 3364 C C . SER A 1 423 ? 19.715 -11.802 -2.795 1.00 91.25 423 SER A C 1
ATOM 3366 O O . SER A 1 423 ? 20.326 -10.880 -3.346 1.00 91.25 423 SER A O 1
ATOM 3368 N N . MET A 1 424 ? 19.575 -11.878 -1.467 1.00 82.12 424 MET A N 1
ATOM 3369 C CA . MET A 1 424 ? 20.216 -10.960 -0.516 1.00 82.12 424 MET A CA 1
ATOM 3370 C C . MET A 1 424 ? 21.754 -10.960 -0.589 1.00 82.12 424 MET A C 1
ATOM 3372 O O . MET A 1 424 ? 22.392 -10.038 -0.087 1.00 82.12 424 MET A O 1
ATOM 3376 N N . TYR A 1 425 ? 22.357 -11.954 -1.246 1.00 84.88 425 TYR A N 1
ATOM 3377 C CA . TYR A 1 425 ? 23.799 -12.016 -1.505 1.00 84.88 425 TYR A CA 1
ATOM 3378 C C . TYR A 1 425 ? 24.217 -11.367 -2.837 1.00 84.88 425 TYR A C 1
ATOM 3380 O O . TYR A 1 425 ? 25.401 -11.342 -3.162 1.00 84.88 425 TYR A O 1
ATOM 3388 N N . SER A 1 426 ? 23.265 -10.853 -3.625 1.00 86.75 426 SER A N 1
ATOM 3389 C CA . SER A 1 426 ? 23.550 -10.168 -4.896 1.00 86.75 426 SER A CA 1
ATOM 3390 C C . SER A 1 426 ? 24.241 -8.817 -4.671 1.00 86.75 426 SER A C 1
ATOM 3392 O O . SER A 1 426 ? 24.401 -8.367 -3.544 1.00 86.75 426 SER A O 1
ATOM 3394 N N . LEU A 1 427 ? 24.627 -8.118 -5.740 1.00 82.50 427 LEU A N 1
ATOM 3395 C CA . LEU A 1 427 ? 25.099 -6.728 -5.637 1.00 82.50 427 LEU A CA 1
ATOM 3396 C C . LEU A 1 427 ? 24.000 -5.813 -5.072 1.00 82.50 427 LEU A C 1
ATOM 3398 O O . LEU A 1 427 ? 22.821 -6.054 -5.333 1.00 82.50 427 LEU A O 1
ATOM 3402 N N . GLN A 1 428 ? 24.371 -4.746 -4.355 1.00 77.44 428 GLN A N 1
ATOM 3403 C CA . GLN A 1 428 ? 23.420 -3.801 -3.737 1.00 77.44 428 GLN A CA 1
ATOM 3404 C C . GLN A 1 428 ? 22.402 -3.230 -4.738 1.00 77.44 428 GLN A C 1
ATOM 3406 O O . GLN A 1 428 ? 21.220 -3.108 -4.417 1.00 77.44 428 GLN A O 1
ATOM 3411 N N . SER A 1 429 ? 22.823 -2.976 -5.984 1.00 80.00 429 SER A N 1
ATOM 3412 C CA . SER A 1 429 ? 21.930 -2.528 -7.060 1.00 80.00 429 SER A CA 1
ATOM 3413 C C . SER A 1 429 ? 20.804 -3.524 -7.363 1.00 80.00 429 SER A C 1
ATOM 3415 O O . SER A 1 429 ? 19.753 -3.108 -7.840 1.00 80.00 429 SER A O 1
ATOM 3417 N N . ARG A 1 430 ? 20.996 -4.817 -7.062 1.00 86.81 430 ARG A N 1
ATOM 3418 C CA . ARG A 1 430 ? 20.109 -5.939 -7.404 1.00 86.81 430 ARG A CA 1
ATOM 3419 C C . ARG A 1 430 ? 19.356 -6.533 -6.213 1.00 86.81 430 ARG A C 1
ATOM 3421 O O . ARG A 1 430 ? 18.218 -6.938 -6.410 1.00 86.81 430 ARG A O 1
ATOM 3428 N N . LYS A 1 431 ? 19.954 -6.630 -5.015 1.00 85.31 431 LYS A N 1
ATOM 3429 C CA . LYS A 1 431 ? 19.406 -7.393 -3.864 1.00 85.31 431 LYS A CA 1
ATOM 3430 C C . LYS A 1 431 ? 17.905 -7.164 -3.649 1.00 85.31 431 LYS A C 1
ATOM 3432 O O . LYS A 1 431 ? 17.462 -6.028 -3.492 1.00 85.31 431 LYS A O 1
ATOM 3437 N N . GLY A 1 432 ? 17.136 -8.255 -3.648 1.00 86.81 432 GLY A N 1
ATOM 3438 C CA . GLY A 1 432 ? 15.684 -8.280 -3.444 1.00 86.81 432 GLY A CA 1
ATOM 3439 C C . GLY A 1 432 ? 14.837 -7.581 -4.505 1.00 86.81 432 GLY A C 1
ATOM 3440 O O . GLY A 1 432 ? 13.619 -7.523 -4.373 1.00 86.81 432 GLY A O 1
ATOM 3441 N N . ARG A 1 433 ? 15.442 -7.042 -5.568 1.00 90.38 433 ARG A N 1
ATOM 3442 C CA . ARG A 1 433 ? 14.695 -6.533 -6.717 1.00 90.38 433 ARG A CA 1
ATOM 3443 C C . ARG A 1 433 ? 14.243 -7.691 -7.595 1.00 90.38 433 ARG A C 1
ATOM 3445 O O . ARG A 1 433 ? 14.856 -8.761 -7.602 1.00 90.38 433 ARG A O 1
ATOM 3452 N N . LEU A 1 434 ? 13.172 -7.461 -8.346 1.00 94.94 434 LEU A N 1
ATOM 3453 C CA . LEU A 1 434 ? 12.636 -8.432 -9.290 1.00 94.94 434 LEU A CA 1
ATOM 3454 C C . LEU A 1 434 ? 13.721 -8.811 -10.303 1.00 94.94 434 LEU A C 1
ATOM 3456 O O . LEU A 1 434 ? 14.325 -7.936 -10.896 1.00 94.94 434 LEU A O 1
ATOM 3460 N N . LYS A 1 435 ? 13.984 -10.100 -10.487 1.00 95.62 435 LYS A N 1
ATOM 3461 C CA . LYS A 1 435 ? 14.974 -10.637 -11.432 1.00 95.62 435 LYS A CA 1
ATOM 3462 C C . LYS A 1 435 ? 14.299 -11.157 -12.694 1.00 95.62 435 LYS A C 1
ATOM 3464 O O . LYS A 1 435 ? 14.786 -10.935 -13.799 1.00 95.62 435 LYS A O 1
ATOM 3469 N N . SER A 1 436 ? 13.176 -11.856 -12.554 1.00 97.19 436 SER A N 1
ATOM 3470 C CA . SER A 1 436 ? 12.426 -12.351 -13.707 1.00 97.19 436 SER A CA 1
ATOM 3471 C C . SER A 1 436 ? 10.966 -12.640 -13.401 1.00 97.19 436 SER A C 1
ATOM 3473 O O . SER A 1 436 ? 10.623 -12.988 -12.275 1.00 97.19 436 SER A O 1
ATOM 3475 N N . VAL A 1 437 ? 10.134 -12.581 -14.438 1.00 98.06 437 VAL A N 1
ATOM 3476 C CA . VAL A 1 437 ? 8.738 -13.017 -14.448 1.00 98.06 437 VAL A CA 1
ATOM 3477 C C . VAL A 1 437 ? 8.544 -13.986 -15.608 1.00 98.06 437 VAL A C 1
ATOM 3479 O O . VAL A 1 437 ? 8.602 -13.581 -16.766 1.00 98.06 437 VAL A O 1
ATOM 3482 N N . LEU A 1 438 ? 8.322 -15.264 -15.313 1.00 97.75 438 LEU A N 1
ATOM 3483 C CA . LEU A 1 438 ? 7.896 -16.260 -16.294 1.00 97.75 438 LEU A CA 1
ATOM 3484 C C . LEU A 1 438 ? 6.369 -16.302 -16.317 1.00 97.75 438 LEU A C 1
ATOM 3486 O O . LEU A 1 438 ? 5.753 -16.579 -15.290 1.00 97.75 438 LEU A O 1
ATOM 3490 N N . HIS A 1 439 ? 5.775 -16.040 -17.475 1.00 96.31 439 HIS A N 1
ATOM 3491 C CA . HIS A 1 439 ? 4.333 -16.023 -17.685 1.00 96.31 439 HIS A CA 1
ATOM 3492 C C . HIS A 1 439 ? 3.796 -17.383 -18.174 1.00 96.31 439 HIS A C 1
ATOM 3494 O O . HIS A 1 439 ? 4.545 -18.179 -18.749 1.00 96.31 439 HIS A O 1
ATOM 3500 N N . PRO A 1 440 ? 2.482 -17.649 -18.015 1.00 94.88 440 PRO A N 1
ATOM 3501 C CA . PRO A 1 440 ? 1.868 -18.914 -18.430 1.00 94.88 440 PRO A CA 1
ATOM 3502 C C . PRO A 1 440 ? 1.936 -19.198 -19.936 1.00 94.88 440 PRO A C 1
ATOM 3504 O O . PRO A 1 440 ? 1.814 -20.344 -20.354 1.00 94.88 440 PRO A O 1
ATOM 3507 N N . ASP A 1 441 ? 2.083 -18.157 -20.754 1.00 92.75 441 ASP A N 1
ATOM 3508 C CA . ASP A 1 441 ? 2.175 -18.242 -22.214 1.00 92.75 441 ASP A CA 1
ATOM 3509 C C . ASP A 1 441 ? 3.591 -18.587 -22.712 1.00 92.75 441 ASP A C 1
ATOM 3511 O O . ASP A 1 441 ? 3.821 -18.661 -23.919 1.00 92.75 441 ASP A O 1
ATOM 3515 N N . GLY A 1 442 ? 4.534 -18.807 -21.790 1.00 91.38 442 GLY A N 1
ATOM 3516 C CA . GLY A 1 442 ? 5.929 -19.077 -22.108 1.00 91.38 442 GLY A CA 1
ATOM 3517 C C . GLY A 1 442 ? 6.728 -17.821 -22.447 1.00 91.38 442 GLY A C 1
ATOM 3518 O O . GLY A 1 442 ? 7.849 -17.953 -22.921 1.00 91.38 442 GLY A O 1
ATOM 3519 N N . ASN A 1 443 ? 6.214 -16.610 -22.219 1.00 94.88 443 ASN A N 1
ATOM 3520 C CA . ASN A 1 443 ? 7.042 -15.407 -22.255 1.00 94.88 443 ASN A CA 1
ATOM 3521 C C . ASN A 1 443 ? 7.766 -15.221 -20.918 1.00 94.88 443 ASN A C 1
ATOM 3523 O O . ASN A 1 443 ? 7.203 -15.467 -19.851 1.00 94.88 443 ASN A O 1
ATOM 3527 N N . ILE A 1 444 ? 9.010 -14.754 -20.963 1.00 97.56 444 ILE A N 1
ATOM 3528 C CA . ILE A 1 444 ? 9.775 -14.392 -19.771 1.00 97.56 444 ILE A CA 1
ATOM 3529 C C . ILE A 1 444 ? 10.256 -12.952 -19.877 1.00 97.56 444 ILE A C 1
ATOM 3531 O O . ILE A 1 444 ? 10.859 -12.554 -20.874 1.00 97.56 444 ILE A O 1
ATOM 3535 N N . VAL A 1 445 ? 9.987 -12.179 -18.831 1.00 97.94 445 VAL A N 1
ATOM 3536 C CA . VAL A 1 445 ? 10.538 -10.841 -18.643 1.00 97.94 445 VAL A CA 1
ATOM 3537 C C . VAL A 1 445 ? 11.694 -10.951 -17.661 1.00 97.94 445 VAL A C 1
ATOM 3539 O O . VAL A 1 445 ? 11.521 -11.509 -16.583 1.00 97.94 445 VAL A O 1
ATOM 3542 N N . THR A 1 446 ? 12.873 -10.452 -18.007 1.00 97.75 446 THR A N 1
ATOM 3543 C CA . THR A 1 446 ? 14.039 -10.427 -17.116 1.00 97.75 446 THR A CA 1
ATOM 3544 C C . THR A 1 446 ? 14.437 -8.998 -16.816 1.00 97.75 446 THR A C 1
ATOM 3546 O O . THR A 1 446 ? 14.413 -8.149 -17.705 1.00 97.75 446 THR A O 1
ATOM 3549 N N . HIS A 1 447 ? 14.849 -8.762 -15.581 1.00 96.69 447 HIS A N 1
ATOM 3550 C CA . HIS A 1 447 ? 15.320 -7.480 -15.102 1.00 96.69 447 HIS A CA 1
ATOM 3551 C C . HIS A 1 447 ? 16.789 -7.594 -14.709 1.00 96.69 447 HIS A C 1
ATOM 3553 O O . HIS A 1 447 ? 17.180 -8.574 -14.076 1.00 96.69 447 HIS A O 1
ATOM 3559 N N . ASP A 1 448 ? 17.582 -6.586 -15.053 1.00 94.94 448 ASP A N 1
ATOM 3560 C CA . ASP A 1 448 ? 18.930 -6.414 -14.521 1.00 94.94 448 ASP A CA 1
ATOM 3561 C C . ASP A 1 448 ? 19.136 -4.972 -14.053 1.00 94.94 448 ASP A C 1
ATOM 3563 O O . ASP A 1 448 ? 18.513 -4.041 -14.567 1.00 94.94 448 ASP A O 1
ATOM 3567 N N . TYR A 1 449 ? 20.013 -4.793 -13.069 1.00 91.12 449 TYR A N 1
ATOM 3568 C CA . TYR A 1 449 ? 20.245 -3.522 -12.400 1.00 91.12 449 TYR A CA 1
ATOM 3569 C C . TYR A 1 449 ? 21.724 -3.228 -12.261 1.00 91.12 449 TYR A C 1
ATOM 3571 O O . TYR A 1 449 ? 22.496 -4.007 -1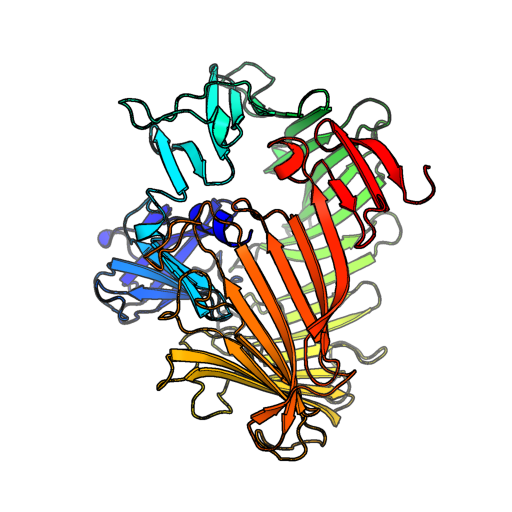1.692 1.00 91.12 449 TYR A O 1
ATOM 3579 N N . ILE A 1 450 ? 22.087 -2.043 -12.719 1.00 86.19 450 ILE A N 1
ATOM 3580 C CA . ILE A 1 450 ? 23.442 -1.537 -12.705 1.00 86.19 450 ILE A CA 1
ATOM 3581 C C . ILE A 1 450 ? 23.461 -0.201 -11.969 1.00 86.19 450 ILE A C 1
ATOM 3583 O O . ILE A 1 450 ? 22.596 0.644 -12.170 1.00 86.19 450 ILE A O 1
ATOM 3587 N N . GLN A 1 451 ? 24.472 -0.025 -11.130 1.00 77.56 451 GLN A N 1
ATOM 3588 C CA . GLN A 1 451 ? 24.823 1.243 -10.509 1.00 77.56 451 GLN A CA 1
ATOM 3589 C C . GLN A 1 451 ? 26.358 1.246 -10.444 1.00 77.56 451 GLN A C 1
ATOM 3591 O O . GLN A 1 451 ? 26.931 0.452 -9.699 1.00 77.56 451 GLN A O 1
ATOM 3596 N N . HIS A 1 452 ? 27.018 1.983 -11.345 1.00 62.91 452 HIS A N 1
ATOM 3597 C CA . HIS A 1 452 ? 28.473 1.918 -11.579 1.00 62.91 452 HIS A CA 1
ATOM 3598 C C . HIS A 1 452 ? 29.106 3.311 -11.558 1.00 62.91 452 HIS A C 1
ATOM 3600 O O . HIS A 1 452 ? 28.628 4.189 -12.274 1.00 62.91 452 HIS A O 1
ATOM 3606 N N . SER A 1 453 ? 30.241 3.478 -10.872 1.00 50.03 453 SER A N 1
ATOM 3607 C CA . SER A 1 453 ? 31.115 4.636 -11.096 1.00 50.03 453 SER A CA 1
ATOM 3608 C C . SER A 1 453 ? 31.887 4.494 -12.418 1.00 50.03 453 SER A C 1
ATOM 3610 O O . SER A 1 453 ? 32.180 3.390 -12.881 1.00 50.03 453 SER A O 1
ATOM 3612 N N . LEU A 1 454 ? 32.275 5.618 -13.026 1.00 40.88 454 LEU A N 1
ATOM 3613 C CA . LEU A 1 454 ? 33.240 5.660 -14.136 1.00 40.88 454 LEU A CA 1
ATOM 3614 C C . LEU A 1 454 ? 34.700 5.575 -13.638 1.00 40.88 454 LEU A C 1
ATOM 3616 O O . LEU A 1 454 ? 35.585 6.186 -14.235 1.00 40.88 454 LEU A O 1
ATOM 3620 N N . HIS A 1 455 ? 34.983 4.851 -12.549 1.00 38.53 455 HIS A N 1
ATOM 3621 C CA . HIS A 1 455 ? 36.361 4.561 -12.147 1.00 38.53 455 HIS A CA 1
ATOM 3622 C C . HIS A 1 455 ? 36.749 3.153 -12.601 1.00 38.53 455 HIS A C 1
ATOM 3624 O O . HIS A 1 455 ? 36.236 2.145 -12.121 1.00 38.53 455 HIS A O 1
ATOM 3630 N N . ALA A 1 456 ? 37.637 3.101 -13.594 1.00 41.31 456 ALA A N 1
ATOM 3631 C CA . ALA A 1 456 ? 38.163 1.858 -14.127 1.00 41.31 456 ALA A CA 1
ATOM 3632 C C . ALA A 1 456 ? 38.924 1.093 -13.029 1.00 41.31 456 ALA A C 1
ATOM 3634 O O . ALA A 1 456 ? 39.758 1.670 -12.337 1.00 41.31 456 ALA A O 1
ATOM 3635 N N . ASP A 1 457 ? 38.632 -0.205 -12.933 1.00 40.25 457 ASP A N 1
ATOM 3636 C CA . ASP A 1 457 ? 39.400 -1.264 -12.255 1.00 40.25 457 ASP A CA 1
ATOM 3637 C C . ASP A 1 457 ? 38.862 -1.818 -10.918 1.00 40.25 457 ASP A C 1
ATOM 3639 O O . ASP A 1 457 ? 39.460 -2.749 -10.375 1.00 40.25 457 ASP A O 1
ATOM 3643 N N . TYR A 1 458 ? 37.680 -1.407 -10.439 1.00 43.31 458 TYR A N 1
ATOM 3644 C CA . TYR A 1 458 ? 37.011 -2.094 -9.320 1.00 43.31 458 TYR A CA 1
ATOM 3645 C C . TYR A 1 458 ? 35.476 -2.020 -9.430 1.00 43.31 458 TYR A C 1
ATOM 3647 O O . TYR A 1 458 ? 34.919 -0.952 -9.663 1.00 43.31 458 TYR A O 1
ATOM 3655 N N . TYR A 1 459 ? 34.781 -3.160 -9.296 1.00 48.44 459 TYR A N 1
ATOM 3656 C CA . TYR A 1 459 ? 33.309 -3.229 -9.272 1.00 48.44 459 TYR A CA 1
ATOM 3657 C C . TYR A 1 459 ? 32.789 -2.732 -7.918 1.00 48.44 459 TYR A C 1
ATOM 3659 O O . TYR A 1 459 ? 32.359 -3.540 -7.093 1.00 48.44 459 TYR A O 1
ATOM 3667 N N . ASP A 1 460 ? 32.859 -1.424 -7.683 1.00 52.62 460 ASP A N 1
ATOM 3668 C CA . ASP A 1 460 ? 32.302 -0.821 -6.475 1.00 52.62 460 ASP A CA 1
ATOM 3669 C C . ASP A 1 460 ? 30.885 -0.293 -6.700 1.00 52.62 460 ASP A C 1
ATOM 3671 O O . ASP A 1 460 ? 30.529 0.168 -7.790 1.00 52.62 460 ASP A O 1
ATOM 3675 N N . TYR A 1 461 ? 30.071 -0.386 -5.656 1.00 58.25 461 TYR A N 1
ATOM 3676 C CA . TYR A 1 461 ? 28.773 0.272 -5.599 1.00 58.25 461 TYR A CA 1
ATOM 3677 C C . TYR A 1 461 ? 29.009 1.766 -5.366 1.00 58.25 461 TYR A C 1
ATOM 3679 O O . TYR A 1 461 ? 29.602 2.137 -4.360 1.00 58.25 461 TYR A O 1
ATOM 3687 N N . ASP A 1 462 ? 28.540 2.613 -6.281 1.00 65.31 462 ASP A N 1
ATOM 3688 C CA . ASP A 1 462 ? 28.627 4.067 -6.140 1.00 65.31 462 ASP A CA 1
ATOM 3689 C C . ASP A 1 462 ? 27.225 4.660 -6.060 1.00 65.31 462 ASP A C 1
ATOM 3691 O O . ASP A 1 462 ? 26.452 4.620 -7.020 1.00 65.31 462 ASP A O 1
ATOM 3695 N N . ILE A 1 463 ? 26.888 5.198 -4.894 1.00 61.59 463 ILE A N 1
ATOM 3696 C CA . ILE A 1 463 ? 25.586 5.805 -4.635 1.00 61.59 463 ILE A CA 1
ATOM 3697 C C . ILE A 1 463 ? 25.339 7.047 -5.504 1.00 61.59 463 ILE A C 1
ATOM 3699 O O . ILE A 1 463 ? 24.192 7.347 -5.841 1.00 61.59 463 ILE A O 1
ATOM 3703 N N . ASN A 1 464 ? 26.409 7.720 -5.931 1.00 65.62 464 ASN A N 1
ATOM 3704 C CA . ASN A 1 464 ? 26.349 8.920 -6.757 1.00 65.62 464 ASN A CA 1
ATOM 3705 C C . ASN A 1 464 ? 26.260 8.601 -8.253 1.00 65.62 464 ASN A C 1
ATOM 3707 O O . ASN A 1 464 ? 26.055 9.504 -9.064 1.00 65.62 464 ASN A O 1
ATOM 3711 N N . ALA A 1 465 ? 26.373 7.325 -8.626 1.00 72.88 465 ALA A N 1
ATOM 3712 C CA . ALA A 1 465 ? 26.188 6.892 -9.995 1.00 72.88 465 ALA A CA 1
ATOM 3713 C C . ALA A 1 465 ? 24.712 6.815 -10.390 1.00 72.88 465 ALA A C 1
ATOM 3715 O O . ALA A 1 465 ? 23.826 6.506 -9.586 1.00 72.88 465 ALA A O 1
ATOM 3716 N N . ASP A 1 466 ? 24.475 6.991 -11.686 1.00 81.81 466 ASP A N 1
ATOM 3717 C CA . ASP A 1 466 ? 23.185 6.708 -12.291 1.00 81.81 466 ASP A CA 1
ATOM 3718 C C . ASP A 1 466 ? 22.790 5.240 -12.074 1.00 81.81 466 ASP A C 1
ATOM 3720 O O . ASP A 1 466 ? 23.567 4.298 -12.271 1.00 81.81 466 ASP A O 1
ATOM 3724 N N . PHE A 1 467 ? 21.529 5.044 -11.711 1.00 86.19 467 PHE A N 1
ATOM 3725 C CA . PHE A 1 467 ? 20.901 3.742 -11.602 1.00 86.19 467 PHE A CA 1
ATOM 3726 C C . PHE A 1 467 ? 20.286 3.348 -12.946 1.00 86.19 467 PHE A C 1
ATOM 3728 O O . PHE A 1 467 ? 19.386 4.017 -13.454 1.00 86.19 467 PHE A O 1
ATOM 3735 N N . VAL A 1 468 ? 20.724 2.230 -13.515 1.00 90.69 468 VAL A N 1
ATOM 3736 C CA . VAL A 1 468 ? 20.237 1.718 -14.799 1.00 90.69 468 VAL A CA 1
ATOM 3737 C C . VAL A 1 468 ? 19.490 0.406 -14.591 1.00 90.69 468 VAL A C 1
ATOM 3739 O O . VAL A 1 468 ? 20.038 -0.558 -14.062 1.00 90.69 468 VAL A O 1
ATOM 3742 N N . GLU A 1 469 ? 18.245 0.354 -15.051 1.00 94.12 469 GLU A N 1
ATOM 3743 C CA . GLU A 1 469 ? 17.433 -0.858 -15.133 1.00 94.12 469 GLU A CA 1
ATOM 3744 C C . GLU A 1 469 ? 17.315 -1.316 -16.589 1.00 94.12 469 GLU A C 1
ATOM 3746 O O . GLU A 1 469 ? 16.955 -0.544 -17.480 1.00 94.12 469 GLU A O 1
ATOM 3751 N N . PHE A 1 470 ? 17.571 -2.599 -16.818 1.00 95.81 470 PHE A N 1
ATOM 3752 C CA . PHE A 1 470 ? 17.311 -3.293 -18.071 1.00 95.81 470 PHE A CA 1
ATOM 3753 C C . PHE A 1 470 ? 16.086 -4.175 -17.875 1.00 95.81 470 PHE A C 1
ATOM 3755 O O . PHE A 1 470 ? 16.035 -4.929 -16.911 1.00 95.81 470 PHE A O 1
ATOM 3762 N N . VAL A 1 471 ? 15.122 -4.101 -18.788 1.00 96.50 471 VAL A N 1
ATOM 3763 C CA . VAL A 1 471 ? 13.938 -4.963 -18.815 1.00 96.50 471 VAL A CA 1
ATOM 3764 C C . VAL A 1 471 ? 13.842 -5.594 -20.192 1.00 96.50 471 VAL A C 1
ATOM 3766 O O . VAL A 1 471 ? 13.526 -4.917 -21.172 1.00 96.50 471 VAL A O 1
ATOM 3769 N N . ASP A 1 472 ? 14.100 -6.890 -20.265 1.00 96.50 472 ASP A N 1
ATOM 3770 C CA . ASP A 1 472 ? 14.095 -7.645 -21.513 1.00 96.50 472 ASP A CA 1
ATOM 3771 C C . ASP A 1 472 ? 12.928 -8.625 -21.547 1.00 96.50 472 ASP A C 1
ATOM 3773 O O . ASP A 1 472 ? 12.615 -9.253 -20.542 1.00 96.50 472 ASP A O 1
ATOM 3777 N N . THR A 1 473 ? 12.307 -8.793 -22.713 1.00 95.62 473 THR A N 1
ATOM 3778 C CA . THR A 1 473 ? 11.258 -9.794 -22.949 1.00 95.62 473 THR A CA 1
ATOM 3779 C C . THR A 1 473 ? 11.734 -10.837 -23.957 1.00 95.62 473 THR A C 1
ATOM 3781 O O . THR A 1 473 ? 12.097 -10.510 -25.092 1.00 95.62 473 THR A O 1
ATOM 3784 N N . TYR A 1 474 ? 11.682 -12.107 -23.563 1.00 96.00 474 TYR A N 1
ATOM 3785 C CA . TYR A 1 474 ? 12.081 -13.268 -24.358 1.00 96.00 474 TYR A CA 1
ATOM 3786 C C . TYR A 1 474 ? 10.953 -14.298 -24.450 1.00 96.00 474 TYR A C 1
ATOM 3788 O O . TYR A 1 474 ? 10.034 -14.307 -23.631 1.00 96.00 474 TYR A O 1
ATOM 3796 N N . ALA A 1 475 ? 11.063 -15.210 -25.418 1.00 93.50 475 ALA A N 1
ATOM 3797 C CA . ALA A 1 475 ? 10.352 -16.479 -25.343 1.00 93.50 475 ALA A CA 1
ATOM 3798 C C . ALA A 1 475 ? 11.126 -17.437 -24.425 1.00 93.50 475 ALA A C 1
ATOM 3800 O O . ALA A 1 475 ? 12.357 -17.425 -24.394 1.00 93.50 475 ALA A O 1
ATOM 3801 N N . PHE A 1 476 ? 10.410 -18.285 -23.705 1.00 93.25 476 PHE A N 1
ATOM 3802 C CA . PHE A 1 476 ? 10.951 -19.331 -22.855 1.00 93.25 476 PHE A CA 1
ATOM 3803 C C . PHE A 1 476 ? 10.566 -20.687 -23.446 1.00 93.25 476 PHE A C 1
ATOM 3805 O O . PHE A 1 476 ? 9.411 -21.106 -23.387 1.00 93.25 476 PHE A O 1
ATOM 3812 N N . VAL A 1 477 ? 11.535 -21.352 -24.072 1.00 89.44 477 VAL A N 1
ATOM 3813 C CA . VAL A 1 477 ? 11.328 -22.597 -24.823 1.00 89.44 477 VAL A CA 1
ATOM 3814 C C . VAL A 1 477 ? 12.303 -23.639 -24.298 1.00 89.44 477 VAL A C 1
ATOM 3816 O O . VAL A 1 477 ? 13.499 -23.375 -24.216 1.00 89.44 477 VAL A O 1
ATOM 3819 N N . ASP A 1 478 ? 11.788 -24.806 -23.909 1.00 87.12 478 ASP A N 1
ATOM 3820 C CA . ASP A 1 478 ? 12.576 -25.941 -23.404 1.00 87.12 478 ASP A CA 1
ATOM 3821 C C . ASP A 1 478 ? 13.561 -25.573 -22.275 1.00 87.12 478 ASP A C 1
ATOM 3823 O O . ASP A 1 478 ? 14.681 -26.074 -22.200 1.00 87.12 478 ASP A O 1
ATOM 3827 N N . GLY A 1 479 ? 13.139 -24.673 -21.379 1.00 85.56 479 GLY A N 1
ATOM 3828 C CA . GLY A 1 479 ? 13.945 -24.224 -20.240 1.00 85.56 479 GLY A CA 1
ATOM 3829 C C . GLY A 1 479 ? 14.984 -23.148 -20.573 1.00 85.56 479 GLY A C 1
ATOM 3830 O O . GLY A 1 479 ? 15.769 -22.777 -19.702 1.00 85.56 479 GLY A O 1
ATOM 3831 N N . LEU A 1 480 ? 15.000 -22.642 -21.807 1.00 89.75 480 LEU A N 1
ATOM 3832 C CA . LEU A 1 480 ? 15.962 -21.654 -22.280 1.00 89.75 480 LEU A CA 1
ATOM 3833 C C . LEU A 1 480 ? 15.274 -20.346 -22.672 1.00 89.75 480 LEU A C 1
ATOM 3835 O O . LEU A 1 480 ? 14.190 -20.332 -23.256 1.00 89.75 480 LEU A O 1
ATOM 3839 N N . GLN A 1 481 ? 15.944 -19.234 -22.373 1.00 92.75 481 GLN A N 1
ATOM 3840 C CA . GLN A 1 481 ? 15.556 -17.909 -22.852 1.00 92.75 481 GLN A CA 1
ATOM 3841 C C . GLN A 1 481 ? 15.995 -17.760 -24.311 1.00 92.75 481 GLN A C 1
ATOM 3843 O O . GLN A 1 481 ? 17.172 -17.935 -24.632 1.00 92.75 481 GLN A O 1
ATOM 3848 N N . VAL A 1 482 ? 15.053 -17.441 -25.196 1.00 94.25 482 VAL A N 1
ATOM 3849 C CA . VAL A 1 482 ? 15.283 -17.320 -26.637 1.00 94.25 482 VAL A CA 1
ATOM 3850 C C . VAL A 1 482 ? 14.782 -15.963 -27.122 1.00 94.25 482 VAL A C 1
ATOM 3852 O O . VAL A 1 482 ? 13.601 -15.630 -26.999 1.00 94.25 482 VAL A O 1
ATOM 3855 N N . ALA A 1 483 ? 15.685 -15.177 -27.709 1.00 94.62 483 ALA A N 1
ATOM 3856 C CA . ALA A 1 483 ? 15.327 -13.942 -28.393 1.00 94.62 483 ALA A CA 1
ATOM 3857 C C . ALA A 1 483 ? 14.664 -14.258 -29.738 1.00 94.62 483 ALA A C 1
ATOM 3859 O O . ALA A 1 483 ? 15.246 -14.939 -30.583 1.00 94.62 483 ALA A O 1
ATOM 3860 N N . ILE A 1 484 ? 13.443 -13.762 -29.943 1.00 95.06 484 ILE A N 1
ATOM 3861 C CA . ILE A 1 484 ? 12.670 -14.002 -31.163 1.00 95.06 484 ILE A CA 1
ATOM 3862 C C . ILE A 1 484 ? 12.616 -12.713 -31.995 1.00 95.06 484 ILE A C 1
ATOM 3864 O O . ILE A 1 484 ? 12.138 -11.690 -31.487 1.00 95.06 484 ILE A O 1
ATOM 3868 N N . PRO A 1 485 ? 13.071 -12.739 -33.266 1.00 96.06 485 PRO A N 1
ATOM 3869 C CA . PRO A 1 485 ? 13.045 -11.570 -34.140 1.00 96.06 485 PRO A CA 1
ATOM 3870 C C . PRO A 1 485 ? 11.650 -10.936 -34.207 1.00 96.06 485 PRO A C 1
ATOM 3872 O O . PRO A 1 485 ? 10.652 -11.629 -34.419 1.00 96.06 485 PRO A O 1
ATOM 3875 N N . GLY A 1 486 ? 11.573 -9.621 -34.005 1.00 92.62 486 GLY A N 1
ATOM 3876 C CA . GLY A 1 486 ? 10.332 -8.844 -34.047 1.00 92.62 486 GLY A CA 1
ATOM 3877 C C . GLY A 1 486 ? 9.361 -9.083 -32.883 1.00 92.62 486 GLY A C 1
ATOM 3878 O O . GLY A 1 486 ? 8.283 -8.493 -32.884 1.00 92.62 486 GLY A O 1
ATOM 3879 N N . LYS A 1 487 ? 9.706 -9.933 -31.906 1.00 92.94 487 LYS A N 1
ATOM 3880 C CA . LYS A 1 487 ? 8.861 -10.227 -30.732 1.00 92.94 487 LYS A CA 1
ATOM 3881 C C . LYS A 1 487 ? 9.552 -9.959 -29.401 1.00 92.94 487 LYS A C 1
ATOM 3883 O O . LYS A 1 487 ? 8.880 -9.603 -28.440 1.00 92.94 487 LYS A O 1
ATOM 3888 N N . SER A 1 488 ? 10.873 -10.108 -29.343 1.00 96.88 488 SER A N 1
ATOM 3889 C CA . SER A 1 488 ? 11.652 -9.760 -28.158 1.00 96.88 488 SER A CA 1
ATOM 3890 C C . SER A 1 488 ? 11.927 -8.265 -28.102 1.00 96.88 488 SER A C 1
ATOM 3892 O O . SER A 1 488 ? 12.321 -7.659 -29.101 1.00 96.88 488 SER A O 1
ATOM 3894 N N . THR A 1 489 ? 11.736 -7.677 -26.925 1.00 96.94 489 THR A N 1
ATOM 3895 C CA . THR A 1 489 ? 11.923 -6.246 -26.667 1.00 96.94 489 THR A CA 1
ATOM 3896 C C . THR A 1 489 ? 12.902 -6.035 -25.521 1.00 96.94 489 THR A C 1
ATOM 3898 O O . THR A 1 489 ? 13.063 -6.901 -24.664 1.00 96.94 489 THR A O 1
ATOM 3901 N N . ARG A 1 490 ? 13.566 -4.882 -25.520 1.00 97.25 490 ARG A N 1
ATOM 3902 C CA . ARG A 1 490 ? 14.417 -4.424 -24.422 1.00 97.25 490 ARG A CA 1
ATOM 3903 C C . ARG A 1 490 ? 14.059 -2.991 -24.093 1.00 97.25 490 ARG A C 1
ATOM 3905 O O . ARG A 1 490 ? 13.974 -2.153 -24.989 1.00 97.25 490 ARG A O 1
ATOM 3912 N N . ARG A 1 491 ? 13.881 -2.699 -22.814 1.00 96.50 491 ARG A N 1
ATOM 3913 C CA . ARG A 1 491 ? 13.711 -1.354 -22.273 1.00 96.50 491 ARG A CA 1
ATOM 3914 C C . ARG A 1 491 ? 14.877 -1.072 -21.337 1.00 96.50 491 ARG A C 1
ATOM 3916 O O . ARG A 1 491 ? 15.184 -1.893 -20.485 1.00 96.50 491 ARG A O 1
ATOM 3923 N N . ILE A 1 492 ? 15.526 0.070 -21.506 1.00 95.06 492 ILE A N 1
ATOM 3924 C CA . ILE A 1 492 ? 16.598 0.541 -20.628 1.00 95.06 492 ILE A CA 1
ATOM 3925 C C . ILE A 1 492 ? 16.115 1.833 -19.992 1.00 95.06 492 ILE A C 1
ATOM 3927 O O . ILE A 1 492 ? 15.764 2.767 -20.712 1.00 95.06 492 ILE A O 1
ATOM 3931 N N . VAL A 1 493 ? 16.076 1.868 -18.668 1.00 92.56 493 VAL A N 1
ATOM 3932 C CA . VAL A 1 493 ? 15.649 3.016 -17.873 1.00 92.56 493 VAL A CA 1
ATOM 3933 C C . VAL A 1 493 ? 16.848 3.489 -17.066 1.00 92.56 493 VAL A C 1
ATOM 3935 O O . VAL A 1 493 ? 17.356 2.746 -16.235 1.00 92.56 493 VAL A O 1
ATOM 3938 N N . THR A 1 494 ? 17.292 4.717 -17.300 1.00 90.31 494 THR A N 1
ATOM 3939 C CA . THR A 1 494 ? 18.361 5.358 -16.531 1.00 90.31 494 THR A CA 1
ATOM 3940 C C . THR A 1 494 ? 17.747 6.384 -15.601 1.00 90.31 494 THR A C 1
ATOM 3942 O O . THR A 1 494 ? 16.933 7.212 -16.020 1.00 90.31 494 THR A O 1
ATOM 3945 N N . LYS A 1 495 ? 18.130 6.310 -14.332 1.00 86.19 495 LYS A N 1
ATOM 3946 C CA . LYS A 1 495 ? 17.787 7.280 -13.309 1.00 86.19 495 LYS A CA 1
ATOM 3947 C C . LYS A 1 495 ? 19.051 7.901 -12.744 1.00 86.19 495 LYS A C 1
ATOM 3949 O O . LYS A 1 495 ? 20.039 7.193 -12.597 1.00 86.19 495 LYS A O 1
ATOM 3954 N N . SER A 1 496 ? 19.001 9.177 -12.389 1.00 80.50 496 SER A N 1
ATOM 3955 C CA . SER A 1 496 ? 20.087 9.806 -11.640 1.00 80.50 496 SER A CA 1
ATOM 3956 C C . SER A 1 496 ? 20.234 9.192 -10.243 1.00 80.50 496 SER A C 1
ATOM 3958 O O . SER A 1 496 ? 19.329 8.499 -9.763 1.00 80.50 496 SER A O 1
ATOM 3960 N N . SER A 1 497 ? 21.341 9.486 -9.564 1.00 73.75 497 SER A N 1
ATOM 3961 C CA . SER A 1 497 ? 21.596 9.102 -8.163 1.00 73.75 497 SER A CA 1
ATOM 3962 C C . SER A 1 497 ? 20.480 9.519 -7.195 1.00 73.75 497 SER A C 1
ATOM 3964 O O . SER A 1 497 ? 20.157 8.801 -6.250 1.00 73.75 497 SER A O 1
ATOM 3966 N N . VAL A 1 498 ? 19.802 10.635 -7.474 1.00 73.31 498 VAL A N 1
ATOM 3967 C CA . VAL A 1 498 ? 18.648 11.117 -6.691 1.00 73.31 498 VAL A CA 1
ATOM 3968 C C . VAL A 1 498 ? 17.306 10.500 -7.114 1.00 73.31 498 VAL A C 1
ATOM 3970 O O . VAL A 1 498 ? 16.273 10.789 -6.512 1.00 73.31 498 VAL A O 1
ATOM 3973 N N . GLY A 1 499 ? 17.303 9.630 -8.129 1.00 77.50 499 GLY A N 1
ATOM 3974 C CA . GLY A 1 499 ? 16.150 8.832 -8.550 1.00 77.50 499 GLY A CA 1
ATOM 3975 C C . GLY A 1 499 ? 15.313 9.404 -9.698 1.00 77.50 499 GLY A C 1
ATOM 3976 O O . GLY A 1 499 ? 14.300 8.787 -10.050 1.00 77.50 499 GLY A O 1
ATOM 3977 N N . ASN A 1 500 ? 15.715 10.521 -10.310 1.00 78.75 500 ASN A N 1
ATOM 3978 C CA . ASN A 1 500 ? 14.981 11.103 -11.439 1.00 78.75 500 ASN A CA 1
ATOM 3979 C C . ASN A 1 500 ? 15.180 10.288 -12.698 1.00 78.75 500 ASN A C 1
ATOM 3981 O O . ASN A 1 500 ? 16.297 9.888 -12.991 1.00 78.75 500 ASN A O 1
ATOM 3985 N N . LEU A 1 501 ? 14.122 10.098 -13.478 1.00 84.62 501 LEU A N 1
ATOM 3986 C CA . LEU A 1 501 ? 14.220 9.464 -14.787 1.00 84.62 501 LEU A CA 1
ATOM 3987 C C . LEU A 1 501 ? 14.972 10.387 -15.754 1.00 84.62 501 LEU A C 1
ATOM 3989 O O . LEU A 1 501 ? 14.432 11.410 -16.138 1.00 84.62 501 LEU A O 1
ATOM 3993 N N . THR A 1 502 ? 16.186 10.025 -16.170 1.00 86.19 502 THR A N 1
ATOM 3994 C CA . THR A 1 502 ? 17.000 10.819 -17.111 1.00 86.19 502 THR A CA 1
ATOM 3995 C C . THR A 1 502 ? 16.953 10.256 -18.528 1.00 86.19 502 THR A C 1
ATOM 3997 O O . THR A 1 502 ? 17.071 10.995 -19.504 1.00 86.19 502 THR A O 1
ATOM 4000 N N . SER A 1 503 ? 16.739 8.946 -18.688 1.00 88.00 503 SER A N 1
ATOM 4001 C CA . SER A 1 503 ? 16.600 8.335 -20.012 1.00 88.00 503 SER A CA 1
ATOM 4002 C C . SER A 1 503 ? 15.716 7.092 -20.003 1.00 88.00 503 SER A C 1
ATOM 4004 O O . SER A 1 503 ? 15.770 6.273 -19.090 1.00 88.00 503 SER A O 1
ATOM 4006 N N . GLU A 1 504 ? 14.940 6.912 -21.068 1.00 91.19 504 GLU A N 1
ATOM 4007 C CA . GLU A 1 504 ? 14.265 5.661 -21.396 1.00 91.19 504 GLU A CA 1
ATOM 4008 C C . GLU A 1 504 ? 14.535 5.295 -22.857 1.00 91.19 504 GLU A C 1
ATOM 4010 O O . GLU A 1 504 ? 14.170 6.034 -23.768 1.00 91.19 504 GLU A O 1
ATOM 4015 N N . LYS A 1 505 ? 15.126 4.126 -23.107 1.00 92.75 505 LYS A N 1
ATOM 4016 C CA . LYS A 1 505 ? 15.385 3.599 -24.455 1.00 92.75 505 LYS A CA 1
ATOM 4017 C C . LYS A 1 505 ? 14.636 2.293 -24.663 1.00 92.75 505 LYS A C 1
ATOM 4019 O O . LYS A 1 505 ? 14.588 1.461 -23.761 1.00 92.75 505 LYS A O 1
ATOM 4024 N N . ARG A 1 506 ? 14.081 2.086 -25.855 1.00 93.75 506 ARG A N 1
ATOM 4025 C CA . ARG A 1 506 ? 13.388 0.854 -26.247 1.00 93.75 506 ARG A CA 1
ATOM 4026 C C . ARG A 1 506 ? 14.001 0.276 -27.508 1.00 93.75 506 ARG A C 1
ATOM 4028 O O . ARG A 1 506 ? 14.310 1.002 -28.452 1.00 93.75 506 ARG A O 1
ATOM 4035 N N . TYR A 1 507 ? 14.118 -1.040 -27.525 1.00 95.31 507 TYR A N 1
ATOM 4036 C CA . TYR A 1 507 ? 14.711 -1.819 -28.596 1.00 95.31 507 TYR A CA 1
ATOM 4037 C C . TYR A 1 507 ? 13.815 -3.007 -28.940 1.00 95.31 507 TYR A C 1
ATOM 4039 O O . TYR A 1 507 ? 13.079 -3.514 -28.089 1.00 95.31 507 TYR A O 1
ATOM 4047 N N . VAL A 1 508 ? 13.933 -3.479 -30.176 1.00 96.88 508 VAL A N 1
ATOM 4048 C CA . VAL A 1 508 ? 13.386 -4.752 -30.648 1.00 96.88 508 VAL A CA 1
ATOM 4049 C C . VAL A 1 508 ? 14.529 -5.619 -31.164 1.00 96.88 508 VAL A C 1
ATOM 4051 O O . VAL A 1 508 ? 15.478 -5.112 -31.760 1.00 96.88 508 VAL A O 1
ATOM 4054 N N . TYR A 1 509 ? 14.472 -6.924 -30.924 1.00 97.06 509 TYR A N 1
ATOM 4055 C CA . TYR A 1 509 ? 15.454 -7.846 -31.483 1.00 97.06 509 TYR A CA 1
ATOM 4056 C C . TYR A 1 509 ? 15.169 -8.074 -32.974 1.00 97.06 509 TYR A C 1
ATOM 4058 O O . TYR A 1 509 ? 14.060 -8.469 -33.334 1.00 97.06 509 TYR A O 1
ATOM 4066 N N . ASP A 1 510 ? 16.151 -7.843 -33.845 1.00 95.00 510 ASP A N 1
ATOM 4067 C CA . ASP A 1 510 ? 15.999 -7.977 -35.307 1.00 95.00 510 ASP A CA 1
ATOM 4068 C C . ASP A 1 510 ? 16.370 -9.371 -35.851 1.00 95.00 510 ASP A C 1
ATOM 4070 O O . ASP A 1 510 ? 16.186 -9.652 -37.035 1.00 95.00 510 ASP A O 1
ATOM 4074 N N . GLY A 1 511 ? 16.858 -10.261 -34.979 1.00 93.44 511 GLY A N 1
ATOM 4075 C CA . GLY A 1 511 ? 17.373 -11.590 -35.324 1.00 93.44 511 GLY A CA 1
ATOM 4076 C C . GLY A 1 511 ? 18.892 -11.719 -35.298 1.00 93.44 511 GLY A C 1
ATOM 4077 O O . GLY A 1 511 ? 19.409 -12.831 -35.357 1.00 93.44 511 GLY A O 1
ATOM 4078 N N . THR A 1 512 ? 19.602 -10.605 -35.151 1.00 93.69 512 THR A N 1
ATOM 4079 C CA . THR A 1 512 ? 21.056 -10.563 -34.957 1.00 93.69 512 THR A CA 1
ATOM 4080 C C . THR A 1 512 ? 21.455 -9.645 -33.807 1.00 93.69 512 THR A C 1
ATOM 4082 O O . THR A 1 512 ? 22.379 -9.966 -33.063 1.00 93.69 512 THR A O 1
ATOM 4085 N N . SER A 1 513 ? 20.740 -8.535 -33.621 1.00 93.75 513 SER A N 1
ATOM 4086 C CA . SER A 1 513 ? 21.065 -7.486 -32.661 1.00 93.75 513 SER A CA 1
ATOM 4087 C C . SER A 1 513 ? 19.813 -6.807 -32.094 1.00 93.75 513 SER A C 1
ATOM 4089 O O . SER A 1 513 ? 18.685 -7.058 -32.526 1.00 93.75 513 SER A O 1
ATOM 4091 N N . TRP A 1 514 ? 20.013 -5.956 -31.088 1.00 93.62 514 TRP A N 1
ATOM 4092 C CA . TRP A 1 514 ? 18.969 -5.094 -30.541 1.00 93.62 514 TRP A CA 1
ATOM 4093 C C . TRP A 1 514 ? 18.906 -3.789 -31.337 1.00 93.62 514 TRP A C 1
ATOM 4095 O O . TRP A 1 514 ? 19.776 -2.931 -31.196 1.00 93.62 514 TRP A O 1
ATOM 4105 N N . ALA A 1 515 ? 17.859 -3.619 -32.141 1.00 93.56 515 ALA A N 1
ATOM 4106 C CA . ALA A 1 515 ? 17.609 -2.406 -32.908 1.00 93.56 515 ALA A CA 1
ATOM 4107 C C . ALA A 1 515 ? 16.792 -1.408 -32.074 1.00 93.56 515 ALA A C 1
ATOM 4109 O O . ALA A 1 515 ? 15.697 -1.733 -31.610 1.00 93.56 515 ALA A O 1
ATOM 4110 N N . GLN A 1 516 ? 17.309 -0.193 -31.865 1.00 93.31 516 GLN A N 1
ATOM 4111 C CA . GLN A 1 516 ? 16.602 0.848 -31.111 1.00 93.31 516 GLN A CA 1
ATOM 4112 C C . GLN A 1 516 ? 15.382 1.339 -31.899 1.00 93.31 516 GLN A C 1
ATOM 4114 O O . GLN A 1 516 ? 15.507 1.716 -33.062 1.00 93.31 516 GLN A O 1
ATOM 4119 N N . ILE A 1 517 ? 14.216 1.375 -31.254 1.00 90.62 517 ILE A N 1
ATOM 4120 C CA . ILE A 1 517 ? 12.955 1.844 -31.851 1.00 90.62 517 ILE A CA 1
ATOM 4121 C C . ILE A 1 517 ? 12.488 3.173 -31.262 1.00 90.62 517 ILE A C 1
ATOM 4123 O O . ILE A 1 517 ? 11.818 3.944 -31.942 1.00 90.62 517 ILE A O 1
ATOM 4127 N N . SER A 1 518 ? 12.846 3.462 -30.009 1.00 87.31 518 SER A N 1
ATOM 4128 C CA . SER A 1 518 ? 12.566 4.748 -29.380 1.00 87.31 518 SER A CA 1
ATOM 4129 C C . SER A 1 518 ? 13.588 5.056 -28.290 1.00 87.31 518 SER A C 1
ATOM 4131 O O . SER A 1 518 ? 14.213 4.165 -27.720 1.00 87.31 518 SER A O 1
ATOM 4133 N N . ALA A 1 519 ? 13.748 6.334 -27.994 1.00 87.62 519 ALA A N 1
ATOM 4134 C CA . ALA A 1 519 ? 14.561 6.861 -26.921 1.00 87.62 519 ALA A CA 1
ATOM 4135 C C . ALA A 1 519 ? 13.951 8.193 -26.520 1.00 87.62 519 ALA A C 1
ATOM 4137 O O . ALA A 1 519 ? 13.581 8.997 -27.379 1.00 87.62 519 ALA A O 1
ATOM 4138 N N . THR A 1 520 ? 13.851 8.384 -25.219 1.00 85.12 520 THR A N 1
ATOM 4139 C CA . THR A 1 520 ? 13.458 9.630 -24.602 1.00 85.12 520 THR A CA 1
ATOM 4140 C C . THR A 1 520 ? 14.534 10.001 -23.600 1.00 85.12 520 THR A C 1
ATOM 4142 O O . THR A 1 520 ? 14.903 9.176 -22.765 1.00 85.12 520 THR A O 1
ATOM 4145 N N . THR A 1 521 ? 15.049 11.219 -23.692 1.00 85.31 521 THR A N 1
ATOM 4146 C CA . THR A 1 521 ? 15.958 11.782 -22.688 1.00 85.31 521 THR A CA 1
ATOM 4147 C C . THR A 1 521 ? 15.242 12.916 -21.982 1.00 85.31 521 THR A C 1
ATOM 4149 O O . THR A 1 521 ? 14.518 13.675 -22.628 1.00 85.31 521 THR A O 1
ATOM 4152 N N . GLN A 1 522 ? 15.428 12.989 -20.671 1.00 83.56 522 GLN A N 1
ATOM 4153 C CA . GLN A 1 522 ? 14.898 14.037 -19.817 1.00 83.56 522 GLN A CA 1
ATOM 4154 C C . GLN A 1 522 ? 16.068 14.843 -19.275 1.00 83.56 522 GLN A C 1
ATOM 4156 O O . GLN A 1 522 ? 17.008 14.283 -18.708 1.00 83.56 522 GLN A O 1
ATOM 4161 N N . GLU A 1 523 ? 16.006 16.149 -19.490 1.00 76.75 523 GLU A N 1
ATOM 4162 C CA . GLU A 1 523 ? 16.962 17.104 -18.950 1.00 76.75 523 GLU A CA 1
ATOM 4163 C C . GLU A 1 523 ? 16.271 17.921 -17.859 1.00 76.75 523 GLU A C 1
ATOM 4165 O O . GLU A 1 523 ? 15.134 18.376 -18.019 1.00 76.75 523 GLU A O 1
ATOM 4170 N N . PHE A 1 524 ? 16.990 18.074 -16.754 1.00 74.56 524 PHE A N 1
ATOM 4171 C CA . PHE A 1 524 ? 16.634 18.869 -15.588 1.00 74.56 524 PHE A CA 1
ATOM 4172 C C . PHE A 1 524 ? 17.590 20.064 -15.609 1.00 74.56 524 PHE A C 1
ATOM 4174 O O . PHE A 1 524 ? 18.795 19.857 -15.768 1.00 74.56 524 PHE A O 1
ATOM 4181 N N . SER A 1 525 ? 17.080 21.299 -15.592 1.00 62.62 525 SER A N 1
ATOM 4182 C CA . SER A 1 525 ? 17.930 22.469 -15.873 1.00 62.62 525 SER A CA 1
ATOM 4183 C C . SER A 1 525 ? 18.739 22.958 -14.667 1.00 62.62 525 SER A C 1
ATOM 4185 O O . SER A 1 525 ? 19.696 23.708 -14.841 1.00 62.62 525 SER A O 1
ATOM 4187 N N . ASP A 1 526 ? 18.393 22.480 -13.473 1.00 60.84 526 ASP A N 1
ATOM 4188 C CA . ASP A 1 526 ? 19.067 22.751 -12.201 1.00 60.84 526 ASP A CA 1
ATOM 4189 C C . ASP A 1 526 ? 18.797 21.632 -11.164 1.00 60.84 526 ASP A C 1
ATOM 4191 O O . ASP A 1 526 ? 17.962 20.748 -11.362 1.00 60.84 526 ASP A O 1
ATOM 4195 N N . GLU A 1 527 ? 19.483 21.640 -10.020 1.00 57.44 527 GLU A N 1
ATOM 4196 C CA . GLU A 1 527 ? 19.260 20.633 -8.965 1.00 57.44 527 GLU A CA 1
ATOM 4197 C C . GLU A 1 527 ? 17.867 20.727 -8.301 1.00 57.44 527 GLU A C 1
ATOM 4199 O O . GLU A 1 527 ? 17.410 19.790 -7.640 1.00 57.44 527 GLU A O 1
ATOM 4204 N N . LEU A 1 528 ? 17.148 21.830 -8.513 1.00 54.94 528 LEU A N 1
ATOM 4205 C CA . LEU A 1 528 ? 15.794 22.069 -8.006 1.00 54.94 528 LEU A CA 1
ATOM 4206 C C . LEU A 1 528 ? 14.754 21.307 -8.815 1.00 54.94 528 LEU A C 1
ATOM 4208 O O . LEU A 1 528 ? 13.871 20.627 -8.284 1.00 54.94 528 LEU A O 1
ATOM 4212 N N . SER A 1 529 ? 14.922 21.337 -10.127 1.00 55.91 529 SER A N 1
ATOM 4213 C CA . SER A 1 529 ? 14.153 20.568 -11.083 1.00 55.91 529 SER A CA 1
ATOM 4214 C C . SER A 1 529 ? 14.345 19.066 -10.934 1.00 55.91 529 SER A C 1
ATOM 4216 O O . SER A 1 529 ? 13.412 18.297 -11.185 1.00 55.91 529 SER A O 1
ATOM 4218 N N . MET A 1 530 ? 15.494 18.652 -10.392 1.00 54.25 530 MET A N 1
ATOM 4219 C CA . MET A 1 530 ? 15.766 17.288 -9.947 1.00 54.25 530 MET A CA 1
ATOM 4220 C C . MET A 1 530 ? 14.905 16.845 -8.742 1.00 54.25 530 MET A C 1
ATOM 4222 O O . MET A 1 530 ? 15.081 15.734 -8.239 1.00 54.25 530 MET A O 1
ATOM 4226 N N . LYS A 1 531 ? 13.956 17.663 -8.273 1.00 57.44 531 LYS A N 1
ATOM 4227 C CA . LYS A 1 531 ? 12.893 17.275 -7.329 1.00 57.44 531 LYS A CA 1
ATOM 4228 C C . LYS A 1 531 ? 11.498 17.203 -7.959 1.00 57.44 531 LYS A C 1
ATOM 4230 O O . LYS A 1 531 ? 10.521 17.053 -7.230 1.00 57.44 531 LYS A O 1
ATOM 4235 N N . GLY A 1 532 ? 11.410 17.223 -9.295 1.00 52.47 532 GLY A N 1
ATOM 4236 C CA . GLY A 1 532 ? 10.186 16.927 -10.055 1.00 52.47 532 GLY A CA 1
ATOM 4237 C C . GLY A 1 532 ? 9.596 18.096 -10.846 1.00 52.47 532 GLY A C 1
ATOM 4238 O O . GLY A 1 532 ? 8.496 17.960 -11.376 1.00 52.47 532 GLY A O 1
ATOM 4239 N N . PHE A 1 533 ? 10.310 19.220 -10.941 1.00 59.84 533 PHE A N 1
ATOM 4240 C CA . PHE A 1 533 ? 9.757 20.495 -11.411 1.00 59.84 533 PHE A CA 1
ATOM 4241 C C . PHE A 1 533 ? 10.543 21.115 -12.572 1.00 59.84 533 PHE A C 1
ATOM 4243 O O . PHE A 1 533 ? 10.537 22.319 -12.756 1.00 59.84 533 PHE A O 1
ATOM 4250 N N . GLN A 1 534 ? 11.215 20.325 -13.407 1.00 65.56 534 GLN A N 1
ATOM 4251 C CA . GLN A 1 534 ? 11.521 20.771 -14.771 1.00 65.56 534 GLN A CA 1
ATOM 4252 C C . GLN A 1 534 ? 11.778 19.580 -15.665 1.00 65.56 534 GLN A C 1
ATOM 4254 O O . GLN A 1 534 ? 12.383 18.599 -15.246 1.00 65.56 534 GLN A O 1
ATOM 4259 N N . LEU A 1 535 ? 11.262 19.658 -16.885 1.00 69.62 535 LEU A N 1
ATOM 4260 C CA . LEU A 1 535 ? 11.265 18.538 -17.805 1.00 69.62 535 LEU A CA 1
ATOM 4261 C C . LEU A 1 535 ? 11.359 19.062 -19.232 1.00 69.62 535 LEU A C 1
ATOM 4263 O O . LEU A 1 535 ? 10.365 19.518 -19.798 1.00 69.62 535 LEU A O 1
ATOM 4267 N N . THR A 1 536 ? 12.536 18.918 -19.830 1.00 67.69 536 THR A N 1
ATOM 4268 C CA . THR A 1 536 ? 12.666 18.905 -21.286 1.00 67.69 536 THR A CA 1
ATOM 4269 C C . THR A 1 536 ? 12.768 17.450 -21.735 1.00 67.69 536 THR A C 1
ATOM 4271 O O . THR A 1 536 ? 13.718 16.752 -21.391 1.00 67.69 536 THR A O 1
ATOM 4274 N N . SER A 1 537 ? 11.785 16.970 -22.498 1.00 73.88 537 SER A N 1
ATOM 4275 C CA . SER A 1 537 ? 11.739 15.608 -23.034 1.00 73.88 537 SER A CA 1
ATOM 4276 C C . SER A 1 537 ? 12.064 15.614 -24.522 1.00 73.88 537 SER A C 1
ATOM 4278 O O . SER A 1 537 ? 11.372 16.262 -25.314 1.00 73.88 537 SER A O 1
ATOM 4280 N N . ARG A 1 538 ? 13.089 14.856 -24.925 1.00 75.50 538 ARG A N 1
ATOM 4281 C CA . ARG A 1 538 ? 13.539 14.772 -26.325 1.00 75.50 538 ARG A CA 1
ATOM 4282 C C . ARG A 1 538 ? 13.415 13.365 -26.893 1.00 75.50 538 ARG A C 1
ATOM 4284 O O . ARG A 1 538 ? 13.772 12.400 -26.229 1.00 75.50 538 ARG A O 1
ATOM 4291 N N . SER A 1 539 ? 12.936 13.274 -28.129 1.00 75.25 539 SER A N 1
ATOM 4292 C CA . SER A 1 539 ? 12.812 12.063 -28.953 1.00 75.25 539 SER A CA 1
ATOM 4293 C C . SER A 1 539 ? 14.163 11.622 -29.562 1.00 75.25 539 SER A C 1
ATOM 4295 O O . SER A 1 539 ? 15.127 12.387 -29.566 1.00 75.25 539 SER A O 1
ATOM 4297 N N . VAL A 1 540 ? 14.239 10.397 -30.114 1.00 65.06 540 VAL A N 1
ATOM 4298 C CA . VAL A 1 540 ? 15.437 9.799 -30.765 1.00 65.06 540 VAL A CA 1
ATOM 4299 C C . VAL A 1 540 ? 16.057 10.705 -31.825 1.00 65.06 540 VAL A C 1
ATOM 4301 O O . VAL A 1 540 ? 17.270 10.706 -32.011 1.00 65.06 540 VAL A O 1
ATOM 4304 N N . ASP A 1 541 ? 15.228 11.447 -32.552 1.00 69.25 541 ASP A N 1
ATOM 4305 C CA . ASP A 1 541 ? 15.641 12.341 -33.633 1.00 69.25 541 ASP A CA 1
ATOM 4306 C C . ASP A 1 541 ? 16.016 13.751 -33.147 1.00 69.25 541 ASP A C 1
ATOM 4308 O O . ASP A 1 541 ? 16.207 14.658 -33.956 1.00 69.25 541 ASP A O 1
ATOM 4312 N N . GLY A 1 542 ? 16.132 13.937 -31.828 1.00 63.59 542 GLY A N 1
ATOM 4313 C CA . GLY A 1 542 ? 16.470 15.209 -31.200 1.00 63.59 542 GLY A CA 1
ATOM 4314 C C . GLY A 1 542 ? 15.308 16.200 -31.137 1.00 63.59 542 GLY A C 1
ATOM 4315 O O . GLY A 1 542 ? 15.521 17.333 -30.708 1.00 63.59 542 GLY A O 1
ATOM 4316 N N . ARG A 1 543 ? 14.090 15.804 -31.541 1.00 69.81 543 ARG A N 1
ATOM 4317 C CA . ARG A 1 543 ? 12.896 16.651 -31.427 1.00 69.81 543 ARG A CA 1
ATOM 4318 C C . ARG A 1 543 ? 12.498 16.830 -29.967 1.00 69.81 543 ARG A C 1
ATOM 4320 O O . ARG A 1 543 ? 12.358 15.847 -29.239 1.00 69.81 543 ARG A O 1
ATOM 4327 N N . THR A 1 544 ? 12.278 18.075 -29.560 1.00 72.94 544 THR A N 1
ATOM 4328 C CA . THR A 1 544 ? 11.650 18.403 -28.278 1.00 72.94 544 THR A CA 1
ATOM 4329 C C . THR A 1 544 ? 10.174 18.030 -28.349 1.00 72.94 544 THR A C 1
ATOM 4331 O O . THR A 1 544 ? 9.441 18.553 -29.180 1.00 72.94 544 THR A O 1
ATOM 4334 N N . VAL A 1 545 ? 9.754 17.096 -27.501 1.00 79.75 545 VAL A N 1
ATOM 4335 C CA . VAL A 1 545 ? 8.358 16.632 -27.407 1.00 79.75 545 VAL A CA 1
ATOM 4336 C C . VAL A 1 545 ? 7.616 17.383 -26.299 1.00 79.75 545 VAL A C 1
ATOM 4338 O O . VAL A 1 545 ? 6.396 17.526 -26.332 1.00 79.75 545 VAL A O 1
ATOM 4341 N N . LEU A 1 546 ? 8.359 17.863 -25.303 1.00 80.81 546 LEU A N 1
ATOM 4342 C CA . LEU A 1 546 ? 7.845 18.667 -24.207 1.00 80.81 546 LEU A CA 1
ATOM 4343 C C . LEU A 1 546 ? 8.980 19.514 -23.644 1.00 80.81 546 LEU A C 1
ATOM 4345 O O . LEU A 1 546 ? 10.074 18.996 -23.429 1.00 80.81 546 LEU A O 1
ATOM 4349 N N . ASP A 1 547 ? 8.696 20.778 -23.378 1.00 81.81 547 ASP A N 1
ATOM 4350 C CA . ASP A 1 547 ? 9.548 21.670 -22.607 1.00 81.81 547 ASP A CA 1
ATOM 4351 C C . ASP A 1 547 ? 8.701 22.377 -21.552 1.00 81.81 547 ASP A C 1
ATOM 4353 O O . ASP A 1 547 ? 7.608 22.863 -21.850 1.00 81.81 547 ASP A O 1
ATOM 4357 N N . GLN A 1 548 ? 9.155 22.383 -20.304 1.00 80.88 548 GLN A N 1
ATOM 4358 C CA . GLN A 1 548 ? 8.416 22.961 -19.185 1.00 80.88 548 GLN A CA 1
ATOM 4359 C C . GLN A 1 548 ? 9.343 23.732 -18.262 1.00 80.88 548 GLN A C 1
ATOM 4361 O O . GLN A 1 548 ? 10.417 23.253 -17.910 1.00 80.88 548 GLN A O 1
ATOM 4366 N N . SER A 1 549 ? 8.877 24.891 -17.810 1.00 76.00 549 SER A N 1
ATOM 4367 C CA . SER A 1 549 ? 9.489 25.679 -16.742 1.00 76.00 549 SER A CA 1
ATOM 4368 C C . SER A 1 549 ? 8.533 25.756 -15.562 1.00 76.00 549 SER A C 1
ATOM 4370 O O . SER A 1 549 ? 7.313 25.796 -15.752 1.00 76.00 549 SER A O 1
ATOM 4372 N N . TRP A 1 550 ? 9.083 25.778 -14.353 1.00 74.00 550 TRP A N 1
ATOM 4373 C CA . TRP A 1 550 ? 8.301 25.791 -13.124 1.00 74.00 550 TRP A CA 1
ATOM 4374 C C . TRP A 1 550 ? 8.824 26.847 -12.146 1.00 74.00 550 TRP A C 1
ATOM 4376 O O . TRP A 1 550 ? 9.951 27.317 -12.270 1.00 74.00 550 TRP A O 1
ATOM 4386 N N . SER A 1 551 ? 7.985 27.233 -11.187 1.00 70.94 551 SER A N 1
ATOM 4387 C CA . SER A 1 551 ? 8.365 27.953 -9.969 1.00 70.94 551 SER A CA 1
ATOM 4388 C C . SER A 1 551 ? 7.693 27.243 -8.800 1.00 70.94 551 SER A C 1
ATOM 4390 O O . SER A 1 551 ? 6.460 27.197 -8.721 1.00 70.94 551 SER A O 1
ATOM 4392 N N . GLY A 1 552 ? 8.496 26.600 -7.953 1.00 71.00 552 GLY A N 1
ATOM 4393 C CA . GLY A 1 552 ? 7.985 25.623 -6.995 1.00 71.00 552 GLY A CA 1
ATOM 4394 C C . GLY A 1 552 ? 7.112 24.555 -7.683 1.00 71.00 552 GLY A C 1
ATOM 4395 O O . GLY A 1 552 ? 7.520 24.003 -8.706 1.00 71.00 552 GLY A O 1
ATOM 4396 N N . PRO A 1 553 ? 5.895 24.272 -7.180 1.00 69.88 553 PRO A N 1
ATOM 4397 C CA . PRO A 1 553 ? 4.991 23.288 -7.775 1.00 69.88 553 PRO A CA 1
ATOM 4398 C C . PRO A 1 553 ? 4.186 23.804 -8.981 1.00 69.88 553 PRO A C 1
ATOM 4400 O O . PRO A 1 553 ? 3.353 23.068 -9.511 1.00 69.88 553 PRO A O 1
ATOM 4403 N N . LEU A 1 554 ? 4.371 25.055 -9.412 1.00 72.56 554 LEU A N 1
ATOM 4404 C CA . LEU A 1 554 ? 3.572 25.658 -10.481 1.00 72.56 554 LEU A CA 1
ATOM 4405 C C . LEU A 1 554 ? 4.314 25.642 -11.815 1.00 72.56 554 LEU A C 1
ATOM 4407 O O . LEU A 1 554 ? 5.431 26.141 -11.912 1.00 72.56 554 LEU A O 1
ATOM 4411 N N . VAL A 1 555 ? 3.656 25.150 -12.868 1.00 78.06 555 VAL A N 1
ATOM 4412 C CA . VAL A 1 555 ? 4.139 25.306 -14.248 1.00 78.06 555 VAL A CA 1
ATOM 4413 C C . VAL A 1 555 ? 4.014 26.776 -14.642 1.00 78.06 555 VAL A C 1
ATOM 4415 O O . VAL A 1 555 ? 2.908 27.312 -14.697 1.00 78.06 555 VAL A O 1
ATOM 4418 N N . THR A 1 556 ? 5.135 27.422 -14.944 1.00 79.44 556 THR A N 1
ATOM 4419 C CA . THR A 1 556 ? 5.187 28.825 -15.383 1.00 79.44 556 THR A CA 1
ATOM 4420 C C . THR A 1 556 ? 5.237 28.951 -16.900 1.00 79.44 556 THR A C 1
ATOM 4422 O O . THR A 1 556 ? 4.718 29.918 -17.455 1.00 79.44 556 THR A O 1
ATOM 4425 N N . ALA A 1 557 ? 5.809 27.958 -17.583 1.00 82.06 557 ALA A N 1
ATOM 4426 C CA . ALA A 1 557 ? 5.804 27.861 -19.035 1.00 82.06 557 ALA A CA 1
ATOM 4427 C C . ALA A 1 557 ? 5.733 26.400 -19.473 1.00 82.06 557 ALA A C 1
ATOM 4429 O O . ALA A 1 557 ? 6.277 25.505 -18.826 1.00 82.06 557 ALA A O 1
ATOM 4430 N N . ARG A 1 558 ? 5.067 26.156 -20.597 1.00 84.69 558 ARG A N 1
ATOM 4431 C CA . ARG A 1 558 ? 4.999 24.848 -21.238 1.00 84.69 558 ARG A CA 1
ATOM 4432 C C . ARG A 1 558 ? 4.986 25.056 -22.739 1.00 84.69 558 ARG A C 1
ATOM 4434 O O . ARG A 1 558 ? 4.255 25.912 -23.209 1.00 84.69 558 ARG A O 1
ATOM 4441 N N . THR A 1 559 ? 5.789 24.270 -23.439 1.00 83.94 559 THR A N 1
ATOM 4442 C CA . THR A 1 559 ? 5.763 24.142 -24.893 1.00 83.94 559 THR A CA 1
ATOM 4443 C C . THR A 1 559 ? 5.647 22.660 -25.222 1.00 83.94 559 THR A C 1
ATOM 4445 O O . THR A 1 559 ? 6.467 21.857 -24.771 1.00 83.94 559 THR A O 1
ATOM 4448 N N . ASP A 1 560 ? 4.611 22.266 -25.951 1.00 83.12 560 ASP A N 1
ATOM 4449 C CA . ASP A 1 560 ? 4.470 20.891 -26.439 1.00 83.12 560 ASP A CA 1
ATOM 4450 C C . ASP A 1 560 ? 5.131 20.669 -27.812 1.00 83.12 560 ASP A C 1
ATOM 4452 O O . ASP A 1 560 ? 5.730 21.572 -28.396 1.00 83.12 560 ASP A O 1
ATOM 4456 N N . GLU A 1 561 ? 5.032 19.448 -28.344 1.00 78.25 561 GLU A N 1
ATOM 4457 C CA . GLU A 1 561 ? 5.568 19.094 -29.668 1.00 78.25 561 GLU A CA 1
ATOM 4458 C C . GLU A 1 561 ? 5.001 19.972 -30.803 1.00 78.25 561 GLU A C 1
ATOM 4460 O O . GLU A 1 561 ? 5.665 20.175 -31.821 1.00 78.25 561 GLU A O 1
ATOM 4465 N N . ALA A 1 562 ? 3.792 20.520 -30.640 1.00 81.81 562 ALA A N 1
ATOM 4466 C CA . ALA A 1 562 ? 3.179 21.419 -31.613 1.00 81.81 562 ALA A CA 1
ATOM 4467 C C . ALA 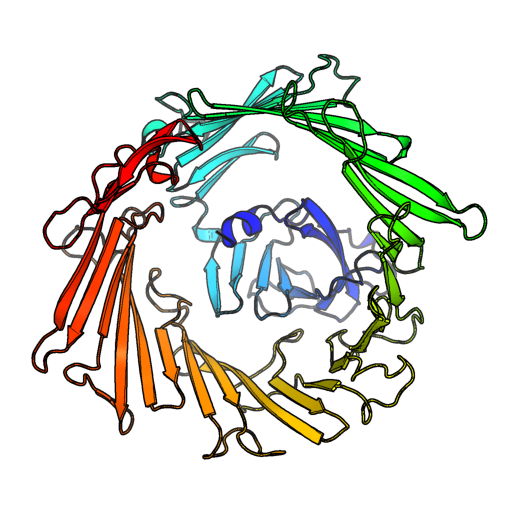A 1 562 ? 3.647 22.881 -31.463 1.00 81.81 562 ALA A C 1
ATOM 4469 O O . ALA A 1 562 ? 3.308 23.713 -32.309 1.00 81.81 562 ALA A O 1
ATOM 4470 N N . GLY A 1 563 ? 4.460 23.183 -30.445 1.00 74.50 563 GLY A N 1
ATOM 4471 C CA . GLY A 1 563 ? 4.952 24.525 -30.145 1.00 74.50 563 GLY A CA 1
ATOM 4472 C C . GLY A 1 563 ? 3.945 25.394 -29.388 1.00 74.50 563 GLY A C 1
ATOM 4473 O O . GLY A 1 563 ? 4.026 26.619 -29.503 1.00 74.50 563 GLY A O 1
ATOM 4474 N N . THR A 1 564 ? 2.987 24.776 -28.687 1.00 63.34 564 THR A N 1
ATOM 4475 C CA . THR A 1 564 ? 1.868 25.448 -27.996 1.00 63.34 564 THR A CA 1
ATOM 4476 C C . THR A 1 564 ? 2.102 25.628 -26.510 1.00 63.34 564 THR A C 1
ATOM 4478 O O . THR A 1 564 ? 2.659 24.686 -25.894 1.00 63.34 564 THR A O 1
#

Foldseek 3Di:
DVPVLQQVKAWADWDDPVRDDPQWQTWTWIAHSVRDTFIWTDGQPDQKIATDLQCNQQLKIWGFADPVRDGDNPHGQWIWIDNQLCKIWIHGNDHLTGTQWIQDSLRFIDGNVVCCPQAWPFDDDPSHTQWIDGQQFIFGWAAPDPWWIKGFTDGNVQQADQDPVRHGDGDDHGQKIWIWGDPVPDPVDPQKIWIWIDGFPDIWIKIWGQDVQQNGTKIWTDDDQQIKIWDWHWDADPPQRWIKIKIFIATPVRDTPWIKIFTWDQAPSGIDTQWIFTPCVPPRFIKGWDAQRDPVQALRHGYTAKIAGSVRKMWGWDGDNSVATQKIWIADPNDHPPDDSLQTKMKGFAQDAQDPQADRDPRHNDGQWIFIDHSNHTPWIKGWGWHQDPVQQKTKIKIWIDPDPPDGPPDPRIWIKMWIAHHCPDPPQGHSHTAWIQGSVQKMKGKDKDFDDPDPDDRDHDLQGKIKMKIKIAGHDPNDGHQDAPPIKIWIWIAGSLGHTAKIWMFHHHPPDTHTDKMKGWDQPDSLCVVPAWTFIAIPVRQGQKGFHARVPGTPDIQGSVRD

Radius of gyration: 27.86 Å; chains: 1; bounding box: 70×64×74 Å

Secondary structure (DSSP, 8-state):
-TTTTTTT--EEEE--GGGPPTTEEEEEEEE-TT--EEEEEEETT-SEEEE-GGGTTS--EEEEE-TTS-B-SS--SEEEEE-SSS-EEEEESSTTPPPSEEE-TT--EEEGGGTBTTTEEEEEETTEEEEEEETTEEEEEEEEETTEEEEEEE-TTTT-EE-TTS-EE--S--SEEEEEE-TT--TT--SEEEEEEEETTEEEEEEEEEETTTTEEEEEE-SGGG-EEEEEEEEE-TTT--EEEEEEEE-TT--EEEEEEEEEEE-SS-EEEEEEEESTTTT-EEEEEEE---TTSTTTTTSEEEEE-TTS-EEEEEE-TTS-EEEEEE--TT--TTS-GGGSEEEEEE-S-SSTT----SS--S-SEEEEEETTEEEEEEEEEEEE-TTT--EEEEEEE-SSTTPPTT-TTSEEEEEEE--TTS-TTTTTSEEEEE-TTSEEEEEEEEE--S-TT-----TTSPEEEEEEEEEEETTEEE--TTT-EEEEEEE-TT--EEEEEEEEE-SSSEEEEEEEEEE-SSTTGGGTT-EEEE-TTS-EEEEEEEETTEEEEEEETT--

pLDDT: mean 87.41, std 12.26, range [30.16, 98.56]